Protein 7UXS (pdb70)

Nearest PDB structures (foldseek):
  7uxs-assembly1_B  TM=1.005E+00  e=8.696E-40  Bacillus subtilis
  8btp-assembly1_A  TM=9.897E-01  e=2.422E-33  Bacillus cereus MSX-D12
  8bto-assembly1_A  TM=9.921E-01  e=8.465E-33  Bacillus cereus MSX-D12
  6lhx-assembly1_B  TM=9.870E-01  e=2.849E-31  Bacillus cereus MSX-D12
  6lhx-assembly1_C  TM=9.880E-01  e=1.342E-30  Bacillus cereus MSX-D12

Organism: Bacillus cereus (strain MSX-D12) (NCBI:txid1053222)

Solvent-accessible surface area: 16944 Å² total; per-residue (Å²): 72,17,0,1,5,2,10,19,3,68,78,19,52,143,69,123,77,122,76,0,46,77,0,0,10,19,0,0,24,20,0,12,129,97,109,10,36,0,0,3,11,41,23,136,23,4,0,13,28,0,0,3,0,0,0,23,31,15,40,132,87,173,24,41,1,40,88,54,55,2,13,2,12,0,23,0,101,38,163,131,0,99,119,42,61,72,105,0,34,94,17,0,0,91,104,9,38,6,0,0,0,0,1,0,2,92,96,68,180,73,109,65,51,94,3,140,19,6,49,41,13,2,61,2,0,90,98,58,136,13,94,2,0,0,0,0,13,2,4,40,3,0,52,55,1,25,74,73,0,69,150,91,31,98,82,26,3,96,73,13,86,82,124,26,105,148,17,3,36,48,0,37,50,78,93,28,56,18,87,92,3,0,69,10,0,3,54,0,0,66,54,10,25,188,112,43,58,16,1,1,5,2,9,18,3,64,76,11,53,131,52,134,57,118,80,0,44,72,0,0,30,72,0,0,57,43,0,6,124,68,102,0,43,0,0,3,12,39,24,138,24,3,0,13,26,0,0,8,0,0,0,74,22,14,13,106,99,160,25,40,1,47,85,53,58,2,10,2,8,0,22,0,100,39,172,81,0,96,107,16,61,78,120,0,32,103,20,0,0,88,87,6,39,8,0,0,0,0,1,0,1,80,94,67,191,61,121,68,54,106,4,160,16,6,56,41,13,2,60,9,0,78,103,63,133,9,90,1,0,0,0,0,11,4,5,42,11,0,50,52,1,24,58,89,0,74,134,101,38,133,77,17,2,91,80,17,77,83,104,21,118,130,6,5,32,51,0,36,47,72,92,27,53,20,122,89,4,9,73,13,0,4,58,0,0,47,52,15,21,137

Structure (mmCIF, N/CA/C/O backbone):
data_7UXS
#
_entry.id   7UXS
#
_cell.length_a   46.194
_cell.length_b   70.801
_cell.length_c   121.740
_cell.angle_alpha   90.000
_cell.angle_beta   90.000
_cell.angle_gamma   90.000
#
_symmetry.space_group_name_H-M   'P 21 21 21'
#
loop_
_entity.id
_entity.type
_entity.pdbx_description
1 polymer BcThsA
2 non-polymer (2R,3R,3aS,5S,6R,7S,8R,11R,13S,15aR)-2-(6-amino-9H-purin-9-yl)-3,6,7,11,13-pentahydroxyoctahydro-2H,5H,11H,13H-5,8-epoxy-11lambda~5~,13lambda~5~-furo[2,3-g][1,3,5,9,2,4]tetraoxadiphosphacyclotetradecine-11,13-dione
3 non-polymer GLYCEROL
4 non-polymer 'SULFATE ION'
5 water water
#
loop_
_atom_site.group_PDB
_atom_site.id
_atom_site.type_symbol
_atom_site.label_atom_id
_atom_site.label_alt_id
_atom_site.label_comp_id
_atom_site.label_asym_id
_atom_site.label_entity_id
_atom_site.label_seq_id
_atom_site.pdbx_PDB_ins_code
_atom_site.Cartn_x
_atom_site.Cartn_y
_atom_site.Cartn_z
_atom_site.occupancy
_atom_site.B_iso_or_equiv
_atom_site.auth_seq_id
_atom_site.auth_comp_id
_atom_site.auth_asym_id
_atom_site.auth_atom_id
_atom_site.pdbx_PDB_model_num
ATOM 1 N N . ALA A 1 3 ? -5.60581 2.35752 -8.51301 1.000 24.00911 283 ALA B N 1
ATOM 2 C CA . ALA A 1 3 ? -5.67873 2.26986 -9.97283 1.000 18.71074 283 ALA B CA 1
ATOM 3 C C . ALA A 1 3 ? -6.25391 3.57879 -10.52655 1.000 18.96499 283 ALA B C 1
ATOM 4 O O . ALA A 1 3 ? -7.17501 4.14259 -9.95121 1.000 15.57744 283 ALA B O 1
ATOM 10 N N . THR A 1 4 ? -5.71190 4.05657 -11.64314 1.000 12.84913 284 THR B N 1
ATOM 11 C CA . THR A 1 4 ? -6.04323 5.37150 -12.17062 1.000 10.56675 284 THR B CA 1
ATOM 12 C C . THR A 1 4 ? -6.69482 5.20113 -13.53632 1.000 12.80620 284 THR B C 1
ATOM 13 O O . THR A 1 4 ? -6.15173 4.52558 -14.41687 1.000 13.60543 284 THR B O 1
ATOM 24 N N . VAL A 1 5 ? -7.86765 5.80041 -13.70246 1.000 11.65971 285 VAL B N 1
ATOM 25 C CA . VAL A 1 5 ? -8.63763 5.71614 -14.93339 1.000 10.98980 285 VAL B CA 1
ATOM 26 C C . VAL A 1 5 ? -8.61137 7.05909 -15.64387 1.000 10.27215 285 VAL B C 1
ATOM 27 O O . VAL A 1 5 ? -8.59087 8.11607 -15.00430 1.000 12.83404 285 VAL B O 1
ATOM 40 N N . PHE A 1 6 ? -8.57986 7.01165 -16.96364 1.000 8.97456 286 PHE B N 1
ATOM 41 C CA . PHE A 1 6 ? -8.82392 8.18848 -17.77988 1.000 8.87264 286 PHE B CA 1
ATOM 42 C C . PHE A 1 6 ? -10.29825 8.22015 -18.14664 1.000 9.90099 286 PHE B C 1
ATOM 43 O O . PHE A 1 6 ? -10.82772 7.23165 -18.66503 1.000 11.30341 286 PHE B O 1
ATOM 60 N N . LEU A 1 7 ? -10.96758 9.32370 -17.85602 1.000 8.98899 287 LEU B N 1
ATOM 61 C CA . LEU A 1 7 ? -12.37520 9.50699 -18.18429 1.000 10.02404 287 LEU B CA 1
ATOM 62 C C . LEU A 1 7 ? -12.45957 10.43831 -19.38110 1.000 9.16823 287 LEU B C 1
ATOM 63 O O . LEU A 1 7 ? -12.13783 11.63162 -19.27717 1.000 10.48182 287 LEU B O 1
ATOM 79 N N . SER A 1 8 ? -12.85217 9.86382 -20.51205 1.000 9.18546 288 SER B N 1
ATOM 80 C CA . SER A 1 8 ? -12.93828 10.52556 -21.80900 1.000 10.58235 288 SER B CA 1
ATOM 81 C C . SER A 1 8 ? -14.40011 10.80983 -22.11973 1.000 10.79506 288 SER B C 1
ATOM 82 O O . SER A 1 8 ? -15.25017 9.93429 -21.95136 1.000 11.13600 288 SER B O 1
ATOM 90 N N . GLY A 1 9 ? -14.68577 12.02199 -22.56239 1.000 9.58852 289 GLY B N 1
ATOM 91 C CA . GLY A 1 9 ? -16.03616 12.33758 -22.99671 1.000 10.62552 289 GLY B CA 1
ATOM 92 C C . GLY A 1 9 ? -16.28963 13.81345 -23.19269 1.000 10.06575 289 GLY B C 1
ATOM 93 O O . GLY A 1 9 ? -15.66610 14.66989 -22.56788 1.000 10.04759 289 GLY B O 1
ATOM 97 N N . SER A 1 10 ? -17.22343 14.11409 -24.07719 1.000 8.59057 290 SER B N 1
ATOM 98 C CA . SER A 1 10 ? -17.71932 15.45961 -24.30066 1.000 10.19107 290 SER B CA 1
ATOM 99 C C . SER A 1 10 ? -19.15279 15.34369 -24.79193 1.000 9.08526 290 SER B C 1
ATOM 100 O O . SER A 1 10 ? -19.54767 14.32143 -25.36369 1.000 9.58672 290 SER B O 1
ATOM 108 N N . ALA A 1 11 ? -19.92993 16.40336 -24.56530 1.000 9.44906 291 ALA B N 1
ATOM 109 C CA . ALA A 1 11 ? -21.32527 16.36706 -24.98575 1.000 9.22669 291 ALA B CA 1
ATOM 110 C C . ALA A 1 11 ? -21.93398 17.75933 -25.00641 1.000 11.39049 291 ALA B C 1
ATOM 111 O O . ALA A 1 11 ? -21.73094 18.54870 -24.08710 1.000 12.17368 291 ALA B O 1
ATOM 118 N N . VAL A 1 12 ? -22.72225 18.02799 -26.03931 1.000 13.40158 292 VAL B N 1
ATOM 119 C CA . VAL A 1 12 ? -23.71773 19.08671 -25.97707 1.000 14.97545 292 VAL B CA 1
ATOM 120 C C . VAL A 1 12 ? -25.13776 18.53916 -25.93183 1.000 17.45832 292 VAL B C 1
ATOM 121 O O . VAL A 1 12 ? -26.06134 19.30403 -25.60717 1.000 22.05744 292 VAL B O 1
ATOM 134 N N . GLU A 1 13 ? -25.34543 17.25299 -26.22306 1.000 15.69415 293 GLU B N 1
ATOM 135 C CA . GLU A 1 13 ? -26.61485 16.56199 -25.97526 1.000 21.72189 293 GLU B CA 1
ATOM 136 C C . GLU A 1 13 ? -26.32774 15.14119 -25.49395 1.000 17.01724 293 GLU B C 1
ATOM 137 O O . GLU A 1 13 ? -25.20926 14.64409 -25.63296 1.000 15.06568 293 GLU B O 1
ATOM 149 N N . TYR A 1 14 ? -27.34170 14.48030 -24.92215 1.000 15.59148 294 TYR B N 1
ATOM 150 C CA . TYR A 1 14 ? -27.11350 13.31436 -24.07774 1.000 17.68016 294 TYR B CA 1
ATOM 151 C C . TYR A 1 14 ? -28.00448 12.12875 -24.43415 1.000 23.10132 294 TYR B C 1
ATOM 152 O O . TYR A 1 14 ? -28.54620 11.44517 -23.55950 1.000 21.09822 294 TYR B O 1
ATOM 170 N N . ASN A 1 15 ? -28.11096 11.83495 -25.72405 1.000 23.61654 295 ASN B N 1
ATOM 171 C CA . ASN A 1 15 ? -28.77499 10.62034 -26.21387 1.000 27.66030 295 ASN B CA 1
ATOM 172 C C . ASN A 1 15 ? -30.24242 10.74319 -25.80773 1.000 27.39331 295 ASN B C 1
ATOM 173 O O . ASN A 1 15 ? -30.87673 11.76218 -26.11527 1.000 26.98874 295 ASN B O 1
ATOM 184 N N . HIS A 1 16 ? -30.81804 9.78161 -25.11059 1.000 35.70060 296 HIS B N 1
ATOM 185 C CA . HIS A 1 16 ? -32.23716 9.87316 -24.78605 1.000 39.76229 296 HIS B CA 1
ATOM 186 C C . HIS A 1 16 ? -32.51228 10.56885 -23.45972 1.000 37.92532 296 HIS B C 1
ATOM 187 O O . HIS A 1 16 ? -33.67749 10.85624 -23.15310 1.000 30.44515 296 HIS B O 1
ATOM 201 N N . TRP A 1 17 ? -31.48336 10.88328 -22.68292 1.000 27.52840 297 TRP B N 1
ATOM 202 C CA . TRP A 1 17 ? -31.68585 11.22691 -21.29128 1.000 19.83330 297 TRP B CA 1
ATOM 203 C C . TRP A 1 17 ? -31.91137 12.72067 -21.09112 1.000 15.66551 297 TRP B C 1
ATOM 204 O O . TRP A 1 17 ? -31.39512 13.56914 -21.82745 1.000 17.26792 297 TRP B O 1
ATOM 225 N N . GLU A 1 18 ? -32.71588 13.03039 -20.08062 1.000 14.55928 298 GLU B N 1
ATOM 226 C CA . GLU A 1 18 ? -32.88080 14.40028 -19.62876 1.000 14.35522 298 GLU B CA 1
ATOM 227 C C . GLU A 1 18 ? -31.52562 14.95102 -19.21753 1.000 16.17605 298 GLU B C 1
ATOM 228 O O . GLU A 1 18 ? -30.69950 14.23809 -18.64845 1.000 14.17388 298 GLU B O 1
ATOM 240 N N . THR A 1 19 ? -31.28600 16.21612 -19.54491 1.000 13.90755 299 THR B N 1
ATOM 241 C CA . THR A 1 19 ? -29.97253 16.81909 -19.30630 1.000 14.37423 299 THR B CA 1
ATOM 242 C C . THR A 1 19 ? -29.51032 16.63622 -17.87051 1.000 14.98164 299 THR B C 1
ATOM 243 O O . THR A 1 19 ? -28.38319 16.17745 -17.62362 1.000 14.68008 299 THR B O 1
ATOM 254 N N . GLU A 1 20 ? -30.36245 16.97552 -16.89764 1.000 13.84708 300 GLU B N 1
ATOM 255 C CA . GLU A 1 20 ? -29.91357 16.87463 -15.51064 1.000 16.28016 300 GLU B CA 1
ATOM 256 C C . GLU A 1 20 ? -29.64359 15.42954 -15.11675 1.000 14.25522 300 GLU B C 1
ATOM 257 O O . GLU A 1 20 ? -28.74215 15.16796 -14.30996 1.000 14.99158 300 GLU B O 1
ATOM 269 N N A HIS A 1 21 ? -30.41947 14.49383 -15.66610 0.439 15.37508 301 HIS B N 1
ATOM 270 N N B HIS A 1 21 ? -30.40839 14.47774 -15.65480 0.561 15.30904 301 HIS B N 1
ATOM 271 C CA A HIS A 1 21 ? -30.20461 13.07294 -15.41834 0.439 14.58092 301 HIS B CA 1
ATOM 272 C CA B HIS A 1 21 ? -30.15106 13.07565 -15.34481 0.561 14.44012 301 HIS B CA 1
ATOM 273 C C A HIS A 1 21 ? -28.84204 12.61818 -15.92521 0.439 14.62726 301 HIS B C 1
ATOM 274 C C B HIS A 1 21 ? -28.81135 12.61360 -15.91354 0.561 14.60786 301 HIS B C 1
ATOM 275 O O A HIS A 1 21 ? -28.14881 11.84465 -15.25414 0.439 14.49046 301 HIS B O 1
ATOM 276 O O B HIS A 1 21 ? -28.11103 11.81268 -15.28335 0.561 14.46268 301 HIS B O 1
ATOM 303 N N . ALA A 1 22 ? -28.44756 13.07089 -17.11994 1.000 13.51486 302 ALA B N 1
ATOM 304 C CA . ALA A 1 22 ? -27.15001 12.67706 -17.68124 1.000 12.95528 302 ALA B CA 1
ATOM 305 C C . ALA A 1 22 ? -26.01836 13.28987 -16.87878 1.000 12.71725 302 ALA B C 1
ATOM 306 O O . ALA A 1 22 ? -24.99634 12.63809 -16.61899 1.000 12.70762 302 ALA B O 1
ATOM 314 N N . GLU A 1 23 ? -26.18556 14.55069 -16.48679 1.000 12.69104 303 GLU B N 1
ATOM 315 C CA . GLU A 1 23 ? -25.20846 15.19949 -15.61509 1.000 12.38001 303 GLU B CA 1
ATOM 316 C C . GLU A 1 23 ? -25.07051 14.45830 -14.30174 1.000 12.09656 303 GLU B C 1
ATOM 317 O O . GLU A 1 23 ? -23.95277 14.28239 -13.80370 1.000 12.40458 303 GLU B O 1
ATOM 329 N N . GLN A 1 24 ? -26.20159 14.02942 -13.71488 1.000 13.48305 304 GLN B N 1
ATOM 330 C CA . GLN A 1 24 ? -26.16053 13.26314 -12.47636 1.000 14.42842 304 GLN B CA 1
ATOM 331 C C . GLN A 1 24 ? -25.45369 11.92192 -12.67744 1.000 12.83047 304 GLN B C 1
ATOM 332 O O . GLN A 1 24 ? -24.71034 11.46508 -11.80206 1.000 13.39514 304 GLN B O 1
ATOM 346 N N . PHE A 1 25 ? -25.67074 11.27611 -13.82590 1.000 11.91138 305 PHE B N 1
ATOM 347 C CA . PHE A 1 25 ? -24.95846 10.03396 -14.12188 1.000 10.91897 305 PHE B CA 1
ATOM 348 C C . PHE A 1 25 ? -23.44667 10.25076 -14.09404 1.000 11.31075 305 PHE B C 1
ATOM 349 O O . PHE A 1 25 ? -22.70563 9.47571 -13.48223 1.000 10.19174 305 PHE B O 1
ATOM 366 N N . ILE A 1 26 ? -22.97760 11.31037 -14.74635 1.000 10.65480 306 ILE B N 1
ATOM 367 C CA . ILE A 1 26 ? -21.53859 11.57197 -14.79663 1.000 9.82609 306 ILE B CA 1
ATOM 368 C C . ILE A 1 26 ? -21.00625 11.86235 -13.40277 1.000 9.96480 306 ILE B C 1
ATOM 369 O O . ILE A 1 26 ? -19.96213 11.34392 -12.98197 1.000 10.18060 306 ILE B O 1
ATOM 385 N N . HIS A 1 27 ? -21.73368 12.69928 -12.67282 1.000 11.48866 307 HIS B N 1
ATOM 386 C CA . HIS A 1 27 ? -21.43737 13.03710 -11.28407 1.000 10.81517 307 HIS B CA 1
ATOM 387 C C . HIS A 1 27 ? -21.34524 11.79570 -10.40820 1.000 11.60035 307 HIS B C 1
ATOM 388 O O . HIS A 1 27 ? -20.36854 11.60960 -9.65801 1.000 11.48883 307 HIS B O 1
ATOM 402 N N . GLN A 1 28 ? -22.37470 10.94345 -10.46389 1.000 10.58517 308 GLN B N 1
ATOM 403 C CA . GLN A 1 28 ? -22.42181 9.76200 -9.61113 1.000 11.45328 308 GLN B CA 1
ATOM 404 C C . GLN A 1 28 ? -21.37789 8.72529 -10.00419 1.000 10.36962 308 GLN B C 1
ATOM 405 O O . GLN A 1 28 ? -20.83672 8.02967 -9.12595 1.000 12.00382 308 GLN B O 1
ATOM 419 N N . LEU A 1 29 ? -21.10860 8.57531 -11.30194 1.000 10.16456 309 LEU B N 1
ATOM 420 C CA . LEU A 1 29 ? -20.03760 7.67946 -11.74339 1.000 8.68561 309 LEU B CA 1
ATOM 421 C C . LEU A 1 29 ? -18.71857 8.10473 -11.12118 1.000 9.65174 309 LEU B C 1
ATOM 422 O O . LEU A 1 29 ? -17.94138 7.27863 -10.63943 1.000 10.80551 309 LEU B O 1
ATOM 438 N N . SER A 1 30 ? -18.44442 9.39832 -11.16190 1.000 10.44160 310 SER B N 1
ATOM 439 C CA . SER A 1 30 ? -17.18021 9.91682 -10.66330 1.000 10.94457 310 SER B CA 1
ATOM 440 C C . SER A 1 30 ? -17.09622 9.73602 -9.15822 1.000 12.96745 310 SER B C 1
ATOM 441 O O . SER A 1 30 ? -16.06906 9.29367 -8.62485 1.000 10.76012 310 SER B O 1
ATOM 449 N N . LYS A 1 31 ? -18.19270 10.01316 -8.46239 1.000 11.52501 311 LYS B N 1
ATOM 450 C CA . LYS A 1 31 ? -18.23647 9.82495 -7.01519 1.000 12.75745 311 LYS B CA 1
ATOM 451 C C . LYS A 1 31 ? -18.00026 8.36874 -6.63053 1.000 12.26470 311 LYS B C 1
ATOM 452 O O . LYS A 1 31 ? -17.24112 8.07488 -5.69943 1.000 13.41024 311 LYS B O 1
ATOM 471 N N . GLU A 1 32 ? -18.66154 7.43341 -7.31188 1.000 11.27360 312 GLU B N 1
ATOM 472 C CA . GLU A 1 32 ? -18.52728 6.02882 -6.95734 1.000 10.53269 312 GLU B CA 1
ATOM 473 C C . GLU A 1 32 ? -17.15627 5.49222 -7.35176 1.000 10.56129 312 GLU B C 1
ATOM 474 O O . GLU A 1 32 ? -16.64044 4.59552 -6.68492 1.000 11.40350 312 GLU B O 1
ATOM 486 N N . LEU A 1 33 ? -16.53671 6.02093 -8.40886 1.000 10.86867 313 LEU B N 1
ATOM 487 C CA . LEU A 1 33 ? -15.15384 5.64131 -8.69024 1.000 10.50471 313 LEU B CA 1
ATOM 488 C C . LEU A 1 33 ? -14.25290 6.00021 -7.51732 1.000 10.28966 313 LEU B C 1
ATOM 489 O O . LEU A 1 33 ? -13.40507 5.19656 -7.10518 1.000 10.60548 313 LEU B O 1
ATOM 505 N N . ILE A 1 34 ? -14.42610 7.21172 -6.97328 1.000 10.85348 314 ILE B N 1
ATOM 506 C CA . ILE A 1 34 ? -13.67273 7.63716 -5.79504 1.000 11.14854 314 ILE B CA 1
ATOM 507 C C . ILE A 1 34 ? -13.97009 6.71827 -4.61587 1.000 11.30503 314 ILE B C 1
ATOM 508 O O . ILE A 1 34 ? -13.05946 6.28900 -3.89497 1.000 11.65132 314 ILE B O 1
ATOM 524 N N . ARG A 1 35 ? -15.25079 6.41402 -4.38975 1.000 10.38776 315 ARG B N 1
ATOM 525 C CA . ARG A 1 35 ? -15.61019 5.52858 -3.28191 1.000 12.34756 315 ARG B CA 1
ATOM 526 C C . ARG A 1 35 ? -14.94824 4.16863 -3.38084 1.000 14.62813 315 ARG B C 1
ATOM 527 O O . ARG A 1 35 ? -14.55856 3.58309 -2.35843 1.000 15.13979 315 ARG B O 1
ATOM 548 N N . LYS A 1 36 ? -14.86649 3.61680 -4.58635 1.000 13.26176 316 LYS B N 1
ATOM 549 C CA . LYS A 1 36 ? -14.28143 2.30581 -4.82658 1.000 12.14389 316 LYS B CA 1
ATOM 550 C C . LYS A 1 36 ? -12.77156 2.38044 -5.05691 1.000 12.05827 316 LYS B C 1
ATOM 551 O O . LYS A 1 36 ? -12.17211 1.42321 -5.57523 1.000 15.37778 316 LYS B O 1
ATOM 570 N N . ASP A 1 37 ? -12.15777 3.49816 -4.64834 1.000 12.83364 317 ASP B N 1
ATOM 571 C CA . ASP A 1 37 ? -10.72083 3.64879 -4.46356 1.000 13.24458 317 ASP B CA 1
ATOM 572 C C . ASP A 1 37 ? -9.97190 3.78887 -5.78378 1.000 15.02980 317 ASP B C 1
ATOM 573 O O . ASP A 1 37 ? -8.80947 3.39199 -5.88417 1.000 17.50353 317 ASP B O 1
ATOM 582 N N . PHE A 1 38 ? -10.61389 4.36557 -6.79326 1.000 12.19069 318 PHE B N 1
ATOM 583 C CA . PHE A 1 38 ? -9.94055 4.69634 -8.03281 1.000 11.60369 318 PHE B CA 1
ATOM 584 C C . PHE A 1 38 ? -9.53202 6.15817 -8.02587 1.000 12.30975 318 PHE B C 1
ATOM 585 O O . PHE A 1 38 ? -10.10956 6.98139 -7.31206 1.000 12.27532 318 PHE B O 1
ATOM 602 N N . ASN A 1 39 ? -8.54175 6.48166 -8.85499 1.000 11.18302 319 ASN B N 1
ATOM 603 C CA . ASN A 1 39 ? -8.22040 7.85937 -9.18258 1.000 10.08331 319 ASN B CA 1
ATOM 604 C C . ASN A 1 39 ? -8.65523 8.13739 -10.61579 1.000 10.21886 319 ASN B C 1
ATOM 605 O O . ASN A 1 39 ? -8.75482 7.21672 -11.44017 1.000 10.40122 319 ASN B O 1
ATOM 616 N N . ILE A 1 40 ? -8.95026 9.39798 -10.89027 1.000 9.47753 320 ILE B N 1
ATOM 617 C CA . ILE A 1 40 ? -9.49515 9.81667 -12.17855 1.000 9.27589 320 ILE B CA 1
ATOM 618 C C . ILE A 1 40 ? -8.58869 10.87975 -12.77923 1.000 9.48843 320 ILE B C 1
ATOM 619 O O . ILE A 1 40 ? -8.27855 11.87776 -12.11620 1.000 11.51751 320 ILE B O 1
ATOM 635 N N . VAL A 1 41 ? -8.23221 10.71509 -14.05344 1.000 9.70036 321 VAL B N 1
ATOM 636 C CA . VAL A 1 41 ? -7.69180 11.79582 -14.87532 1.000 8.67779 321 VAL B CA 1
ATOM 637 C C . VAL A 1 41 ? -8.78962 12.25770 -15.82859 1.000 8.53518 321 VAL B C 1
ATOM 638 O O . VAL A 1 41 ? -9.42819 11.43088 -16.48720 1.000 9.41150 321 VAL B O 1
ATOM 651 N N . SER A 1 42 ? -9.02250 13.57324 -15.88065 1.000 9.26729 322 SER B N 1
ATOM 652 C CA . SER A 1 42 ? -10.04048 14.16540 -16.74494 1.000 8.54916 322 SER B CA 1
ATOM 653 C C . SER A 1 42 ? -9.46871 15.34697 -17.51008 1.000 8.50803 322 SER B C 1
ATOM 654 O O . SER A 1 42 ? -8.79643 16.21194 -16.93527 1.000 10.71251 322 SER B O 1
ATOM 662 N N . GLY A 1 43 ? -9.78389 15.39911 -18.79979 1.000 9.07607 323 GLY B N 1
ATOM 663 C CA . GLY A 1 43 ? -9.48897 16.52207 -19.65410 1.000 8.79154 323 GLY B CA 1
ATOM 664 C C . GLY A 1 43 ? -10.54938 17.60335 -19.66949 1.000 9.27035 323 GLY B C 1
ATOM 665 O O . GLY A 1 43 ? -10.49392 18.47105 -20.54376 1.000 9.50622 323 GLY B O 1
ATOM 669 N N . PHE A 1 44 ? -11.50928 17.57656 -18.74459 1.000 10.30960 324 PHE B N 1
ATOM 670 C CA . PHE A 1 44 ? -12.44449 18.68571 -18.56483 1.000 9.31160 324 PHE B CA 1
ATOM 671 C C . PHE A 1 44 ? -13.23456 18.95002 -19.85142 1.000 10.02670 324 PHE B C 1
ATOM 672 O O . PHE A 1 44 ? -13.40132 20.08282 -20.27843 1.000 10.88466 324 PHE B O 1
ATOM 689 N N . GLY A 1 45 ? -13.75201 17.87637 -20.45349 1.000 10.05657 325 GLY B N 1
ATOM 690 C CA . GLY A 1 45 ? -14.48879 18.01331 -21.69605 1.000 9.43518 325 GLY B CA 1
ATOM 691 C C . GLY A 1 45 ? -15.80033 18.74690 -21.51091 1.000 9.70628 325 GLY B C 1
ATOM 692 O O . GLY A 1 45 ? -16.48067 18.63293 -20.48417 1.000 8.77353 325 GLY B O 1
ATOM 696 N N . LEU A 1 46 ? -16.19372 19.49853 -22.54480 1.000 8.32952 326 LEU B N 1
ATOM 697 C CA . LEU A 1 46 ? -17.47165 20.18468 -22.49779 1.000 8.86232 326 LEU B CA 1
ATOM 698 C C . LEU A 1 46 ? -18.57832 19.18732 -22.21856 1.000 11.29851 326 LEU B C 1
ATOM 699 O O . LEU A 1 46 ? -18.60514 18.09513 -22.78987 1.000 10.07622 326 LEU B O 1
ATOM 715 N N . GLY A 1 47 ? -19.49889 19.56537 -21.35066 1.000 9.88025 327 GLY B N 1
ATOM 716 C CA . GLY A 1 47 ? -20.63096 18.72741 -21.04154 1.000 10.20686 327 GLY B CA 1
ATOM 717 C C . GLY A 1 47 ? -20.35084 17.56280 -20.12843 1.000 10.75388 327 GLY B C 1
ATOM 718 O O . GLY A 1 47 ? -21.28707 16.81498 -19.80829 1.000 11.64709 327 GLY B O 1
ATOM 722 N N . VAL A 1 48 ? -19.10672 17.39213 -19.67967 1.000 10.41432 328 VAL B N 1
ATOM 723 C CA . VAL A 1 48 ? -18.71943 16.22028 -18.90847 1.000 10.85009 328 VAL B CA 1
ATOM 724 C C . VAL A 1 48 ? -17.84898 16.64437 -17.73159 1.000 10.51632 328 VAL B C 1
ATOM 725 O O . VAL A 1 48 ? -18.13477 16.28922 -16.58699 1.000 10.47497 328 VAL B O 1
ATOM 738 N N . GLY A 1 49 ? -16.78246 17.39319 -18.01028 1.000 10.40222 329 GLY B N 1
ATOM 739 C CA . GLY A 1 49 ? -15.77956 17.68433 -16.99008 1.000 11.07916 329 GLY B CA 1
ATOM 740 C C . GLY A 1 49 ? -16.33006 18.33653 -15.73553 1.000 11.02558 329 GLY B C 1
ATOM 741 O O . GLY A 1 49 ? -15.91770 17.99010 -14.62473 1.000 10.56655 329 GLY B O 1
ATOM 745 N N . SER A 1 50 ? -17.23928 19.30701 -15.88703 1.000 10.84099 330 SER B N 1
ATOM 746 C CA . SER A 1 50 ? -17.78708 19.97325 -14.71221 1.000 9.07366 330 SER B CA 1
ATOM 747 C C . SER A 1 50 ? -18.47095 18.98943 -13.77339 1.000 10.39670 330 SER B C 1
ATOM 748 O O . SER A 1 50 ? -18.43650 19.15615 -12.54611 1.000 10.56247 330 SER B O 1
ATOM 756 N N . PHE A 1 51 ? -19.13681 17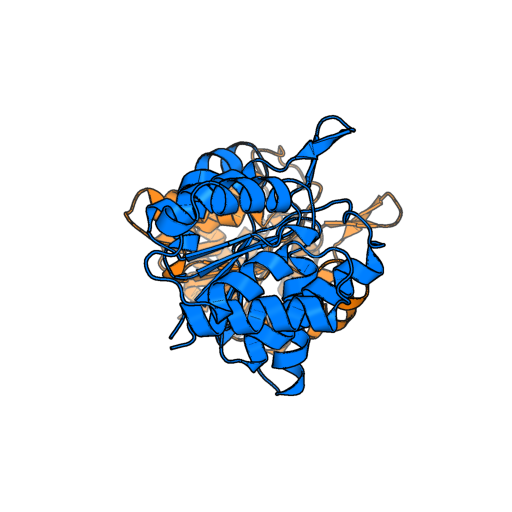.99035 -14.32714 1.000 9.57437 331 PHE B N 1
ATOM 757 C CA . PHE A 1 51 ? -19.88818 17.03688 -13.50678 1.000 8.46954 331 PHE B CA 1
ATOM 758 C C . PHE A 1 51 ? -18.98401 15.99747 -12.86891 1.000 10.31138 331 PHE B C 1
ATOM 759 O O . PHE A 1 51 ? -19.26760 15.56052 -11.75366 1.000 10.82378 331 PHE B O 1
ATOM 776 N N . VAL A 1 52 ? -17.89604 15.61502 -13.53733 1.000 8.55662 332 VAL B N 1
ATOM 777 C CA . VAL A 1 52 ? -16.84833 14.82691 -12.89530 1.000 9.28475 332 VAL B CA 1
ATOM 778 C C . VAL A 1 52 ? -16.34832 15.55068 -11.65354 1.000 10.20659 332 VAL B C 1
ATOM 779 O O . VAL A 1 52 ? -16.29628 14.97519 -10.56098 1.000 10.17111 332 VAL B O 1
ATOM 792 N N . ILE A 1 53 ? -16.00255 16.84011 -11.80127 1.000 10.12889 333 ILE B N 1
ATOM 793 C CA . ILE A 1 53 ? -15.51993 17.62392 -10.67149 1.000 9.78481 333 ILE B CA 1
ATOM 794 C C . ILE A 1 53 ? -16.57616 17.67776 -9.58157 1.000 11.57882 333 ILE B C 1
ATOM 795 O O . ILE A 1 53 ? -16.28455 17.46502 -8.39668 1.000 11.27592 333 ILE B O 1
ATOM 811 N N . ASN A 1 54 ? -17.82781 17.95497 -9.95926 1.000 9.98298 334 ASN B N 1
ATOM 812 C CA . ASN A 1 54 ? -18.87550 18.05127 -8.94849 1.000 10.10329 334 ASN B CA 1
ATOM 813 C C . ASN A 1 54 ? -18.97028 16.78171 -8.12139 1.000 12.12509 334 ASN B C 1
ATOM 814 O O . ASN A 1 54 ? -19.09752 16.83428 -6.89156 1.000 11.92381 334 ASN B O 1
ATOM 825 N N . GLY A 1 55 ? -18.93866 15.62458 -8.78080 1.000 9.94834 335 GLY B N 1
ATOM 826 C CA . GLY A 1 55 ? -19.07897 14.37565 -8.06444 1.000 11.19030 335 GLY B CA 1
ATOM 827 C C . GLY A 1 55 ? -17.90333 14.11293 -7.14490 1.000 12.25895 335 GLY B C 1
ATOM 828 O O . GLY A 1 55 ? -18.07876 13.64151 -6.01427 1.000 12.47057 335 GLY B O 1
ATOM 832 N N . VAL A 1 56 ? -16.69341 14.43173 -7.59953 1.000 11.65508 336 VAL B N 1
ATOM 833 C CA . VAL A 1 56 ? -15.52863 14.19083 -6.75507 1.000 11.41994 336 VAL B CA 1
ATOM 834 C C . VAL A 1 56 ? -15.51171 15.15421 -5.57567 1.000 12.59143 336 VAL B C 1
ATOM 835 O O . VAL A 1 56 ? -15.25207 14.74872 -4.43133 1.000 11.62852 336 VAL B O 1
ATOM 848 N N . LEU A 1 57 ? -15.76474 16.44451 -5.83307 1.000 10.85702 337 LEU B N 1
ATOM 849 C CA . LEU A 1 57 ? -15.74899 17.41925 -4.73950 1.000 10.92746 337 LEU B CA 1
ATOM 850 C C . LEU A 1 57 ? -16.80390 17.08245 -3.69800 1.000 11.83554 337 LEU B C 1
ATOM 851 O O . LEU A 1 57 ? -16.59986 17.30325 -2.48966 1.000 13.48121 337 LEU B O 1
ATOM 867 N N . GLU A 1 58 ? -17.95777 16.57892 -4.13349 1.000 12.61416 338 GLU B N 1
ATOM 868 C CA . GLU A 1 58 ? -18.99830 16.23825 -3.16991 1.000 14.65345 338 GLU B CA 1
ATOM 869 C C . GLU A 1 58 ? -18.48043 15.20918 -2.18301 1.000 14.98786 338 GLU B C 1
ATOM 870 O O . GLU A 1 58 ? -18.65687 15.35043 -0.96401 1.000 16.39704 338 GLU B O 1
ATOM 882 N N . GLU A 1 59 ? -17.82439 14.16742 -2.69151 1.000 11.22884 339 GLU B N 1
ATOM 883 C CA . GLU A 1 59 ? -17.27999 13.13140 -1.82407 1.000 13.64586 339 GLU B CA 1
ATOM 884 C C . GLU A 1 59 ? -16.11106 13.66381 -0.99683 1.000 16.98840 339 GLU B C 1
ATOM 885 O O . GLU A 1 59 ? -16.06076 13.45452 0.21891 1.000 15.61663 339 GLU B O 1
ATOM 897 N N . LEU A 1 60 ? -15.17930 14.39645 -1.62282 1.000 11.50104 340 LEU B N 1
ATOM 898 C CA . LEU A 1 60 ? -14.01645 14.88467 -0.88247 1.000 14.15391 340 LEU B CA 1
ATOM 899 C C . LEU A 1 60 ? -14.42880 15.80510 0.25228 1.000 13.51412 340 LEU B C 1
ATOM 900 O O . LEU A 1 60 ? -13.94830 15.67496 1.39190 1.000 14.52056 340 LEU B O 1
ATOM 916 N N . TYR A 1 61 ? -15.30629 16.75687 -0.03098 1.000 12.67721 341 TYR B N 1
ATOM 917 C CA . TYR A 1 61 ? -15.59317 17.81580 0.92735 1.000 14.02673 341 TYR B CA 1
ATOM 918 C C . TYR A 1 61 ? -16.62446 17.40456 1.96763 1.000 18.43910 341 TYR B C 1
ATOM 919 O O . TYR A 1 61 ? -16.90815 18.19258 2.88609 1.000 21.48250 341 TYR B O 1
ATOM 937 N N . MET A 1 62 ? -17.17357 16.20236 1.86797 1.000 12.96519 342 MET B N 1
ATOM 938 C CA . MET A 1 62 ? -17.92838 15.62443 2.97271 1.000 14.14542 342 MET B CA 1
ATOM 939 C C . MET A 1 62 ? -17.09574 14.63309 3.77342 1.000 15.87831 342 MET B C 1
ATOM 940 O O . MET A 1 62 ? -17.58753 14.07073 4.76210 1.000 17.61937 342 MET B O 1
ATOM 954 N N . ASN A 1 63 ? -15.84254 14.40890 3.38210 1.000 14.76362 343 ASN B N 1
ATOM 955 C CA . ASN A 1 63 ? -14.98342 13.42654 4.03295 1.000 15.11296 343 ASN B CA 1
ATOM 956 C C . ASN A 1 63 ? -13.60478 14.00752 4.31967 1.000 14.05119 343 ASN B C 1
ATOM 957 O O . ASN A 1 63 ? -12.59527 13.28215 4.34485 1.000 15.30407 343 ASN B O 1
ATOM 968 N N . GLN A 1 64 ? -13.56965 15.30641 4.56014 1.000 14.55598 344 GLN B N 1
ATOM 969 C CA . GLN A 1 64 ? -12.38723 15.99592 5.06022 1.000 16.05914 344 GLN B CA 1
ATOM 970 C C . GLN A 1 64 ? -11.21509 15.85427 4.10167 1.000 17.61186 344 GLN B C 1
ATOM 971 O O . GLN A 1 64 ? -10.05482 15.82571 4.51844 1.000 19.41920 344 GLN B O 1
ATOM 985 N N . GLY A 1 65 ? -11.52263 15.78734 2.79617 1.000 13.95656 345 GLY B N 1
ATOM 986 C CA . GLY A 1 65 ? -10.51503 15.59148 1.78322 1.000 13.22028 345 GLY B CA 1
ATOM 987 C C . GLY A 1 65 ? -10.07974 16.89250 1.12406 1.000 11.85127 345 GLY B C 1
ATOM 988 O O . GLY A 1 65 ? -10.63706 17.95802 1.34418 1.000 14.87710 345 GLY B O 1
ATOM 992 N N . THR A 1 66 ? -9.05915 16.76715 0.27452 1.000 12.24737 346 THR B N 1
ATOM 993 C CA . THR A 1 66 ? -8.50496 17.90324 -0.44873 1.000 12.49245 346 THR B CA 1
ATOM 994 C C . THR A 1 66 ? -8.23147 17.50384 -1.89429 1.000 11.74440 346 THR B C 1
ATOM 995 O O . THR A 1 66 ? -7.85773 16.35897 -2.18269 1.000 12.10353 346 THR B O 1
ATOM 1006 N N . ILE A 1 67 ? -8.39944 18.48469 -2.79520 1.000 11.61552 347 ILE B N 1
ATOM 1007 C CA . ILE A 1 67 ? -8.03382 18.30759 -4.19629 1.000 11.37083 347 ILE B CA 1
ATOM 1008 C C . ILE A 1 67 ? -6.56020 17.93382 -4.35710 1.000 11.73750 347 ILE B C 1
ATOM 1009 O O . ILE A 1 67 ? -6.19432 17.23695 -5.31565 1.000 12.44509 347 ILE B O 1
ATOM 1025 N N . ASP A 1 68 ? -5.71332 18.30961 -3.39189 1.000 12.39105 348 ASP B N 1
ATOM 1026 C CA . ASP A 1 68 ? -4.28678 18.01754 -3.50082 1.000 12.80552 348 ASP B CA 1
ATOM 1027 C C . ASP A 1 68 ? -3.95277 16.54501 -3.27203 1.000 13.74676 348 ASP B C 1
ATOM 1028 O O . ASP A 1 68 ? -2.80824 16.15427 -3.50733 1.000 16.17920 348 ASP B O 1
ATOM 1037 N N . ASP A 1 69 ? -4.90135 15.72223 -2.84872 1.000 13.43509 349 ASP B N 1
ATOM 1038 C CA . ASP A 1 69 ? -4.62509 14.29390 -2.72246 1.000 15.55440 349 ASP B CA 1
ATOM 1039 C C . ASP A 1 69 ? -4.60097 13.57717 -4.06597 1.000 16.23947 349 ASP B C 1
ATOM 1040 O O . ASP A 1 69 ? -4.28322 12.38163 -4.10659 1.000 17.52206 349 ASP B O 1
ATOM 1049 N N . ASP A 1 70 ? -4.91484 14.28353 -5.15597 1.000 13.73783 350 ASP B N 1
ATOM 1050 C CA . ASP A 1 70 ? -4.74915 13.78702 -6.52266 1.000 17.42943 350 ASP B CA 1
ATOM 1051 C C . ASP A 1 70 ? -5.59014 12.54784 -6.80265 1.000 14.95470 350 ASP B C 1
ATOM 1052 O O . ASP A 1 70 ? -5.26246 11.73033 -7.66514 1.000 18.20453 350 ASP B O 1
ATOM 1061 N N . ARG A 1 71 ? -6.72663 12.42964 -6.11435 1.000 13.11414 351 ARG B N 1
ATOM 1062 C CA . ARG A 1 71 ? -7.73145 11.46882 -6.53289 1.000 12.11342 351 ARG B CA 1
ATOM 1063 C C . ARG A 1 71 ? -8.36317 11.88051 -7.85217 1.000 11.41015 351 ARG B C 1
ATOM 1064 O O . ARG A 1 71 ? -8.88221 11.02718 -8.58276 1.000 13.22923 351 ARG B O 1
ATOM 1085 N N . LEU A 1 72 ? -8.38988 13.18732 -8.12745 1.000 12.31573 352 LEU B N 1
ATOM 1086 C CA . LEU A 1 72 ? -8.88401 13.73574 -9.38672 1.000 10.45680 352 LEU B CA 1
ATOM 1087 C C . LEU A 1 72 ? -7.78269 14.62467 -9.93686 1.000 9.91538 352 LEU B C 1
ATOM 1088 O O . LEU A 1 72 ? -7.35243 15.58086 -9.27622 1.000 12.74020 352 LEU B O 1
ATOM 1104 N N . ILE A 1 73 ? -7.30489 14.27360 -11.12214 1.000 9.14691 353 ILE B N 1
ATOM 1105 C CA . ILE A 1 73 ? -6.19833 14.92673 -11.79406 1.000 8.97895 353 ILE B CA 1
ATOM 1106 C C . ILE A 1 73 ? -6.76294 15.60764 -13.01914 1.000 10.49249 353 ILE B C 1
ATOM 1107 O O . ILE A 1 73 ? -7.29803 14.93797 -13.90627 1.000 12.31369 353 ILE B O 1
ATOM 1123 N N . LEU A 1 74 ? -6.66336 16.93290 -13.07149 1.000 9.71546 354 LEU B N 1
ATOM 1124 C CA . LEU A 1 74 ? -7.37256 17.72251 -14.07360 1.000 9.49093 354 LEU B CA 1
ATOM 1125 C C . LEU A 1 74 ? -6.40977 18.27764 -15.11713 1.000 8.29499 354 LEU B C 1
ATOM 1126 O O . LEU A 1 74 ? -5.37506 18.85250 -14.76273 1.000 9.36297 354 LEU B O 1
ATOM 1142 N N . ARG A 1 75 ? -6.75099 18.10227 -16.39156 1.000 9.47837 355 ARG B N 1
ATOM 1143 C CA . ARG A 1 75 ? -5.94763 18.61501 -17.50167 1.000 10.01693 355 ARG B CA 1
ATOM 1144 C C . ARG A 1 75 ? -6.87459 19.33257 -18.48160 1.000 8.74371 355 ARG B C 1
ATOM 1145 O O . ARG A 1 75 ? -7.11002 18.87494 -19.61217 1.000 9.59912 355 ARG B O 1
ATOM 1166 N N . PRO A 1 76 ? -7.40783 20.49221 -18.09046 1.000 9.61681 356 PRO B N 1
ATOM 1167 C CA . PRO A 1 76 ? -8.17321 21.28129 -19.05707 1.000 9.07664 356 PRO B CA 1
ATOM 1168 C C . PRO A 1 76 ? -7.33037 21.63786 -20.27157 1.000 10.12963 356 PRO B C 1
ATOM 1169 O O . PRO A 1 76 ? -6.11649 21.83340 -20.17937 1.000 10.25416 356 PRO B O 1
ATOM 1180 N N . PHE A 1 77 ? -7.99139 21.70123 -21.42555 1.000 9.45311 357 PHE B N 1
ATOM 1181 C CA . PHE A 1 77 ? -7.25920 21.90015 -22.67887 1.000 11.09347 357 PHE B CA 1
ATOM 1182 C C . PHE A 1 77 ? -7.10754 23.38522 -22.98899 1.000 11.60126 357 PHE B C 1
ATOM 1183 O O . PHE A 1 77 ? -8.09220 24.13511 -22.92340 1.000 11.21182 357 PHE B O 1
ATOM 1200 N N . PRO A 1 78 ? -5.90925 23.83048 -23.35044 1.000 10.40203 358 PRO B N 1
ATOM 1201 C CA . PRO A 1 78 ? -5.74263 25.22493 -23.76449 1.000 10.72266 358 PRO B CA 1
ATOM 1202 C C . PRO A 1 78 ? -6.47341 25.48099 -25.07696 1.000 10.22868 358 PRO B C 1
ATOM 1203 O O . PRO A 1 78 ? -6.30261 24.74505 -26.05084 1.000 11.67927 358 PRO B O 1
ATOM 1214 N N . GLN A 1 79 ? -7.30085 26.51282 -25.08850 1.000 11.90206 359 GLN B N 1
ATOM 1215 C CA . GLN A 1 79 ? -8.12291 26.84879 -26.24075 1.000 12.17376 359 GLN B CA 1
ATOM 1216 C C . GLN A 1 79 ? -7.42996 27.89630 -27.09537 1.000 13.74439 359 GLN B C 1
ATOM 1217 O O . GLN A 1 79 ? -6.75580 28.79572 -26.58263 1.000 14.26669 359 GLN B O 1
ATOM 1231 N N . GLY A 1 80 ? -7.63783 27.78544 -28.39927 1.000 13.22276 360 GLY B N 1
ATOM 1232 C CA . GLY A 1 80 ? -7.01228 28.65381 -29.38159 1.000 16.07185 360 GLY B CA 1
ATOM 1233 C C . GLY A 1 80 ? -5.99848 27.90117 -30.23004 1.000 15.91504 360 GLY B C 1
ATOM 1234 O O . GLY A 1 80 ? -5.67564 26.73419 -29.99203 1.000 16.21136 360 GLY B O 1
ATOM 1238 N N . LYS A 1 81 ? -5.46734 28.62251 -31.22023 1.000 18.39264 361 LYS B N 1
ATOM 1239 C CA . LYS A 1 81 ? -4.60070 27.99407 -32.21097 1.000 19.66722 361 LYS B CA 1
ATOM 1240 C C . LYS A 1 81 ? -3.32718 27.44108 -31.58716 1.000 16.25621 361 LYS B C 1
ATOM 1241 O O . LYS A 1 81 ? -2.92748 26.31274 -31.89592 1.000 18.88168 361 LYS B O 1
ATOM 1260 N N . LYS A 1 82 ? -2.68407 28.20165 -30.69524 1.000 17.09915 362 LYS B N 1
ATOM 1261 C CA . LYS A 1 82 ? -1.46681 27.70953 -30.06146 1.000 17.33882 362 LYS B CA 1
ATOM 1262 C C . LYS A 1 82 ? -1.76472 26.49392 -29.19502 1.000 13.85756 362 LYS B C 1
ATOM 1263 O O . LYS A 1 82 ? -1.00834 25.51266 -29.19042 1.000 16.70651 362 LYS B O 1
ATOM 1282 N N . GLY A 1 83 ? -2.87107 26.52571 -28.46800 1.000 14.72815 363 GLY B N 1
ATOM 1283 C CA . GLY A 1 83 ? -3.20163 25.37286 -27.64482 1.000 13.78884 363 GLY B CA 1
ATOM 1284 C C . GLY A 1 83 ? -3.45273 24.13424 -28.47408 1.000 13.43566 363 GLY B C 1
ATOM 1285 O O . GLY A 1 83 ? -2.97559 23.04462 -28.14065 1.000 14.40492 363 GLY B O 1
ATOM 1289 N N . GLU A 1 84 ? -4.20217 24.28145 -29.57139 1.000 13.03686 364 GLU B N 1
ATOM 1290 C CA . GLU A 1 84 ? -4.51436 23.13457 -30.41973 1.000 11.81620 364 GLU B CA 1
ATOM 1291 C C . GLU A 1 84 ? -3.25503 22.43981 -30.93532 1.000 14.64265 364 GLU B C 1
ATOM 1292 O O . GLU A 1 84 ? -3.26240 21.21713 -31.13345 1.000 14.10645 364 GLU B O 1
ATOM 1304 N N . GLU A 1 85 ? -2.17495 23.18983 -31.17029 1.000 13.12301 365 GLU B N 1
ATOM 1305 C CA . GLU A 1 85 ? -0.93038 22.59143 -31.62717 1.000 16.11678 365 GLU B CA 1
ATOM 1306 C C . GLU A 1 85 ? -0.35230 21.59739 -30.62966 1.000 17.16083 365 GLU B C 1
ATOM 1307 O O . GLU A 1 85 ? 0.40251 20.70736 -31.03546 1.000 18.31734 365 GLU B O 1
ATOM 1319 N N . GLN A 1 86 ? -0.68977 21.71362 -29.34721 1.000 14.72480 366 GLN B N 1
ATOM 1320 C CA . GLN A 1 86 ? -0.14838 20.82927 -28.32556 1.000 13.59526 366 GLN B CA 1
ATOM 1321 C C . GLN A 1 86 ? -1.13697 19.76275 -27.86894 1.000 12.85538 366 GLN B C 1
ATOM 1322 O O . GLN A 1 86 ? -0.78636 18.94991 -27.00955 1.000 12.93755 366 GLN B O 1
ATOM 1336 N N . TRP A 1 87 ? -2.34485 19.69657 -28.44497 1.000 13.21446 367 TRP B N 1
ATOM 1337 C CA . TRP A 1 87 ? -3.36631 18.82247 -27.86257 1.000 10.36488 367 TRP B CA 1
ATOM 1338 C C . TRP A 1 87 ? -2.98607 17.34392 -27.92337 1.000 11.90990 367 TRP B C 1
ATOM 1339 O O . TRP A 1 87 ? -3.26932 16.59410 -26.98473 1.000 12.32653 367 TRP B O 1
ATOM 1360 N N . ASP A 1 88 ? -2.39772 16.88609 -29.03042 1.000 12.17242 368 ASP B N 1
ATOM 1361 C CA . ASP A 1 88 ? -2.09861 15.46009 -29.09331 1.000 12.21874 368 ASP B CA 1
ATOM 1362 C C . ASP A 1 88 ? -1.00720 15.09198 -28.09809 1.000 13.09014 368 ASP B C 1
ATOM 1363 O O . ASP A 1 88 ? -1.09703 14.06686 -27.41280 1.000 12.90770 368 ASP B O 1
ATOM 1372 N N . LYS A 1 89 ? 0.02327 15.93382 -27.98040 1.000 12.94426 369 LYS B N 1
ATOM 1373 C CA . LYS A 1 89 ? 1.07666 15.65305 -27.01776 1.000 11.35604 369 LYS B CA 1
ATOM 1374 C C . LYS A 1 89 ? 0.53342 15.71964 -25.59274 1.000 10.78004 369 LYS B C 1
ATOM 1375 O O . LYS A 1 89 ? 0.88506 14.88711 -24.74835 1.000 12.84818 369 LYS B O 1
ATOM 1394 N N . TYR A 1 90 ? -0.35222 16.68528 -25.32339 1.000 11.79387 370 TYR B N 1
ATOM 1395 C CA . TYR A 1 90 ? -0.97459 16.80649 -24.01377 1.000 11.47934 370 TYR B CA 1
ATOM 1396 C C . TYR A 1 90 ? -1.80380 15.57548 -23.67251 1.000 10.45413 370 TYR B C 1
ATOM 1397 O O . TYR A 1 90 ? -1.75479 15.09058 -22.54154 1.000 10.44418 370 TYR B O 1
ATOM 1415 N N . ARG A 1 91 ? -2.57352 15.06642 -24.63534 1.000 10.39922 371 ARG B N 1
ATOM 1416 C CA . ARG A 1 91 ? -3.35508 13.85159 -24.42229 1.000 11.12861 371 ARG B CA 1
ATOM 1417 C C . ARG A 1 91 ? -2.46403 12.65415 -24.13611 1.000 10.83050 371 ARG B C 1
ATOM 1418 O O . ARG A 1 91 ? -2.71712 11.87373 -23.20765 1.000 11.67067 371 ARG B O 1
ATOM 1439 N N . ARG A 1 92 ? -1.43653 12.45526 -24.96064 1.000 11.10802 372 ARG B N 1
ATOM 1440 C CA . ARG A 1 92 ? -0.55869 11.31509 -24.74161 1.000 10.30409 372 ARG B CA 1
ATOM 1441 C C . ARG A 1 92 ? 0.12632 11.43112 -23.38873 1.000 11.08662 372 ARG B C 1
ATOM 1442 O O . ARG A 1 92 ? 0.26958 10.44055 -22.65828 1.000 13.35354 372 ARG B O 1
ATOM 1463 N N . ASP A 1 93 ? 0.48896 12.65641 -23.00862 1.000 10.02578 373 ASP B N 1
ATOM 1464 C CA . ASP A 1 93 ? 1.07434 12.89125 -21.69735 1.000 10.00584 373 ASP B CA 1
ATOM 1465 C C . ASP A 1 93 ? 0.10205 12.51689 -20.58049 1.000 12.76109 373 ASP B C 1
ATOM 1466 O O . ASP A 1 93 ? 0.43178 11.70313 -19.71218 1.000 12.36197 373 ASP B O 1
ATOM 1475 N N . MET A 1 94 ? -1.11664 13.07591 -20.60436 1.000 11.73295 374 MET B N 1
ATOM 1476 C CA . MET A 1 94 ? -2.01825 12.92505 -19.46463 1.000 10.57645 374 MET B CA 1
ATOM 1477 C C . MET A 1 94 ? -2.54863 11.50505 -19.31880 1.000 10.15419 374 MET B C 1
ATOM 1478 O O . MET A 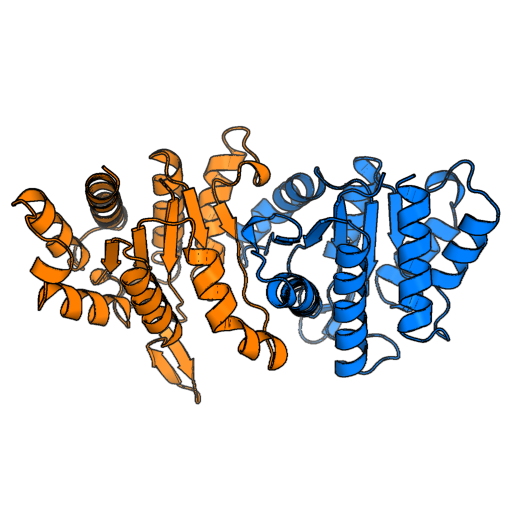1 94 ? -2.92836 11.11556 -18.21288 1.000 11.54981 374 MET B O 1
ATOM 1492 N N . ILE A 1 95 ? -2.58513 10.72661 -20.40154 1.000 10.55738 375 ILE B N 1
ATOM 1493 C CA . ILE A 1 95 ? -3.08102 9.34978 -20.33095 1.000 9.78086 375 ILE B CA 1
ATOM 1494 C C . ILE A 1 95 ? -2.01242 8.39395 -19.82971 1.000 9.84929 375 ILE B C 1
ATOM 1495 O O . ILE A 1 95 ? -2.34584 7.29896 -19.36622 1.000 10.48139 375 ILE B O 1
ATOM 1511 N N . THR A 1 96 ? -0.74576 8.80652 -19.84597 1.000 11.80897 376 THR B N 1
ATOM 1512 C CA . THR A 1 96 ? 0.34844 7.89688 -19.50209 1.000 13.06211 376 THR B CA 1
ATOM 1513 C C . THR A 1 96 ? 0.15380 7.22466 -18.13942 1.000 12.02123 376 THR B C 1
ATOM 1514 O O . THR A 1 96 ? 0.34818 6.00558 -18.01261 1.000 13.07574 376 THR B O 1
ATOM 1525 N N . ARG A 1 97 ? -0.19191 7.99553 -17.09552 1.000 10.70909 377 ARG B N 1
ATOM 1526 C CA . ARG A 1 97 ? -0.29315 7.44076 -15.75062 1.000 12.39196 377 ARG B CA 1
ATOM 1527 C C . ARG A 1 97 ? -1.51746 6.56044 -15.53592 1.000 13.26184 377 ARG B C 1
ATOM 1528 O O . ARG A 1 97 ? -1.62987 5.93580 -14.46870 1.000 14.47099 377 ARG B O 1
ATOM 1549 N N . THR A 1 98 ? -2.43567 6.50770 -16.48511 1.000 10.10731 378 THR B N 1
ATOM 1550 C CA . THR A 1 98 ? -3.64862 5.72259 -16.35900 1.000 11.07251 378 THR B CA 1
ATOM 1551 C C . THR A 1 98 ? -3.45845 4.32042 -16.92222 1.000 11.26446 378 THR B C 1
ATOM 1552 O O . THR A 1 98 ? -2.55774 4.05428 -17.71640 1.000 13.64541 378 THR B O 1
ATOM 1563 N N . GLY A 1 99 ? -4.33530 3.41423 -16.49675 1.000 10.99989 379 GLY B N 1
ATOM 1564 C CA . GLY A 1 99 ? -4.27084 2.03690 -16.94020 1.000 11.74248 379 GLY B CA 1
ATOM 1565 C C . GLY A 1 99 ? -5.53221 1.53950 -17.60900 1.000 10.32977 379 GLY B C 1
ATOM 1566 O O . GLY A 1 99 ? -5.52085 0.52711 -18.30290 1.000 13.17082 379 GLY B O 1
ATOM 1570 N N . VAL A 1 100 ? -6.62106 2.26401 -17.40233 1.000 11.10025 380 VAL B N 1
ATOM 1571 C CA . VAL A 1 100 ? -7.93120 1.94528 -17.95255 1.000 10.04187 380 VAL B CA 1
ATOM 1572 C C . VAL A 1 100 ? -8.54445 3.25621 -18.39979 1.000 10.92959 380 VAL B C 1
ATOM 1573 O O . VAL A 1 100 ? -8.41097 4.26566 -17.69982 1.000 11.29693 380 VAL B O 1
ATOM 1586 N N . SER A 1 101 ? -9.19214 3.25971 -19.56275 1.000 9.11914 381 SER B N 1
ATOM 1587 C CA . SER A 1 101 ? -9.88556 4.43576 -20.06751 1.000 9.32755 381 SER B CA 1
ATOM 1588 C C . SER A 1 101 ? -11.36379 4.13683 -20.25378 1.000 11.04121 381 SER B C 1
ATOM 1589 O O . SER A 1 101 ? -11.72434 3.09514 -20.81655 1.000 10.97015 381 SER B O 1
ATOM 1597 N N . ILE A 1 102 ? -12.21168 5.06119 -19.79229 1.000 9.36579 382 ILE B N 1
ATOM 1598 C CA . ILE A 1 102 ? -13.66227 4.96227 -19.90366 1.000 9.53433 382 ILE B CA 1
ATOM 1599 C C . ILE A 1 102 ? -14.11829 6.03658 -20.88822 1.000 9.33685 382 ILE B C 1
ATOM 1600 O O . ILE A 1 102 ? -13.65124 7.17598 -20.81293 1.000 10.32271 382 ILE B O 1
ATOM 1616 N N . PHE A 1 103 ? -15.05130 5.69110 -21.77695 1.000 9.27003 383 PHE B N 1
ATOM 1617 C CA . PHE A 1 103 ? -15.53421 6.60490 -22.81764 1.000 9.46372 383 PHE B CA 1
ATOM 1618 C C . PHE A 1 103 ? -17.03247 6.81464 -22.69660 1.000 9.25193 383 PHE B C 1
ATOM 1619 O O . PHE A 1 103 ? -17.80705 5.85314 -22.73112 1.000 9.87984 383 PHE B O 1
ATOM 1636 N N . LEU A 1 104 ? -17.42453 8.08931 -22.59338 1.000 9.15570 384 LEU B N 1
ATOM 1637 C CA . LEU A 1 104 ? -18.80674 8.52158 -22.44233 1.000 9.50273 384 LEU B CA 1
ATOM 1638 C C . LEU A 1 104 ? -19.19650 9.48759 -23.54543 1.000 10.55200 384 LEU B C 1
ATOM 1639 O O . LEU A 1 104 ? -18.46330 10.44697 -23.81355 1.000 10.72286 384 LEU B O 1
ATOM 1655 N N . TYR A 1 105 ? -20.40893 9.29691 -24.09542 1.000 10.61804 385 TYR B N 1
ATOM 1656 C CA . TYR A 1 105 ? -21.02353 10.25279 -25.02749 1.000 9.59208 385 TYR B CA 1
ATOM 1657 C C . TYR A 1 105 ? -20.05465 10.53158 -26.17499 1.000 11.25638 385 TYR B C 1
ATOM 1658 O O . TYR A 1 105 ? -19.62826 9.60343 -26.87115 1.000 11.43145 385 TYR B O 1
ATOM 1676 N N . GLY A 1 106 ? -19.71603 11.80083 -26.40183 1.000 10.12194 386 GLY B N 1
ATOM 1677 C CA . GLY A 1 106 ? -18.75859 12.17561 -27.41566 1.000 9.59647 386 GLY B CA 1
ATOM 1678 C C . GLY A 1 106 ? -19.41186 12.86324 -28.59333 1.000 10.94994 386 GLY B C 1
ATOM 1679 O O . GLY A 1 106 ? -19.54150 12.29520 -29.68349 1.000 10.72753 386 GLY B O 1
ATOM 1683 N N . ASN A 1 107 ? -19.85895 14.09162 -28.36712 1.000 10.37765 387 ASN B N 1
ATOM 1684 C CA . ASN A 1 107 ? -20.44323 14.90234 -29.42575 1.000 12.47071 387 ASN B CA 1
ATOM 1685 C C . ASN A 1 107 ? -20.14906 16.36507 -29.12462 1.000 11.62500 387 ASN B C 1
ATOM 1686 O O . ASN A 1 107 ? -19.91264 16.75050 -27.97288 1.000 11.09076 387 ASN B O 1
ATOM 1697 N N . LYS A 1 108 ? -20.14981 17.16114 -30.19328 1.000 11.77442 388 LYS B N 1
ATOM 1698 C CA . LYS A 1 108 ? -19.73550 18.55596 -30.13337 1.000 11.88844 388 LYS B CA 1
ATOM 1699 C C . LYS A 1 108 ? -20.37370 19.29023 -31.30259 1.000 14.02097 388 LYS B C 1
ATOM 1700 O O . LYS A 1 108 ? -20.90737 18.68006 -32.22982 1.000 12.97182 388 LYS B O 1
ATOM 1719 N N . ILE A 1 109 ? -20.31126 20.61526 -31.24217 1.000 13.89773 389 ILE B N 1
ATOM 1720 C CA . ILE A 1 109 ? -20.75291 21.42835 -32.37155 1.000 14.66681 389 ILE B CA 1
ATOM 1721 C C . ILE A 1 109 ? -19.62119 21.57282 -33.37311 1.000 18.38955 389 ILE B C 1
ATOM 1722 O O . ILE A 1 109 ? -18.48923 21.93522 -33.02572 1.000 19.88220 389 ILE B O 1
ATOM 1738 N N . ASP A 1 110 ? -19.92791 21.30717 -34.63248 1.000 16.19056 390 ASP B N 1
ATOM 1739 C CA . ASP A 1 110 ? -19.01691 21.60401 -35.72565 1.000 17.74432 390 ASP B CA 1
ATOM 1740 C C . ASP A 1 110 ? -19.86793 22.04419 -36.90451 1.000 17.99402 390 ASP B C 1
ATOM 1741 O O . ASP A 1 110 ? -20.84002 21.37054 -37.25253 1.000 17.18187 390 ASP B O 1
ATOM 1750 N N . LYS A 1 111 ? -19.50761 23.17932 -37.49765 1.000 19.08461 391 LYS B N 1
ATOM 1751 C CA . LYS A 1 111 ? -20.23763 23.70478 -38.65701 1.000 22.15509 391 LYS B CA 1
ATOM 1752 C C . LYS A 1 111 ? -21.73678 23.77818 -38.36856 1.000 17.56081 391 LYS B C 1
ATOM 1753 O O . LYS A 1 111 ? -22.57672 23.38992 -39.18249 1.000 17.19520 391 LYS B O 1
ATOM 1772 N N . GLY A 1 112 ? -22.06578 24.26398 -37.17666 1.000 15.21287 392 GLY B N 1
ATOM 1773 C CA . GLY A 1 112 ? -23.43584 24.51223 -36.78763 1.000 16.41909 392 GLY B CA 1
ATOM 1774 C C . GLY A 1 112 ? -24.23171 23.27912 -36.44255 1.000 14.60539 392 GLY B C 1
ATOM 1775 O O . GLY A 1 112 ? -25.42605 23.39044 -36.17593 1.000 14.99935 392 GLY B O 1
ATOM 1779 N N . GLN A 1 113 ? -23.60115 22.10506 -36.39943 1.000 13.41881 393 GLN B N 1
ATOM 1780 C CA . GLN A 1 113 ? -24.32154 20.85553 -36.24091 1.000 14.98643 393 GLN B CA 1
ATOM 1781 C C . GLN A 1 113 ? -23.73512 20.06436 -35.08793 1.000 12.87783 393 GLN B C 1
ATOM 1782 O O . GLN A 1 113 ? -22.54478 20.19097 -34.78383 1.000 15.60683 393 GLN B O 1
ATOM 1796 N N . VAL A 1 114 ? -24.56760 19.21401 -34.49324 1.000 13.57178 394 VAL B N 1
ATOM 1797 C CA . VAL A 1 114 ? -24.07944 18.26740 -33.48669 1.000 12.46195 394 VAL B CA 1
ATOM 1798 C C . VAL A 1 114 ? -23.47230 17.08533 -34.23019 1.000 14.00216 394 VAL B C 1
ATOM 1799 O O . VAL A 1 114 ? -24.13510 16.45635 -35.06952 1.000 16.97328 394 VAL B O 1
ATOM 1812 N N . VAL A 1 115 ? -22.18801 16.81891 -33.96892 1.000 12.71600 395 VAL B N 1
ATOM 1813 C CA . VAL A 1 115 ? -21.43820 15.78654 -34.66624 1.000 12.87837 395 VAL B CA 1
ATOM 1814 C C . VAL A 1 115 ? -20.72624 14.92203 -33.63191 1.000 10.15361 395 VAL B C 1
ATOM 1815 O O . VAL A 1 115 ? -20.53675 15.32141 -32.48357 1.000 11.98190 395 VAL B O 1
ATOM 1828 N N . LYS A 1 116 ? -20.30615 13.73388 -34.06072 1.000 12.61131 396 LYS B N 1
ATOM 1829 C CA . LYS A 1 116 ? -19.52566 12.88258 -33.16929 1.000 13.77719 396 LYS B CA 1
ATOM 1830 C C . LYS A 1 116 ? -18.16017 13.51148 -32.92214 1.000 13.50871 396 LYS B C 1
ATOM 1831 O O . LYS A 1 116 ? -17.56288 14.12831 -33.80711 1.000 16.28632 396 LYS B O 1
ATOM 1850 N N . ALA A 1 117 ? -17.65974 13.35342 -31.70418 1.000 10.89959 397 ALA B N 1
ATOM 1851 C CA . ALA A 1 117 ? -16.48087 14.07712 -31.23933 1.000 12.46178 397 ALA B CA 1
ATOM 1852 C C . ALA A 1 117 ? -15.19483 13.30470 -31.53440 1.000 12.96834 397 ALA B C 1
ATOM 1853 O O . ALA A 1 117 ? -14.86703 12.32271 -30.84338 1.000 12.95943 397 ALA B O 1
ATOM 1860 N N . LYS A 1 118 ? -14.43878 13.80068 -32.50718 1.000 11.48019 398 LYS B N 1
ATOM 1861 C CA . LYS A 1 118 ? -13.23597 13.09071 -32.94917 1.000 13.72518 398 LYS B CA 1
ATOM 1862 C C . LYS A 1 118 ? -12.16886 13.03626 -31.86964 1.000 13.80637 398 LYS B C 1
ATOM 1863 O O . LYS A 1 118 ? -11.33284 12.12342 -31.87553 1.000 12.50863 398 LYS B O 1
ATOM 1882 N N . GLY A 1 119 ? -12.17276 13.99118 -30.93761 1.000 12.21921 399 GLY B N 1
ATOM 1883 C CA . GLY A 1 119 ? -11.21097 13.97585 -29.84021 1.000 10.20179 399 GLY B CA 1
ATOM 1884 C C . GLY A 1 119 ? -11.35532 12.77299 -28.93761 1.000 11.43738 399 GLY B C 1
ATOM 1885 O O . GLY A 1 119 ? -10.36494 12.27693 -28.40052 1.000 11.60094 399 GLY B O 1
ATOM 1889 N N . VAL A 1 120 ? -12.58612 12.29411 -28.74168 1.000 10.64572 400 VAL B N 1
ATOM 1890 C CA . VAL A 1 120 ? -12.80307 11.07405 -27.96210 1.000 10.33101 400 VAL B CA 1
ATOM 1891 C C . VAL A 1 120 ? -12.24331 9.86544 -28.70346 1.000 10.26476 400 VAL B C 1
ATOM 1892 O O . VAL A 1 120 ? -11.62289 8.98787 -28.08753 1.000 11.33775 400 VAL B O 1
ATOM 1905 N N . GLN A 1 121 ? -12.45071 9.80104 -30.02380 1.000 11.93363 401 GLN B N 1
ATOM 1906 C CA . GLN A 1 121 ? -11.81753 8.76618 -30.84410 1.000 12.70197 401 GLN B CA 1
ATOM 1907 C C . GLN A 1 121 ? -10.29483 8.81496 -30.72224 1.000 11.39245 401 GLN B C 1
ATOM 1908 O O . GLN A 1 121 ? -9.64490 7.77644 -30.58776 1.000 11.26921 401 GLN B O 1
ATOM 1922 N N . SER A 1 122 ? -9.71095 10.01456 -30.77791 1.000 10.75493 402 SER B N 1
ATOM 1923 C CA . SER A 1 122 ? -8.26485 10.13751 -30.62575 1.000 9.89774 402 SER B CA 1
ATOM 1924 C C . SER A 1 122 ? -7.81530 9.61970 -29.26336 1.000 10.87121 402 SER B C 1
ATOM 1925 O O . SER A 1 122 ? -6.78346 8.94357 -29.14799 1.000 12.56837 402 SER B O 1
ATOM 1933 N N . GLU A 1 123 ? -8.57552 9.92992 -28.20853 1.000 9.95159 403 GLU B N 1
ATOM 1934 C CA . GLU A 1 123 ? -8.21463 9.45063 -26.87865 1.000 10.55653 403 GLU B CA 1
ATOM 1935 C C . GLU A 1 123 ? -8.36828 7.93657 -26.75434 1.000 9.13756 403 GLU B C 1
ATOM 1936 O O . GLU A 1 123 ? -7.58448 7.30453 -26.03412 1.000 10.26828 403 GLU B O 1
ATOM 1948 N N . PHE A 1 124 ? -9.33906 7.34011 -27.45470 1.000 10.77293 404 PHE B N 1
ATOM 1949 C CA . PHE A 1 124 ? -9.41072 5.88254 -27.54144 1.000 10.22396 404 PHE B CA 1
ATOM 1950 C C . PHE A 1 124 ? -8.15763 5.29798 -28.19199 1.000 10.92378 404 PHE B C 1
ATOM 1951 O O . PHE A 1 124 ? -7.56263 4.33807 -27.68445 1.000 11.58990 404 PHE B O 1
ATOM 1968 N N . ASN A 1 125 ? -7.74338 5.86213 -29.31501 1.000 11.74974 405 ASN B N 1
ATOM 1969 C CA . ASN A 1 125 ? -6.57583 5.32237 -30.00215 1.000 11.10379 405 ASN B CA 1
ATOM 1970 C C . ASN A 1 125 ? -5.31902 5.46937 -29.16450 1.000 11.22649 405 ASN B C 1
ATOM 1971 O O . ASN A 1 125 ? -4.50364 4.53780 -29.08675 1.000 11.71011 405 ASN B O 1
ATOM 1982 N N . ILE A 1 126 ? -5.15217 6.61279 -28.50292 1.000 11.12678 406 ILE B N 1
ATOM 1983 C CA . ILE A 1 126 ? -3.99112 6.79003 -27.63348 1.000 11.33471 406 ILE B CA 1
ATOM 1984 C C . ILE A 1 126 ? -4.03169 5.77117 -26.50906 1.000 12.69149 406 ILE B C 1
ATOM 1985 O O . ILE A 1 126 ? -3.01243 5.16594 -26.15890 1.000 12.07770 406 ILE B O 1
ATOM 2001 N N . SER A 1 127 ? -5.21917 5.56252 -25.92654 1.000 10.38829 407 SER B N 1
ATOM 2002 C CA . SER A 1 127 ? -5.35032 4.60015 -24.83930 1.000 10.93189 407 SER B CA 1
ATOM 2003 C C . SER A 1 127 ? -4.92184 3.21108 -25.29214 1.000 9.98546 407 SER B C 1
ATOM 2004 O O . SER A 1 127 ? -4.16389 2.52796 -24.59577 1.000 11.31081 407 SER B O 1
ATOM 2012 N N . PHE A 1 128 ? -5.39697 2.79280 -26.46735 1.000 12.42856 408 PHE B N 1
ATOM 2013 C CA . PHE A 1 128 ? -5.03319 1.48164 -26.98812 1.000 12.33727 408 PHE B CA 1
ATOM 2014 C C . PHE A 1 128 ? -3.53662 1.39586 -27.25884 1.000 11.71952 408 PHE B C 1
ATOM 2015 O O . PHE A 1 128 ? -2.88595 0.38923 -26.92427 1.000 12.23089 408 PHE B O 1
ATOM 2032 N N . GLU A 1 129 ? -2.96773 2.45771 -27.812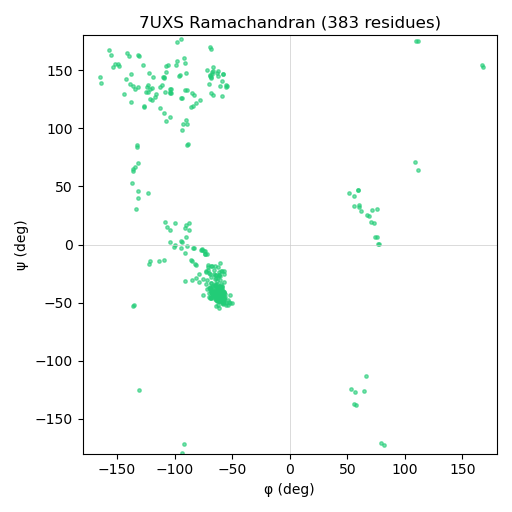59 1.000 11.56525 409 GLU B N 1
ATOM 2033 C CA . GLU A 1 129 ? -1.55187 2.47739 -28.15155 1.000 11.07635 409 GLU B CA 1
ATOM 2034 C C . GLU A 1 129 ? -0.68015 2.38427 -26.91376 1.000 14.52802 409 GLU B C 1
ATOM 2035 O O . GLU A 1 129 ? 0.42769 1.84602 -26.98473 1.000 15.59402 409 GLU B O 1
ATOM 2047 N N . GLN A 1 130 ? -1.16457 2.88013 -25.78237 1.000 11.19748 410 GLN B N 1
ATOM 2048 C CA . GLN A 1 130 ? -0.44214 2.80626 -24.51742 1.000 12.15316 410 GLN B CA 1
ATOM 2049 C C . GLN A 1 130 ? -0.77467 1.54861 -23.72588 1.000 12.17257 410 GLN B C 1
ATOM 2050 O O . GLN A 1 130 ? -0.35777 1.42239 -22.56222 1.000 13.40572 410 GLN B O 1
ATOM 2064 N N . ASN A 1 131 ? -1.54501 0.64278 -24.32500 1.000 12.55275 411 ASN B N 1
ATOM 2065 C CA . ASN A 1 131 ? -1.92393 -0.64449 -23.75489 1.000 11.54803 411 ASN B CA 1
ATOM 2066 C C . ASN A 1 131 ? -2.87337 -0.50524 -22.56801 1.000 13.12614 411 ASN B C 1
ATOM 2067 O O . ASN A 1 131 ? -2.96848 -1.41990 -21.72793 1.000 13.58228 411 ASN B O 1
ATOM 2078 N N . ASN A 1 132 ? -3.62081 0.59265 -22.49685 1.000 12.63702 412 ASN B N 1
ATOM 2079 C CA . ASN A 1 132 ? -4.73474 0.65334 -21.55551 1.000 12.19456 412 ASN B CA 1
ATOM 2080 C C . ASN A 1 132 ? -5.82657 -0.32691 -21.97070 1.000 11.58138 412 ASN B C 1
ATOM 2081 O O . ASN A 1 132 ? -6.06943 -0.55534 -23.16395 1.000 14.38917 412 ASN B O 1
ATOM 2092 N N . TYR A 1 133 ? -6.53264 -0.85509 -20.97995 1.000 12.13626 413 TYR B N 1
ATOM 2093 C CA . TYR A 1 133 ? -7.84649 -1.41024 -21.23784 1.000 11.89018 413 TYR B CA 1
ATOM 2094 C C . TYR A 1 133 ? -8.83701 -0.28812 -21.51968 1.000 13.73146 413 TYR B C 1
ATOM 2095 O O . TYR A 1 133 ? -8.70829 0.82109 -20.98516 1.000 12.90470 413 TYR B O 1
ATOM 2113 N N . VAL A 1 134 ? -9.84757 -0.59162 -22.33896 1.000 12.85671 414 VAL B N 1
ATOM 2114 C CA . VAL A 1 134 ? -10.84369 0.39516 -22.74747 1.000 11.56287 414 VAL B CA 1
ATOM 2115 C C . VAL A 1 134 ? -12.22260 -0.03785 -22.27545 1.000 16.44552 414 VAL B C 1
ATOM 2116 O O . VAL A 1 134 ? -12.54390 -1.23531 -22.23128 1.000 15.97758 414 VAL B O 1
ATOM 2129 N N . VAL A 1 135 ? -13.03067 0.94702 -21.89945 1.000 11.39368 415 VAL B N 1
ATOM 2130 C CA . VAL A 1 135 ? -14.38704 0.70425 -21.40258 1.000 11.89854 415 VAL B CA 1
ATOM 2131 C C . VAL A 1 135 ? -15.32325 1.66603 -22.12193 1.000 11.12720 415 VAL B C 1
ATOM 2132 O O . VAL A 1 135 ? -15.60072 2.76746 -21.63304 1.000 11.13577 415 VAL B O 1
ATOM 2145 N N . PRO A 1 136 ? -15.78992 1.32237 -23.32181 1.000 9.55884 416 PRO B N 1
ATOM 2146 C CA . PRO A 1 136 ? -16.68327 2.21127 -24.06698 1.000 9.49861 416 PRO B CA 1
ATOM 2147 C C . PRO A 1 136 ? -18.11930 2.01452 -23.59913 1.000 11.03304 416 PRO B C 1
ATOM 2148 O O . PRO A 1 136 ? -18.67906 0.92558 -23.72505 1.000 10.98007 416 PRO B O 1
ATOM 2159 N N . VAL A 1 137 ? -18.72820 3.07039 -23.06852 1.000 11.32023 417 VAL B N 1
ATOM 2160 C CA . VAL A 1 137 ? -20.06246 2.94753 -22.47124 1.000 10.38793 417 VAL B CA 1
ATOM 2161 C C . VAL A 1 137 ? -21.06826 3.17583 -23.59723 1.000 10.11408 417 VAL B C 1
ATOM 2162 O O . VAL A 1 137 ? -21.57195 4.27481 -23.81102 1.000 11.39727 417 VAL B O 1
ATOM 2175 N N . GLY A 1 138 ? -21.38890 2.09325 -24.30486 1.000 10.67739 418 GLY B N 1
ATOM 2176 C CA . GLY A 1 138 ? -22.22006 2.20160 -25.49040 1.000 12.96930 418 GLY B CA 1
ATOM 2177 C C . GLY A 1 138 ? -23.59797 2.77372 -25.23571 1.000 11.24451 418 GLY B C 1
ATOM 2178 O O . GLY A 1 138 ? -24.17927 3.40888 -26.12087 1.000 12.34387 418 GLY B O 1
ATOM 2182 N N . ALA A 1 139 ? -24.15110 2.54400 -24.04487 1.000 10.60445 419 ALA B N 1
ATOM 2183 C CA . ALA A 1 139 ? -25.46230 3.06825 -23.69755 1.000 11.25862 419 ALA B CA 1
ATOM 2184 C C . ALA A 1 139 ? -25.51806 4.58799 -23.74594 1.000 15.48013 419 ALA B C 1
ATOM 2185 O O . ALA A 1 139 ? -26.61619 5.14861 -23.79058 1.000 18.63721 419 ALA B O 1
ATOM 2192 N N . THR A 1 140 ? -24.37139 5.27478 -23.75950 1.000 11.28267 420 THR B N 1
ATOM 2193 C CA . THR A 1 140 ? -24.39224 6.72851 -23.82331 1.000 10.76177 420 THR B CA 1
ATOM 2194 C C . THR A 1 140 ? -24.40829 7.26773 -25.24696 1.000 12.43768 420 THR B C 1
ATOM 2195 O O . THR A 1 140 ? -24.49274 8.48984 -25.41996 1.000 12.63814 420 THR B O 1
ATOM 2206 N N . GLY A 1 141 ? -24.38198 6.40977 -26.26366 1.000 11.53544 421 GLY B N 1
ATOM 2207 C CA . GLY A 1 141 ? -24.53492 6.88840 -27.62221 1.000 11.55315 421 GLY B CA 1
ATOM 2208 C C . GLY A 1 141 ? -23.26940 7.48641 -28.22544 1.000 10.36411 421 GLY B C 1
ATOM 2209 O O . GLY A 1 141 ? -22.17451 7.39043 -27.68595 1.000 11.60178 421 GLY B O 1
ATOM 2213 N N . TYR A 1 142 ? -23.44724 8.09360 -29.39438 1.000 12.05870 422 TYR B N 1
ATOM 2214 C CA . TYR A 1 142 ? -22.42901 8.92304 -30.06495 1.000 12.43450 422 TYR B CA 1
ATOM 2215 C C . TYR A 1 142 ? -21.14481 8.09928 -30.24698 1.000 11.55223 422 TYR B C 1
ATOM 2216 O O . TYR A 1 142 ? -21.21452 6.93741 -30.68388 1.000 12.96434 422 TYR B O 1
ATOM 2234 N N . ILE A 1 143 ? -19.97895 8.70120 -29.99216 1.000 12.76635 423 ILE B N 1
ATOM 2235 C CA . ILE A 1 143 ? -18.69807 8.01967 -30.19737 1.000 12.40061 423 ILE B CA 1
ATOM 2236 C C . ILE A 1 143 ? -18.61393 6.78622 -29.32451 1.000 12.20274 423 ILE B C 1
ATOM 2237 O O . ILE A 1 143 ? -18.08073 5.74699 -29.73419 1.000 12.69321 423 ILE B O 1
ATOM 2253 N N . ALA A 1 144 ? -19.08939 6.89352 -28.07948 1.000 12.42639 424 ALA B N 1
ATOM 2254 C CA . ALA A 1 144 ? -18.95892 5.77279 -27.15818 1.000 11.42278 424 ALA B CA 1
ATOM 2255 C C . ALA A 1 144 ? -19.67748 4.53772 -27.69321 1.000 10.35019 424 ALA B C 1
ATOM 2256 O O . ALA A 1 144 ? -19.20716 3.41181 -27.50731 1.000 10.91060 424 ALA B O 1
ATOM 2263 N N . LYS A 1 145 ? -20.80657 4.73162 -28.36906 1.000 11.22742 425 LYS B N 1
ATOM 2264 C CA . LYS A 1 145 ? -21.49851 3.60336 -28.98037 1.000 12.11740 425 LYS B CA 1
ATOM 2265 C C . LYS A 1 145 ? -20.72123 3.06000 -30.17016 1.000 12.93330 425 LYS B C 1
ATOM 2266 O O . LYS A 1 145 ? -20.61170 1.83911 -30.33202 1.000 11.96069 425 LYS B O 1
ATOM 2285 N N . ASP A 1 146 ? -20.16082 3.93635 -31.00417 1.000 13.96972 426 ASP B N 1
ATOM 2286 C CA . ASP A 1 146 ? -19.32346 3.46299 -32.10399 1.000 14.36200 426 ASP B CA 1
ATOM 2287 C C . ASP A 1 146 ? -18.13791 2.66902 -31.57066 1.000 13.31990 426 ASP B C 1
ATOM 2288 O O . ASP A 1 146 ? -17.76572 1.62779 -32.12386 1.000 14.31722 426 ASP B O 1
ATOM 2297 N N . LEU A 1 147 ? -17.51989 3.15540 -30.49781 1.000 12.26516 427 LEU B N 1
ATOM 2298 C CA . LEU A 1 147 ? -16.39608 2.43503 -29.91457 1.000 12.48431 427 LEU B CA 1
ATOM 2299 C C . LEU A 1 147 ? -16.84988 1.11811 -29.28505 1.000 11.76591 427 LEU B C 1
ATOM 2300 O O . LEU A 1 147 ? -16.12143 0.12396 -29.34571 1.000 12.10386 427 LEU B O 1
ATOM 2316 N N . TRP A 1 148 ? -18.02542 1.10043 -28.64224 1.000 11.11648 428 TRP B N 1
ATOM 2317 C CA . TRP A 1 148 ? -18.54214 -0.15795 -28.11905 1.000 10.13314 428 TRP B CA 1
ATOM 2318 C C . TRP A 1 148 ? -18.72752 -1.16718 -29.23707 1.000 12.71473 428 TRP B C 1
ATOM 2319 O O . TRP A 1 148 ? -18.33288 -2.32816 -29.09879 1.000 12.87781 428 TRP B O 1
ATOM 2340 N N . ASN A 1 149 ? -19.26836 -0.72847 -30.37924 1.000 11.77584 429 ASN B N 1
ATOM 2341 C CA . ASN A 1 149 ? -19.47856 -1.65847 -31.48364 1.000 13.02591 429 ASN B CA 1
ATOM 2342 C C . ASN A 1 149 ? -18.16425 -2.17341 -32.02568 1.000 14.35667 429 ASN B C 1
ATOM 2343 O O . ASN A 1 149 ? -18.03584 -3.36954 -32.31557 1.000 17.62359 429 ASN B O 1
ATOM 2354 N N . LYS A 1 150 ? -17.17936 -1.28818 -32.14937 1.000 12.55512 430 LYS B N 1
ATOM 2355 C CA . LYS A 1 150 ? -15.86066 -1.68079 -32.62779 1.000 17.87442 430 LYS B CA 1
ATOM 2356 C C . LYS A 1 150 ? -15.25044 -2.74671 -31.72632 1.000 17.92791 430 LYS B C 1
ATOM 2357 O O . LYS A 1 150 ? -14.77353 -3.78296 -32.19801 1.000 19.11868 430 LYS B O 1
ATOM 2376 N N . VAL A 1 151 ? -15.25175 -2.50321 -30.41833 1.000 12.92691 431 VAL B N 1
ATOM 2377 C CA . VAL A 1 151 ? -14.65227 -3.44291 -29.48116 1.000 12.83445 431 VAL B CA 1
ATOM 2378 C C . VAL A 1 151 ? -15.41717 -4.76176 -29.50014 1.000 16.41228 431 VAL B C 1
ATOM 2379 O O . VAL A 1 151 ? -14.82094 -5.85157 -29.48813 1.000 16.98935 431 VAL B O 1
ATOM 2392 N N . ASN A 1 152 ? -16.74593 -4.68086 -29.53328 1.000 14.30746 432 ASN B N 1
ATOM 2393 C CA . ASN A 1 152 ? -17.58912 -5.87240 -29.58137 1.000 13.34783 432 ASN B CA 1
ATOM 2394 C C . ASN A 1 152 ? -17.24371 -6.74207 -30.77919 1.000 17.81547 432 ASN B C 1
ATOM 2395 O O . ASN A 1 152 ? -17.20760 -7.97255 -30.67113 1.000 20.11999 432 ASN B O 1
ATOM 2406 N N . GLU A 1 153 ? -16.99077 -6.11747 -31.92415 1.000 16.44076 433 GLU B N 1
ATOM 2407 C CA . GLU A 1 153 ? -16.68301 -6.87652 -33.13240 1.000 19.33197 433 GLU B CA 1
ATOM 2408 C C . GLU A 1 153 ? -15.29677 -7.50229 -33.08360 1.000 25.06265 433 GLU B C 1
ATOM 2409 O O . GLU A 1 153 ? -15.04457 -8.47791 -33.80187 1.000 27.62064 433 GLU B O 1
ATOM 2421 N N . GLU A 1 154 ? -14.39144 -6.96084 -32.27968 1.000 19.34114 434 GLU B N 1
ATOM 2422 C CA . GLU A 1 154 ? -13.03090 -7.46930 -32.14643 1.000 21.27054 434 GLU B CA 1
ATOM 2423 C C . GLU A 1 154 ? -12.73777 -7.80878 -30.69345 1.000 13.82631 434 GLU B C 1
ATOM 2424 O O . GLU A 1 154 ? -11.66817 -7.50323 -30.16053 1.000 17.69544 434 GLU B O 1
ATOM 2436 N N . PHE A 1 155 ? -13.69767 -8.46702 -30.04929 1.000 16.76636 435 PHE B N 1
ATOM 2437 C CA . PHE A 1 155 ? -13.69225 -8.55637 -28.59303 1.000 17.38667 435 PHE B CA 1
ATOM 2438 C C . PHE A 1 155 ? -12.40719 -9.18212 -28.06627 1.000 17.91801 435 PHE B C 1
ATOM 2439 O O . PHE A 1 155 ? -11.85578 -8.72249 -27.05461 1.000 19.15183 435 PHE B O 1
ATOM 2456 N N . GLU A 1 156 ? -11.91317 -10.23426 -28.72548 1.000 20.10291 436 GLU B N 1
ATOM 2457 C CA . GLU A 1 156 ? -10.76238 -10.95134 -28.19292 1.000 23.69086 436 GLU B CA 1
ATOM 2458 C C . GLU A 1 156 ? -9.47651 -10.15282 -28.29904 1.000 22.93479 436 GLU B C 1
ATOM 2459 O O . GLU A 1 156 ? -8.53658 -10.41706 -27.53580 1.000 25.92903 436 GLU B O 1
ATOM 2471 N N . THR A 1 157 ? -9.41991 -9.17851 -29.20611 1.000 19.11488 437 THR B N 1
ATOM 2472 C CA . THR A 1 157 ? -8.29472 -8.25681 -29.25363 1.000 21.36719 437 THR B CA 1
ATOM 2473 C C . THR A 1 157 ? -8.24998 -7.39811 -27.99535 1.000 25.98811 437 THR B C 1
ATOM 2474 O O . THR A 1 157 ? -7.19015 -7.22336 -27.38729 1.000 26.68873 437 THR B O 1
ATOM 2485 N N . TYR A 1 158 ? -9.39793 -6.90137 -27.55920 1.000 19.04767 438 TYR B N 1
ATOM 2486 C CA . TYR A 1 158 ? -9.41536 -5.98407 -26.42709 1.000 19.86366 438 TYR B CA 1
ATOM 2487 C C . TYR A 1 158 ? -9.44342 -6.67185 -25.07534 1.000 19.15389 438 TYR B C 1
ATOM 2488 O O . TYR A 1 158 ? -8.90228 -6.12143 -24.10499 1.000 18.41825 438 TYR B O 1
ATOM 2506 N N . TYR A 1 159 ? -10.05012 -7.85683 -24.97004 1.000 18.41371 439 TYR B N 1
ATOM 2507 C CA . TYR A 1 159 ? -10.16731 -8.55844 -23.69208 1.000 20.63922 439 TYR B CA 1
ATOM 2508 C C . TYR A 1 159 ? -9.85063 -10.03919 -23.88804 1.000 22.40748 439 TYR B C 1
ATOM 2509 O O . TYR A 1 159 ? -10.69606 -10.91067 -23.65638 1.000 21.32684 439 TYR B O 1
ATOM 2527 N N . PRO A 1 160 ? -8.62290 -10.34993 -24.28840 1.000 24.94175 440 PRO B N 1
ATOM 2528 C CA . PRO A 1 160 ? -8.23422 -11.75251 -24.47836 1.000 28.35946 440 PRO B CA 1
ATOM 2529 C C . PRO A 1 160 ? -8.46549 -12.58376 -23.22424 1.000 28.02161 440 PRO B C 1
ATOM 2530 O O . PRO A 1 160 ? -8.17013 -12.16197 -22.10644 1.000 29.24981 440 PRO B O 1
ATOM 2541 N N . GLY A 1 161 ? -9.03392 -13.77088 -23.42309 1.000 27.22446 441 GLY B N 1
ATOM 2542 C CA . GLY A 1 161 ? -9.24267 -14.67063 -22.30679 1.000 32.89622 441 GLY B CA 1
ATOM 2543 C C . GLY A 1 161 ? -10.30664 -14.26027 -21.31651 1.000 29.43878 441 GLY B C 1
ATOM 2544 O O . GLY A 1 161 ? -10.31860 -14.76527 -20.19455 1.000 35.22540 441 GLY B O 1
ATOM 2548 N N . ALA A 1 162 ? -11.21812 -13.36903 -21.70630 1.000 27.32744 442 ALA B N 1
ATOM 2549 C CA . ALA A 1 162 ? -12.29459 -12.95256 -20.82170 1.000 24.51009 442 ALA B CA 1
ATOM 2550 C C . ALA A 1 162 ? -13.20506 -14.11830 -20.45449 1.000 24.18700 442 ALA B C 1
ATOM 2551 O O . ALA A 1 162 ? -13.46766 -15.00310 -21.27191 1.000 28.64111 442 ALA B O 1
ATOM 2558 N N . ASP A 1 163 ? -13.71266 -14.10253 -19.21804 1.000 26.19322 443 ASP B N 1
ATOM 2559 C CA . ASP A 1 163 ? -14.65887 -15.12316 -18.78690 1.000 25.74814 443 ASP B CA 1
ATOM 2560 C C . ASP A 1 163 ? -16.09498 -14.64771 -18.99211 1.000 23.98042 443 ASP B C 1
ATOM 2561 O O . ASP A 1 163 ? -16.35691 -13.54405 -19.49312 1.000 19.87895 443 ASP B O 1
ATOM 2570 N N . ALA A 1 164 ? -17.04977 -15.50220 -18.61560 1.000 21.49004 444 ALA B N 1
ATOM 2571 C CA . ALA A 1 164 ? -18.45664 -15.20133 -18.84994 1.000 21.12077 444 ALA B CA 1
ATOM 2572 C C . ALA A 1 164 ? -18.87554 -13.93051 -18.13212 1.000 19.06231 444 ALA B C 1
ATOM 2573 O O . ALA A 1 164 ? -19.71496 -13.16999 -18.62825 1.000 19.06681 444 ALA B O 1
ATOM 2580 N N . ARG A 1 165 ? -18.33938 -13.70721 -16.93047 1.000 19.84826 445 ARG B N 1
ATOM 2581 C CA . ARG A 1 165 ? -18.73875 -12.52575 -16.18382 1.000 21.01144 445 ARG B CA 1
ATOM 2582 C C . ARG A 1 165 ? -18.27200 -11.25370 -16.88113 1.000 17.94892 445 ARG B C 1
ATOM 2583 O O . ARG A 1 165 ? -19.02951 -10.27291 -16.96445 1.000 17.06559 445 ARG B O 1
ATOM 2604 N N . MET A 1 166 ? -17.02986 -11.25258 -17.36682 1.000 18.89803 446 MET B N 1
ATOM 2605 C CA . MET A 1 166 ? -16.51902 -10.10151 -18.10503 1.000 16.34479 446 MET B CA 1
ATOM 2606 C C . MET A 1 166 ? -17.35676 -9.84298 -19.34278 1.000 16.92296 446 MET B C 1
ATOM 2607 O O . MET A 1 166 ? -17.66259 -8.68931 -19.67173 1.000 15.77923 446 MET B O 1
ATOM 2621 N N . LYS A 1 167 ? -17.69837 -10.91039 -20.07374 1.000 17.40214 447 LYS B N 1
ATOM 2622 C CA . LYS A 1 167 ? -18.49546 -10.75225 -21.28710 1.000 15.28090 447 LYS B CA 1
ATOM 2623 C C . LYS A 1 167 ? -19.88507 -10.22115 -20.96580 1.000 14.07577 447 LYS B C 1
ATOM 2624 O O . LYS A 1 167 ? -20.42730 -9.38515 -21.70387 1.000 12.99915 447 LYS B O 1
ATOM 2643 N N . LYS A 1 168 ? -20.48983 -10.70414 -19.87860 1.000 14.45247 448 LYS B N 1
ATOM 2644 C CA . LYS A 1 168 ? -21.79295 -10.19950 -19.47989 1.000 12.67264 448 LYS B CA 1
ATOM 2645 C C . LYS A 1 168 ? -21.72315 -8.71304 -19.17194 1.000 12.54312 448 LYS B C 1
ATOM 2646 O O . LYS A 1 168 ? -22.54814 -7.92523 -19.65302 1.000 13.90766 448 LYS B O 1
ATOM 2665 N N . LEU A 1 169 ? -20.73915 -8.30924 -18.36535 1.000 13.85657 449 LEU B N 1
ATOM 2666 C CA . LEU A 1 169 ? -20.61974 -6.89631 -18.03136 1.000 13.22672 449 LEU B CA 1
ATOM 2667 C C . LEU A 1 169 ? -20.37978 -6.04238 -19.26809 1.000 12.98406 449 LEU B C 1
ATOM 2668 O O . LEU A 1 169 ? -20.98095 -4.96860 -19.41032 1.000 12.47211 449 LEU B O 1
ATOM 2684 N N . PHE A 1 170 ? -19.50773 -6.49516 -20.17420 1.000 11.47485 450 PHE B N 1
ATOM 2685 C CA . PHE A 1 170 ? -19.24506 -5.71445 -21.37895 1.000 11.33547 450 PHE B CA 1
ATOM 2686 C C . PHE A 1 170 ? -20.52889 -5.51827 -22.17754 1.000 12.81805 450 PHE B C 1
ATOM 2687 O O . PHE A 1 170 ? -20.79903 -4.42685 -22.69514 1.000 11.98877 450 PHE B O 1
ATOM 2704 N N . GLY A 1 171 ? -21.34615 -6.56783 -22.28164 1.000 12.79539 451 GLY B N 1
ATOM 2705 C CA . GLY A 1 171 ? -22.62429 -6.42772 -22.95241 1.000 12.53394 451 GLY B CA 1
ATOM 2706 C C . GLY A 1 171 ? -23.53123 -5.40485 -22.29394 1.000 13.54995 451 GLY B C 1
ATOM 2707 O O . GLY A 1 171 ? -24.23819 -4.66017 -22.97651 1.000 12.60361 451 GLY B O 1
ATOM 2711 N N . GLU A 1 172 ? -23.52688 -5.36066 -20.95726 1.000 13.88203 452 GLU B N 1
ATOM 2712 C CA . GLU A 1 172 ? -24.39327 -4.44871 -20.23454 1.000 11.60551 452 GLU B CA 1
ATOM 2713 C C . GLU A 1 172 ? -23.97645 -2.98934 -20.37269 1.000 10.67444 452 GLU B C 1
ATOM 2714 O O . GLU A 1 172 ? -24.80512 -2.10654 -20.14542 1.000 12.75098 452 GLU B O 1
ATOM 2726 N N . LEU A 1 173 ? -22.72621 -2.71465 -20.75638 1.000 11.64917 453 LEU B N 1
ATOM 2727 C CA . LEU A 1 173 ? -22.30766 -1.34839 -21.04668 1.000 10.59603 453 LEU B CA 1
ATOM 2728 C C . LEU A 1 173 ? -23.13213 -0.70881 -22.15366 1.000 11.62659 453 LEU B C 1
ATOM 2729 O O . LEU A 1 173 ? -23.19002 0.52352 -22.24187 1.000 12.52555 453 LEU B O 1
ATOM 2745 N N . ASN A 1 174 ? -23.75486 -1.52595 -22.99576 1.000 12.85931 454 ASN B N 1
ATOM 2746 C CA . ASN A 1 174 ? -24.56664 -1.05178 -24.10055 1.000 11.32851 454 ASN B CA 1
ATOM 2747 C C . ASN A 1 174 ? -26.06090 -1.23686 -23.84894 1.000 15.09981 454 ASN B C 1
ATOM 2748 O O . ASN A 1 174 ? -26.86142 -1.12069 -24.78122 1.000 17.60211 454 ASN B O 1
ATOM 2759 N N . ASN A 1 175 ? -26.46602 -1.49196 -22.60477 1.000 14.68847 455 ASN B N 1
ATOM 2760 C CA . ASN A 1 175 ? -27.87238 -1.74576 -22.29098 1.000 12.92517 455 ASN B CA 1
ATOM 2761 C C . ASN A 1 175 ? -28.51714 -0.42315 -21.89112 1.000 16.82872 455 ASN B C 1
ATOM 2762 O O . ASN A 1 175 ? -28.31602 0.07033 -20.77782 1.000 16.39898 455 ASN B O 1
ATOM 2773 N N . GLU A 1 176 ? -29.30472 0.15463 -22.79945 1.000 18.97461 456 GLU B N 1
ATOM 2774 C CA . GLU A 1 176 ? -29.94042 1.44491 -22.56086 1.000 15.56956 456 GLU B CA 1
ATOM 2775 C C . GLU A 1 176 ? -31.14226 1.37773 -21.63321 1.000 16.14026 456 GLU B C 1
ATOM 2776 O O . GLU A 1 176 ? -31.67267 2.43481 -21.28454 1.000 21.17851 456 GLU B O 1
ATOM 2788 N N . ALA A 1 177 ? -31.54420 0.19167 -21.19661 1.000 17.26556 457 ALA B N 1
ATOM 2789 C CA . ALA A 1 177 ? -32.61079 0.02113 -20.22134 1.000 18.96214 457 ALA B CA 1
ATOM 2790 C C . ALA A 1 177 ? -32.13161 0.11186 -18.78403 1.000 21.42493 457 ALA B C 1
ATOM 2791 O O . ALA A 1 177 ? -32.96289 0.19835 -17.87495 1.000 21.01744 457 ALA B O 1
ATOM 2798 N N . LEU A 1 178 ? -30.82319 0.05323 -18.55661 1.000 17.05849 458 LEU B N 1
ATOM 2799 C CA . LEU A 1 178 ? -30.32825 0.11030 -17.18729 1.000 15.72926 458 LEU B CA 1
ATOM 2800 C C . LEU A 1 178 ? -30.54730 1.49093 -16.59661 1.000 15.38606 458 LEU B C 1
ATOM 2801 O O . LEU A 1 178 ? -30.44188 2.51350 -17.27468 1.000 17.66940 458 LEU B O 1
ATOM 2817 N N . SER A 1 179 ? -30.82674 1.51010 -15.29323 1.000 16.43504 459 SER B N 1
ATOM 2818 C CA . SER A 1 179 ? -30.88189 2.75765 -14.55905 1.000 12.44036 459 SER B CA 1
ATOM 2819 C C . SER A 1 179 ? -29.48834 3.35830 -14.43520 1.000 12.57982 459 SER B C 1
ATOM 2820 O O . SER A 1 179 ? -28.48192 2.69868 -14.72760 1.000 14.36505 459 SER B O 1
ATOM 2828 N N . ILE A 1 180 ? -29.44214 4.60720 -13.96209 1.000 15.18811 460 ILE B N 1
ATOM 2829 C CA . ILE A 1 180 ? -28.16277 5.26091 -13.70994 1.000 12.31966 460 ILE B CA 1
ATOM 2830 C C . ILE A 1 180 ? -27.29161 4.39598 -12.80588 1.000 11.53187 460 ILE B C 1
ATOM 2831 O O . ILE A 1 180 ? -26.12029 4.13693 -13.10722 1.000 12.75433 460 ILE B O 1
ATOM 2847 N N . GLU A 1 181 ? -27.83216 3.97047 -11.66346 1.000 13.16712 461 GLU B N 1
ATOM 2848 C CA . GLU A 1 181 ? -26.99148 3.23031 -10.73055 1.000 13.98957 461 GLU B CA 1
ATOM 2849 C C . GLU A 1 181 ? -26.59666 1.85698 -11.25912 1.000 11.25657 461 GLU B C 1
ATOM 2850 O O . GLU A 1 181 ? -25.49200 1.38992 -10.96022 1.000 11.40918 461 GLU B O 1
ATOM 2862 N N . GLU A 1 182 ? -27.46511 1.19205 -12.03515 1.000 11.66732 462 GLU B N 1
ATOM 2863 C CA . GLU A 1 182 ? -27.08857 -0.08486 -12.63095 1.000 10.96574 462 GLU B CA 1
ATOM 2864 C C . GLU A 1 182 ? -25.99244 0.08008 -13.68788 1.000 11.12495 462 GLU B C 1
ATOM 2865 O O . GLU A 1 182 ? -25.06252 -0.73809 -13.76823 1.000 11.08155 462 GLU B O 1
ATOM 2877 N N . LEU A 1 183 ? -26.08999 1.12077 -14.51856 1.000 10.59544 463 LEU B N 1
ATOM 2878 C CA . LEU A 1 183 ? -25.04033 1.37358 -15.49877 1.000 11.13644 463 LEU B CA 1
ATOM 2879 C C . LEU A 1 183 ? -23.72165 1.70545 -14.80679 1.000 9.70182 463 LEU B C 1
ATOM 2880 O O . LEU A 1 183 ? -22.66534 1.18819 -15.19306 1.000 10.29588 463 LEU B O 1
ATOM 2896 N N . ILE A 1 184 ? -23.77039 2.53055 -13.75334 1.000 10.16854 464 ILE B N 1
ATOM 2897 C CA . ILE A 1 184 ? -22.55336 2.83823 -13.00754 1.000 10.70569 464 ILE B CA 1
ATOM 2898 C C . ILE A 1 184 ? -21.95144 1.56972 -12.42087 1.000 9.85113 464 ILE B C 1
ATOM 2899 O O . ILE A 1 184 ? -20.73687 1.34766 -12.50109 1.000 11.85162 464 ILE B O 1
ATOM 2915 N N . ASN A 1 185 ? -22.78399 0.72576 -11.80829 1.000 10.47677 465 ASN B N 1
ATOM 2916 C CA . ASN A 1 185 ? -22.25655 -0.49319 -11.20166 1.000 11.37837 465 ASN B CA 1
ATOM 2917 C C . ASN A 1 185 ? -21.61501 -1.38815 -12.25162 1.000 11.89611 465 ASN B C 1
ATOM 2918 O O . ASN A 1 185 ? -20.58393 -2.01958 -11.99483 1.000 12.52867 465 ASN B O 1
ATOM 2929 N N . THR A 1 186 ? -22.21852 -1.45464 -13.44660 1.000 10.04017 466 THR B N 1
ATOM 2930 C CA . THR A 1 186 ? -21.63767 -2.22704 -14.53806 1.000 11.31637 466 THR B CA 1
ATOM 2931 C C . THR A 1 186 ? -20.26214 -1.69636 -14.91176 1.000 10.44582 466 THR B C 1
ATOM 2932 O O . THR A 1 186 ? -19.29816 -2.46211 -15.03125 1.000 11.23782 466 THR B O 1
ATOM 2943 N N . ILE A 1 187 ? -20.15822 -0.37928 -15.09177 1.000 10.26167 467 ILE B N 1
ATOM 2944 C CA . ILE A 1 187 ? -18.88297 0.23579 -15.43979 1.000 10.18744 467 ILE B CA 1
ATOM 2945 C C . ILE A 1 187 ? -17.82594 -0.06670 -14.38432 1.000 10.34398 467 ILE B C 1
ATOM 2946 O O . ILE A 1 187 ? -16.71432 -0.50681 -14.69722 1.000 12.24020 467 ILE B O 1
ATOM 2962 N N . ILE A 1 188 ? -18.15177 0.17411 -13.11649 1.000 10.50607 468 ILE B N 1
ATOM 2963 C CA . ILE A 1 188 ? -17.13007 0.05006 -12.08786 1.000 11.40456 468 ILE B CA 1
ATOM 2964 C C . ILE A 1 188 ? -16.77174 -1.41938 -11.84928 1.000 11.89022 468 ILE B C 1
ATOM 2965 O O . ILE A 1 188 ? -15.59964 -1.74629 -11.66092 1.000 11.58529 468 ILE B O 1
ATOM 2981 N N . GLU A 1 189 ? -17.74740 -2.33462 -11.88315 1.000 10.55115 469 GLU B N 1
ATOM 2982 C CA . GLU A 1 189 ? -17.38746 -3.74453 -11.72584 1.000 10.47980 469 GLU B CA 1
ATOM 2983 C C . GLU A 1 189 ? -16.50202 -4.21818 -12.87405 1.000 12.69887 469 GLU B C 1
ATOM 2984 O O . GLU A 1 189 ? -15.57296 -4.99990 -12.65962 1.000 13.11201 469 GLU B O 1
ATOM 2996 N N . PHE A 1 190 ? -16.73225 -3.71031 -14.07856 1.000 11.64175 470 PHE B N 1
ATOM 2997 C CA . PHE A 1 190 ? -15.87965 -4.05946 -15.21300 1.000 11.90989 470 PHE B CA 1
ATOM 2998 C C . PHE A 1 190 ? -14.47936 -3.47681 -15.04220 1.000 11.62076 470 PHE B C 1
ATOM 2999 O O . PHE A 1 190 ? -13.47592 -4.17552 -15.22023 1.000 13.60038 470 PHE B O 1
ATOM 3016 N N . VAL A 1 191 ? -14.38811 -2.20744 -14.65150 1.000 11.96397 471 VAL B N 1
ATOM 3017 C CA . VAL A 1 191 ? -13.08458 -1.60925 -14.37713 1.000 12.43854 471 VAL B CA 1
ATOM 3018 C C . VAL A 1 191 ? -12.34909 -2.37309 -13.28353 1.000 15.13742 471 VAL B C 1
ATOM 3019 O O . VAL A 1 191 ? -11.11928 -2.53183 -13.33749 1.000 16.16196 471 VAL B O 1
ATOM 3032 N N . GLU A 1 192 ? -13.07321 -2.83021 -12.26235 1.000 12.56407 472 GLU B N 1
ATOM 3033 C CA . GLU A 1 192 ? -12.43731 -3.57319 -11.17531 1.000 1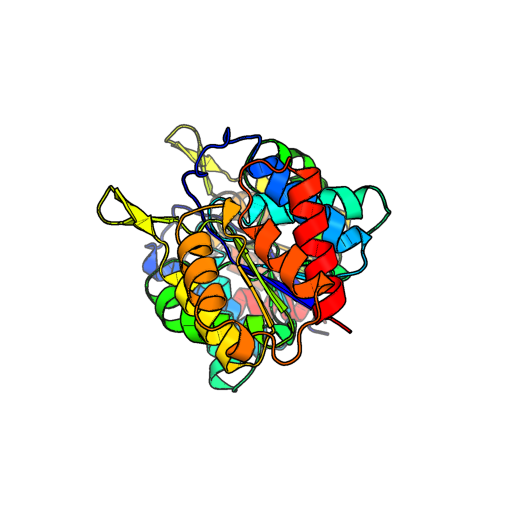3.30533 472 GLU B CA 1
ATOM 3034 C C . GLU A 1 192 ? -11.79120 -4.85271 -11.67455 1.000 17.62892 472 GLU B C 1
ATOM 3035 O O . GLU A 1 192 ? -10.69949 -5.21638 -11.22651 1.000 20.90303 472 GLU B O 1
ATOM 3047 N N . ILE A 1 193 ? -12.44492 -5.55457 -12.59336 1.000 15.29080 473 ILE B N 1
ATOM 3048 C CA . ILE A 1 193 ? -11.80105 -6.71121 -13.21525 1.000 19.91249 473 ILE B CA 1
ATOM 3049 C C . ILE A 1 193 ? -10.54927 -6.28265 -13.97051 1.000 21.99933 473 ILE B C 1
ATOM 3050 O O . ILE A 1 193 ? -9.49342 -6.92253 -13.87662 1.000 24.76920 473 ILE B O 1
ATOM 3066 N N . LEU A 1 194 ? -10.66090 -5.22405 -14.77744 1.000 20.41972 474 LEU B N 1
ATOM 3067 C CA . LEU A 1 194 ? -9.55085 -4.82072 -15.63412 1.000 21.07563 474 LEU B CA 1
ATOM 3068 C C . LEU A 1 194 ? -8.36541 -4.28825 -14.84650 1.000 30.14584 474 LEU B C 1
ATOM 3069 O O . LEU A 1 194 ? -7.25261 -4.21639 -15.38968 1.000 29.30430 474 LEU B O 1
ATOM 3085 N N . SER A 1 195 ? -8.58812 -3.90009 -13.59794 1.000 26.14838 475 SER B N 1
ATOM 3086 C CA . SER A 1 195 ? -7.58755 -3.28076 -12.74479 1.000 35.06196 475 SER B CA 1
ATOM 3087 C C . SER A 1 195 ? -6.85962 -4.27968 -11.86265 1.000 33.04280 475 SER B C 1
ATOM 3088 O O . SER A 1 195 ? -6.04313 -3.86198 -11.03482 1.000 46.77845 475 SER B O 1
ATOM 3096 N N . ASN A 1 196 ? -7.14784 -5.56903 -12.00635 1.000 40.66150 476 ASN B N 1
ATOM 3097 C CA . ASN A 1 196 ? -6.50705 -6.64541 -11.23887 1.000 49.09083 476 ASN B CA 1
ATOM 3098 C C . ASN A 1 196 ? -7.24391 -6.88014 -9.92227 1.000 47.72656 476 ASN B C 1
ATOM 3099 O O . ASN A 1 196 ? -6.91479 -7.80285 -9.17546 1.000 51.93075 476 ASN B O 1
ATOM 3111 N N . SER B 1 1 ? 12.67985 30.00465 -0.18520 1.000 21.89578 281 SER A N 1
ATOM 3112 C CA . SER B 1 1 ? 13.10978 29.69986 -1.54740 1.000 22.62665 281 SER A CA 1
ATOM 3113 C C . SER B 1 1 ? 11.89657 29.67906 -2.46821 1.000 22.98508 281 SER A C 1
ATOM 3114 O O . SER B 1 1 ? 10.75132 29.61347 -1.99266 1.000 21.77506 281 SER A O 1
ATOM 3121 N N . ASN B 1 2 ? 12.15024 29.75472 -3.77620 1.000 20.37965 282 ASN A N 1
ATOM 3122 C CA . ASN B 1 2 ? 11.06881 29.80534 -4.74828 1.000 19.83925 282 ASN A CA 1
ATOM 3123 C C . ASN B 1 2 ? 10.19930 28.56530 -4.61679 1.000 20.82910 282 ASN A C 1
ATOM 3124 O O . ASN B 1 2 ? 10.69991 27.43679 -4.66542 1.000 24.14889 282 ASN A O 1
ATOM 3135 N N . ALA B 1 3 ? 8.89000 28.77735 -4.47609 1.000 15.64062 283 ALA A N 1
ATOM 3136 C CA . ALA B 1 3 ? 7.97129 27.67722 -4.24970 1.000 14.67215 283 ALA A CA 1
ATOM 3137 C C . ALA B 1 3 ? 6.79751 27.78865 -5.20677 1.000 13.02219 283 ALA A C 1
ATOM 3138 O O . ALA B 1 3 ? 7.00683 27.85445 -6.42144 1.000 13.62738 283 ALA A O 1
ATOM 3145 N N . THR B 1 4 ? 5.56733 27.80728 -4.69128 1.000 12.46609 284 THR A N 1
ATOM 3146 C CA . THR B 1 4 ? 4.37926 27.69883 -5.53685 1.000 11.35932 284 THR A CA 1
ATOM 3147 C C . THR B 1 4 ? 3.55560 28.97253 -5.44690 1.000 11.46211 284 THR A C 1
ATOM 3148 O O . THR B 1 4 ? 3.21672 29.42848 -4.35154 1.000 13.66528 284 THR A O 1
ATOM 3159 N N . VAL B 1 5 ? 3.20703 29.52594 -6.60325 1.000 9.89149 285 VAL A N 1
ATOM 3160 C CA . VAL B 1 5 ? 2.41011 30.74281 -6.68951 1.000 10.12335 285 VAL A CA 1
ATOM 3161 C C . VAL B 1 5 ? 1.00892 30.39856 -7.16114 1.000 12.05009 285 VAL A C 1
ATOM 3162 O O . VAL B 1 5 ? 0.80980 29.45826 -7.92837 1.000 13.01485 285 VAL A O 1
ATOM 3175 N N . PHE B 1 6 ? 0.03524 31.17221 -6.70137 1.000 10.42982 286 PHE A N 1
ATOM 3176 C CA . PHE B 1 6 ? -1.30553 31.15004 -7.27122 1.000 9.48974 286 PHE A CA 1
ATOM 3177 C C . PHE B 1 6 ? -1.41606 32.25352 -8.31231 1.000 11.18471 286 PHE A C 1
ATOM 3178 O O . PHE B 1 6 ? -1.13997 33.42159 -8.02120 1.000 10.74648 286 PHE A O 1
ATOM 3195 N N . LEU B 1 7 ? -1.82480 31.89259 -9.51333 1.000 9.97913 287 LEU A N 1
ATOM 3196 C CA . LEU B 1 7 ? -1.93700 32.85436 -10.60094 1.000 10.10786 287 LEU A CA 1
ATOM 3197 C C . LEU B 1 7 ? -3.42286 33.10372 -10.84818 1.000 10.96937 287 LEU A C 1
ATOM 3198 O O . LEU B 1 7 ? -4.13975 32.21793 -11.34432 1.000 11.14146 287 LEU A O 1
ATOM 3214 N N . SER B 1 8 ? -3.87855 34.28605 -10.42688 1.000 10.67502 288 SER A N 1
ATOM 3215 C CA . SER B 1 8 ? -5.27349 34.68785 -10.44394 1.000 11.04296 288 SER A CA 1
ATOM 3216 C C . SER B 1 8 ? -5.51013 35.64447 -11.60339 1.000 10.42855 288 SER A C 1
ATOM 3217 O O . SER B 1 8 ? -4.71508 36.57025 -11.81723 1.000 11.50932 288 SER A O 1
ATOM 3225 N N . GLY B 1 9 ? -6.57260 35.41046 -12.35081 1.000 9.72223 289 GLY A N 1
ATOM 3226 C CA . GLY B 1 9 ? -6.95097 36.35135 -13.37537 1.000 9.47514 289 GLY A CA 1
ATOM 3227 C C . GLY B 1 9 ? -7.98051 35.82112 -14.34643 1.000 8.72395 289 GLY A C 1
ATOM 3228 O O . GLY B 1 9 ? -8.10911 34.61715 -14.56344 1.000 10.53164 289 GLY A O 1
ATOM 3232 N N . SER B 1 10 ? -8.73449 36.74593 -14.93538 1.000 10.10270 290 SER A N 1
ATOM 3233 C CA . SER B 1 10 ? -9.68766 36.43825 -15.99463 1.000 10.08149 290 SER A CA 1
ATOM 3234 C C . SER B 1 10 ? -9.82520 37.69785 -16.83117 1.000 9.26057 290 SER A C 1
ATOM 3235 O O . SER B 1 10 ? -9.61223 38.80441 -16.32413 1.000 11.32060 290 SER A O 1
ATOM 3243 N N . ALA B 1 11 ? -10.16811 37.52794 -18.11076 1.000 10.27885 291 ALA A N 1
ATOM 3244 C CA . ALA B 1 11 ? -10.25791 38.69412 -18.98235 1.000 10.32052 291 ALA A CA 1
ATOM 3245 C C . ALA B 1 11 ? -10.99474 38.38450 -20.27009 1.000 11.71891 291 ALA A C 1
ATOM 3246 O O . ALA B 1 11 ? -10.84152 37.29899 -20.84387 1.000 13.02906 291 ALA A O 1
ATOM 3253 N N . VAL B 1 12 ? -11.76232 39.37045 -20.73951 1.000 12.13868 292 VAL A N 1
ATOM 3254 C CA . VAL B 1 12 ? -12.16134 39.45191 -22.14153 1.000 11.76982 292 VAL A CA 1
ATOM 3255 C C . VAL B 1 12 ? -11.53706 40.65254 -22.83091 1.000 16.36452 292 VAL A C 1
ATOM 3256 O O . VAL B 1 12 ? -11.55350 40.71544 -24.07537 1.000 17.53553 292 VAL A O 1
ATOM 3269 N N . GLU B 1 13 ? -10.98882 41.59881 -22.07607 1.000 13.91123 293 GLU A N 1
ATOM 3270 C CA . GLU B 1 13 ? -10.18855 42.68848 -22.62254 1.000 14.27471 293 GLU A CA 1
ATOM 3271 C C . GLU B 1 13 ? -9.01160 42.92465 -21.68991 1.000 14.63848 293 GLU A C 1
ATOM 3272 O O . GLU B 1 13 ? -9.01277 42.47990 -20.53092 1.000 13.73835 293 GLU A O 1
ATOM 3284 N N . TYR B 1 14 ? -7.99121 43.61209 -22.20928 1.000 13.16869 294 TYR A N 1
ATOM 3285 C CA . TYR B 1 14 ? -6.67720 43.60400 -21.58089 1.000 12.08636 294 TYR A CA 1
ATOM 3286 C C . TYR B 1 14 ? -6.09996 45.01378 -21.43588 1.000 13.72386 294 TYR A C 1
ATOM 3287 O O . TYR B 1 14 ? -4.89367 45.23974 -21.59470 1.000 14.48782 294 TYR A O 1
ATOM 3305 N N . ASN B 1 15 ? -6.94900 45.97367 -21.07254 1.000 15.06326 295 ASN A N 1
ATOM 3306 C CA . ASN B 1 15 ? -6.54811 47.34345 -20.73165 1.000 13.99393 295 ASN A CA 1
ATOM 3307 C C . ASN B 1 15 ? -5.99840 48.00636 -21.98760 1.000 17.75845 295 ASN A C 1
ATOM 3308 O O . ASN B 1 15 ? -6.76671 48.22384 -22.92454 1.000 20.48602 295 ASN A O 1
ATOM 3319 N N . HIS B 1 16 ? -4.70643 48.31678 -22.04617 1.000 17.47046 296 HIS A N 1
ATOM 3320 C CA . HIS B 1 16 ? -4.15620 49.01078 -23.20851 1.000 18.69320 296 HIS A CA 1
ATOM 3321 C C . HIS B 1 16 ? -3.58139 48.07837 -24.26012 1.000 21.60402 296 HIS A C 1
ATOM 3322 O O . HIS B 1 16 ? -3.07385 48.55252 -25.28217 1.000 22.66037 296 HIS A O 1
ATOM 3336 N N . TRP B 1 17 ? -3.67115 46.77178 -24.06516 1.000 16.91187 297 TRP A N 1
ATOM 3337 C CA . TRP B 1 17 ? -3.03668 45.81921 -24.95807 1.000 14.19362 297 TRP A CA 1
ATOM 3338 C C . TRP B 1 17 ? -4.07259 45.06800 -25.77322 1.000 15.66353 297 TRP A C 1
ATOM 3339 O O . TRP B 1 17 ? -5.15393 44.74746 -25.27403 1.000 18.97721 297 TRP A O 1
ATOM 3360 N N . GLU B 1 18 ? -3.72536 44.77965 -27.02904 1.000 17.93992 298 GLU A N 1
ATOM 3361 C CA . GLU B 1 18 ? -4.51467 43.87992 -27.84705 1.000 20.55987 298 GLU A CA 1
ATOM 3362 C C . GLU B 1 18 ? -4.46122 42.46335 -27.29028 1.000 14.95869 298 GLU A C 1
ATOM 3363 O O . GLU B 1 18 ? -3.49052 42.05716 -26.64691 1.000 15.35576 298 GLU A O 1
ATOM 3375 N N . THR B 1 19 ? -5.51480 41.69922 -27.56783 1.000 16.72821 299 THR A N 1
ATOM 3376 C CA . THR B 1 19 ? -5.61991 40.33180 -27.06226 1.000 13.74620 299 THR A CA 1
ATOM 3377 C C . THR B 1 19 ? -4.36392 39.51637 -27.34011 1.000 15.97136 299 THR A C 1
ATOM 3378 O O . THR B 1 19 ? -3.82189 38.87290 -26.43401 1.000 14.98911 299 THR A O 1
ATOM 3389 N N . GLU B 1 20 ? -3.87977 39.50890 -28.59889 1.000 15.64789 300 GLU A N 1
ATOM 3390 C CA . GLU B 1 20 ? -2.73496 38.65997 -28.90855 1.000 15.11128 300 GLU A CA 1
ATOM 3391 C C . GLU B 1 20 ? -1.49168 39.08895 -28.14488 1.000 13.27274 300 GLU A C 1
ATOM 3392 O O . GLU B 1 20 ? -0.62612 38.25666 -27.85316 1.000 13.49693 300 GLU A O 1
ATOM 3404 N N . HIS B 1 21 ? -1.38237 40.37622 -27.81375 1.000 12.62350 301 HIS A N 1
ATOM 3405 C CA . HIS B 1 21 ? -0.23376 40.86110 -27.06707 1.000 12.37732 301 HIS A CA 1
ATOM 3406 C C . HIS B 1 21 ? -0.32757 40.45888 -25.61043 1.000 12.41365 301 HIS A C 1
ATOM 3407 O O . HIS B 1 21 ? 0.66332 40.02016 -25.01660 1.000 11.94030 301 HIS A O 1
ATOM 3421 N N . ALA B 1 22 ? -1.51257 40.59675 -25.02243 1.000 11.79069 302 ALA A N 1
ATOM 3422 C CA . ALA B 1 22 ? -1.70158 40.15687 -23.64341 1.000 12.05623 302 ALA A CA 1
ATOM 3423 C C . ALA B 1 22 ? -1.50018 38.64774 -23.52975 1.000 12.15097 302 ALA A C 1
ATOM 3424 O O . ALA B 1 22 ? -0.95759 38.16186 -22.52640 1.000 12.22028 302 ALA A O 1
ATOM 3431 N N . GLU B 1 23 ? -1.93407 37.88533 -24.54205 1.000 12.14886 303 GLU A N 1
ATOM 3432 C CA . GLU B 1 23 ? -1.69740 36.44559 -24.52088 1.000 14.73398 303 GLU A CA 1
ATOM 3433 C C . GLU B 1 23 ? -0.20473 36.14398 -24.47496 1.000 14.60117 303 GLU A C 1
ATOM 3434 O O . GLU B 1 23 ? 0.23496 35.25556 -23.73519 1.000 14.41457 303 GLU A O 1
ATOM 3446 N N . GLN B 1 24 ? 0.59906 36.86552 -25.26369 1.000 12.68513 304 GLN A N 1
ATOM 3447 C CA . GLN B 1 24 ? 2.04211 36.66428 -25.21048 1.000 13.39585 304 GLN A CA 1
ATOM 3448 C C . GLN B 1 24 ? 2.60262 36.99225 -23.83036 1.000 12.07715 304 GLN A C 1
ATOM 3449 O O . GLN B 1 24 ? 3.48357 36.28678 -23.32648 1.000 12.42116 304 GLN A O 1
ATOM 3463 N N . PHE B 1 25 ? 2.10489 38.06634 -23.20115 1.000 11.59989 305 PHE A N 1
ATOM 3464 C CA . PHE B 1 25 ? 2.53274 38.41711 -21.84932 1.000 11.77966 305 PHE A CA 1
ATOM 3465 C C . PHE B 1 25 ? 2.26064 37.28020 -20.86716 1.000 10.90792 305 PHE A C 1
ATOM 3466 O O . PHE B 1 25 ? 3.14443 36.87262 -20.10770 1.000 12.09305 305 PHE A O 1
ATOM 3483 N N . ILE B 1 26 ? 1.04351 36.74316 -20.88678 1.000 10.41396 306 ILE A N 1
ATOM 3484 C CA . ILE B 1 26 ? 0.68756 35.69572 -19.92813 1.000 10.22407 306 ILE A CA 1
ATOM 3485 C C . ILE B 1 26 ? 1.48690 34.43001 -20.20449 1.000 10.12566 306 ILE A C 1
ATOM 3486 O O . ILE B 1 26 ? 2.01107 33.79038 -19.28075 1.000 11.71472 306 ILE A O 1
ATOM 3502 N N . HIS B 1 27 ? 1.61720 34.07298 -21.48368 1.000 11.00231 307 HIS A N 1
ATOM 3503 C CA . HIS B 1 27 ? 2.43551 32.93418 -21.88331 1.000 10.60788 307 HIS A CA 1
ATOM 3504 C C . HIS B 1 27 ? 3.86906 33.08009 -21.40664 1.000 12.41372 307 HIS A C 1
ATOM 3505 O O . HIS B 1 27 ? 4.43556 32.15215 -20.81338 1.000 12.29610 307 HIS A O 1
ATOM 3519 N N . GLN B 1 28 ? 4.47864 34.24447 -21.66593 1.000 11.48848 308 GLN A N 1
ATOM 3520 C CA . GLN B 1 28 ? 5.88602 34.42516 -21.31236 1.000 11.99662 308 GLN A CA 1
ATOM 3521 C C . GLN B 1 28 ? 6.06925 34.56587 -19.79975 1.000 11.29265 308 GLN A C 1
ATOM 3522 O O . GLN B 1 28 ? 7.08266 34.11512 -19.26362 1.000 11.95438 308 GLN A O 1
ATOM 3536 N N . LEU B 1 29 ? 5.11464 35.17874 -19.10305 1.000 11.33521 309 LEU A N 1
ATOM 3537 C CA . LEU B 1 29 ? 5.19284 35.23241 -17.64418 1.000 11.44895 309 LEU A CA 1
ATOM 3538 C C . LEU B 1 29 ? 5.18413 33.82135 -17.05969 1.000 11.70249 309 LEU A C 1
ATOM 3539 O O . LEU B 1 29 ? 5.97223 33.49939 -16.16245 1.000 11.26040 309 LEU A O 1
ATOM 3555 N N . SER B 1 30 ? 4.27289 32.97202 -17.54851 1.000 12.02607 310 SER A N 1
ATOM 3556 C CA . SER B 1 30 ? 4.15958 31.61355 -17.01967 1.000 11.48870 310 SER A CA 1
ATOM 3557 C C . SER B 1 30 ? 5.41742 30.81582 -17.31246 1.000 11.99617 310 SER A C 1
ATOM 3558 O O . SER B 1 30 ? 5.95759 30.15267 -16.41850 1.000 11.22449 310 SER A O 1
ATOM 3566 N N . LYS B 1 31 ? 5.92459 30.92042 -18.54110 1.000 11.79840 311 LYS A N 1
ATOM 3567 C CA . LYS B 1 31 ? 7.17185 30.26020 -18.90228 1.000 12.86705 311 LYS A CA 1
ATOM 3568 C C . LYS B 1 31 ? 8.31290 30.70224 -17.98845 1.000 11.63511 311 LYS A C 1
ATOM 3569 O O . LYS B 1 31 ? 9.09355 29.86683 -17.51210 1.000 13.84546 311 LYS A O 1
ATOM 3588 N N . GLU B 1 32 ? 8.43719 32.01191 -17.74941 1.000 12.85799 312 GLU A N 1
ATOM 3589 C CA . GLU B 1 32 ? 9.53423 32.52547 -16.94554 1.000 13.30189 312 GLU A CA 1
ATOM 3590 C C . GLU B 1 32 ? 9.40918 32.08810 -15.49033 1.000 14.59769 312 GLU A C 1
ATOM 3591 O O . GLU B 1 32 ? 10.41790 31.79954 -14.83174 1.000 16.17089 312 GLU A O 1
ATOM 3603 N N . LEU B 1 33 ? 8.18302 32.01914 -14.96105 1.000 13.81138 313 LEU A N 1
ATOM 3604 C CA . LEU B 1 33 ? 7.99625 31.46009 -13.62396 1.000 13.51432 313 LEU A CA 1
ATOM 3605 C C . LEU B 1 33 ? 8.54510 30.03721 -13.55367 1.000 11.89345 313 LEU A C 1
ATOM 3606 O O . LEU B 1 33 ? 9.25326 29.67282 -12.60522 1.000 12.79548 313 LEU A O 1
ATOM 3622 N N . ILE B 1 34 ? 8.23362 29.21208 -14.55257 1.000 12.64194 314 ILE A N 1
ATOM 3623 C CA . ILE B 1 34 ? 8.73980 27.84669 -14.55419 1.000 12.03003 314 ILE A CA 1
ATOM 3624 C C . ILE B 1 34 ? 10.25680 27.85503 -14.63145 1.000 12.22755 314 ILE A C 1
ATOM 3625 O O . ILE B 1 34 ? 10.92581 27.09919 -13.92062 1.000 12.80341 314 ILE A O 1
ATOM 3641 N N . ARG B 1 35 ? 10.81667 28.69520 -15.50197 1.000 14.54749 315 ARG A N 1
ATOM 3642 C CA . ARG B 1 35 ? 12.26567 28.67675 -15.69651 1.000 15.41671 315 ARG A CA 1
ATOM 3643 C C . ARG B 1 35 ? 13.01301 29.10139 -14.44537 1.000 17.39306 315 ARG A C 1
ATOM 3644 O O . ARG B 1 35 ? 14.16832 28.69067 -14.25268 1.000 19.02043 315 ARG A O 1
ATOM 3665 N N . LYS B 1 36 ? 12.37534 29.89993 -13.59092 1.000 17.10778 316 LYS A N 1
ATOM 3666 C CA . LYS B 1 36 ? 12.92709 30.33873 -12.31839 1.000 14.62888 316 LYS A CA 1
ATOM 3667 C C . LYS B 1 36 ? 12.56537 29.41772 -11.15915 1.000 16.72428 316 LYS A C 1
ATOM 3668 O O . LYS B 1 36 ? 12.75853 29.79331 -9.99669 1.000 20.11229 316 LYS A O 1
ATOM 3687 N N . ASP B 1 37 ? 12.06940 28.21486 -11.44756 1.000 13.31273 317 ASP A N 1
ATOM 3688 C CA . ASP B 1 37 ? 11.84297 27.14803 -10.47672 1.000 14.45872 317 ASP A CA 1
ATOM 3689 C C . ASP B 1 37 ? 10.67621 27.42792 -9.55004 1.000 19.42987 317 ASP A C 1
ATOM 3690 O O . ASP B 1 37 ? 10.64588 26.94751 -8.41787 1.000 23.16025 317 ASP A O 1
ATOM 3699 N N . PHE B 1 38 ? 9.69145 28.16768 -10.03997 1.000 13.11738 318 PHE A N 1
ATOM 3700 C CA . PHE B 1 38 ? 8.41085 28.25631 -9.36606 1.000 14.18915 318 PHE A CA 1
ATOM 3701 C C . PHE B 1 38 ? 7.47861 27.17974 -9.90489 1.000 12.89116 318 PHE A C 1
ATOM 3702 O O . PHE B 1 38 ? 7.62548 26.69846 -11.03607 1.000 14.13693 318 PHE A O 1
ATOM 3719 N N . ASN B 1 39 ? 6.50656 26.81619 -9.08059 1.000 11.19978 319 ASN A N 1
ATOM 3720 C CA . ASN B 1 39 ? 5.34682 26.05409 -9.50098 1.000 9.98920 319 ASN A CA 1
ATOM 3721 C C . ASN B 1 39 ? 4.15920 26.99785 -9.54077 1.000 9.57338 319 ASN A C 1
ATOM 3722 O O . ASN B 1 39 ? 4.16725 28.03712 -8.86597 1.000 10.72405 319 ASN A O 1
ATOM 3733 N N . ILE B 1 40 ? 3.16545 26.66859 -10.36437 1.000 10.09707 320 ILE A N 1
ATOM 3734 C CA . ILE B 1 40 ? 1.99012 27.51198 -10.57588 1.000 8.78692 320 ILE A CA 1
ATOM 3735 C C . ILE B 1 40 ? 0.72339 26.72812 -10.28995 1.000 9.52174 320 ILE A C 1
ATOM 3736 O O . ILE B 1 40 ? 0.55376 25.62426 -10.81246 1.000 10.38961 320 ILE A O 1
ATOM 3752 N N . VAL B 1 41 ? -0.18855 27.31772 -9.48983 1.000 9.66286 321 VAL A N 1
ATOM 3753 C CA . VAL B 1 41 ? -1.57660 26.85414 -9.40070 1.000 8.97950 321 VAL A CA 1
ATOM 3754 C C . VAL B 1 41 ? -2.43200 27.82653 -10.20869 1.000 8.14815 321 VAL A C 1
ATOM 3755 O O . VAL B 1 41 ? -2.31782 29.05168 -10.04631 1.000 9.95843 321 VAL A O 1
ATOM 3768 N N . SER B 1 42 ? -3.27544 27.29101 -11.08123 1.000 8.42016 322 SER A N 1
ATOM 3769 C CA . SER B 1 42 ? -4.13668 28.09490 -11.93033 1.000 9.18401 322 SER A CA 1
ATOM 3770 C C . SER B 1 42 ? -5.54241 27.52843 -11.91391 1.000 8.50280 322 SER A C 1
ATOM 3771 O O . SER B 1 42 ? -5.72897 26.31006 -12.07938 1.000 10.29284 322 SER A O 1
ATOM 3779 N N . GLY B 1 43 ? -6.52212 28.41222 -11.75679 1.000 8.46161 323 GLY A N 1
ATOM 3780 C CA . GLY B 1 43 ? -7.91547 28.03630 -11.87756 1.000 8.93869 323 GLY A CA 1
ATOM 3781 C C . GLY B 1 43 ? -8.48522 28.16892 -13.27873 1.000 10.17704 323 GLY A C 1
ATOM 3782 O O . GLY B 1 43 ? -9.70760 28.15160 -13.43972 1.000 9.47252 323 GLY A O 1
ATOM 3786 N N . PHE B 1 44 ? -7.62936 28.26687 -14.30399 1.000 9.79849 324 PHE A N 1
ATOM 3787 C CA . PHE B 1 44 ? -8.07916 28.16266 -15.69839 1.000 9.53476 324 PHE A CA 1
ATOM 3788 C C . PHE B 1 44 ? -9.11570 29.25442 -16.00987 1.000 9.07625 324 PHE A C 1
ATOM 3789 O O . PHE B 1 44 ? -10.17414 29.00855 -16.59724 1.000 10.85726 324 PHE A O 1
ATOM 3806 N N . GLY B 1 45 ? -8.80013 30.48823 -15.61129 1.000 9.18418 325 GLY A N 1
ATOM 3807 C CA . GLY B 1 45 ? -9.72237 31.58164 -15.82500 1.000 10.10478 325 GLY A CA 1
ATOM 3808 C C . GLY B 1 45 ? -9.85865 31.93375 -17.28719 1.000 10.47446 325 GLY A C 1
ATOM 3809 O O . GLY B 1 45 ? -8.90779 31.85150 -18.07194 1.000 10.77212 325 GLY A O 1
ATOM 3813 N N . LEU B 1 46 ? -11.06784 32.32498 -17.68145 1.000 9.75040 326 LEU A N 1
ATOM 3814 C CA . LEU B 1 46 ? -11.27885 32.74452 -19.07181 1.000 11.00601 326 LEU A CA 1
ATOM 3815 C C . LEU B 1 46 ? -10.29449 33.84055 -19.44941 1.000 9.96270 326 LEU A C 1
ATOM 3816 O O . LEU B 1 46 ? -10.06217 34.78888 -18.67759 1.000 11.26345 326 LEU A O 1
ATOM 3832 N N . GLY B 1 47 ? -9.71553 33.71414 -20.64465 1.000 10.25180 327 GLY A N 1
ATOM 3833 C CA . GLY B 1 47 ? -8.81328 34.71982 -21.15907 1.000 12.36311 327 GLY A CA 1
ATOM 3834 C C . GLY B 1 47 ? -7.42934 34.70092 -20.57356 1.000 12.01291 327 GLY A C 1
ATOM 3835 O O . GLY B 1 47 ? -6.60455 35.53742 -20.95794 1.000 11.85342 327 GLY A O 1
ATOM 3839 N N . VAL B 1 48 ? -7.14685 33.76913 -19.65766 1.000 10.53562 328 VAL A N 1
ATOM 3840 C CA . VAL B 1 48 ? -5.87195 33.72070 -18.94985 1.000 10.49327 328 VAL A CA 1
ATOM 3841 C C . VAL B 1 48 ? -5.33589 32.29661 -18.90653 1.000 10.70494 328 VAL A C 1
ATOM 3842 O O . VAL B 1 48 ? -4.18858 32.04430 -19.29717 1.000 10.09974 328 VAL A O 1
ATOM 3855 N N . GLY B 1 49 ? -6.17066 31.35381 -18.45916 1.000 10.74300 329 GLY A N 1
ATOM 3856 C CA . GLY B 1 49 ? -5.66866 30.02378 -18.13807 1.000 11.13712 329 GLY A CA 1
ATOM 3857 C C . GLY B 1 49 ? -5.06328 29.28517 -19.32043 1.000 8.98665 329 GLY A C 1
ATOM 3858 O O . GLY B 1 49 ? -4.06785 28.57004 -19.17142 1.000 10.48136 329 GLY A O 1
ATOM 3862 N N . SER B 1 50 ? -5.68044 29.40366 -20.49656 1.000 9.82396 330 SER A N 1
ATOM 3863 C CA . SER B 1 50 ? -5.16381 28.71947 -21.66968 1.000 10.20215 330 SER A CA 1
ATOM 3864 C C . SER B 1 50 ? -3.73791 29.16320 -21.96592 1.000 9.90331 330 SER A C 1
ATOM 3865 O O . SER B 1 50 ? -2.90301 28.36544 -22.40667 1.000 10.63008 330 SER A O 1
ATOM 3873 N N . PHE B 1 51 ? -3.43636 30.43958 -21.72453 1.000 10.75171 331 PHE A N 1
ATOM 3874 C CA . PHE B 1 51 ? -2.11762 30.97870 -22.07805 1.000 11.15528 331 PHE A CA 1
ATOM 3875 C C . PHE B 1 51 ? -1.08537 30.64038 -21.01798 1.000 11.09268 331 PHE A C 1
ATOM 3876 O O . PHE B 1 51 ? 0.10040 30.48115 -21.34678 1.000 11.39301 331 PHE A O 1
ATOM 3893 N N . VAL B 1 52 ? -1.51485 30.49592 -19.76557 1.000 9.81707 332 VAL A N 1
ATOM 3894 C CA . VAL B 1 52 ? -0.65357 29.90218 -18.73755 1.000 9.56036 332 VAL A CA 1
ATOM 3895 C C . VAL B 1 52 ? -0.22601 28.49689 -19.15691 1.000 11.20963 332 VAL A C 1
ATOM 3896 O O . VAL B 1 52 ? 0.95978 28.13915 -19.10831 1.000 10.26955 332 VAL A O 1
ATOM 3909 N N . ILE B 1 53 ? -1.20785 27.66314 -19.53647 1.000 10.13673 333 ILE A N 1
ATOM 3910 C CA . ILE B 1 53 ? -0.91829 26.30054 -19.97921 1.000 8.56219 333 ILE A CA 1
ATOM 3911 C C . ILE B 1 53 ? 0.03597 26.32439 -21.16397 1.000 10.58275 333 ILE A C 1
ATOM 3912 O O . ILE B 1 53 ? 1.03764 25.59270 -21.19366 1.000 11.58566 333 ILE A O 1
ATOM 3928 N N . ASN B 1 54 ? -0.23414 27.18818 -22.14537 1.000 10.48591 334 ASN A N 1
ATOM 3929 C CA . ASN B 1 54 ? 0.61038 27.23159 -23.33528 1.000 10.89312 334 ASN A CA 1
ATOM 3930 C C . ASN B 1 54 ? 2.06540 27.51334 -22.96947 1.000 11.22202 334 ASN A C 1
ATOM 3931 O O . ASN B 1 54 ? 2.98477 26.87025 -23.48131 1.000 12.47217 334 ASN A O 1
ATOM 3942 N N . GLY B 1 55 ? 2.29256 28.48679 -22.08769 1.000 9.80612 335 GLY A N 1
ATOM 3943 C CA . GLY B 1 55 ? 3.65049 28.81559 -21.69918 1.000 10.45362 335 GLY A CA 1
ATOM 3944 C C . GLY B 1 55 ? 4.32922 27.69770 -20.94680 1.000 12.70630 335 GLY A C 1
ATOM 3945 O O . GLY B 1 55 ? 5.50895 27.40973 -21.16625 1.000 13.91823 335 GLY A O 1
ATOM 3949 N N . VAL B 1 56 ? 3.59626 27.03703 -20.05260 1.000 10.74796 336 VAL A N 1
ATOM 3950 C CA . VAL B 1 56 ? 4.20045 25.95117 -19.30553 1.000 10.70837 336 VAL A CA 1
ATOM 3951 C C . VAL B 1 56 ? 4.49408 24.77403 -20.22283 1.000 11.57204 336 VAL A C 1
ATOM 3952 O O . VAL B 1 56 ? 5.57551 24.19259 -20.16774 1.000 12.34238 336 VAL A O 1
ATOM 3965 N N . LEU B 1 57 ? 3.53790 24.39641 -21.07942 1.000 10.44413 337 LEU A N 1
ATOM 3966 C CA . LEU B 1 57 ? 3.75400 23.24600 -21.96424 1.000 10.90839 337 LEU A CA 1
ATOM 3967 C C . LEU B 1 57 ? 4.93149 23.49462 -22.90071 1.000 12.75787 337 LEU A C 1
ATOM 3968 O O . LEU B 1 57 ? 5.68384 22.56773 -23.20947 1.000 13.20030 337 LEU A O 1
ATOM 3984 N N . GLU B 1 58 ? 5.11930 24.73433 -23.35624 1.000 12.78271 338 GLU A N 1
ATOM 3985 C CA . GLU B 1 58 ? 6.28512 25.00221 -24.19252 1.000 15.38764 338 GLU A CA 1
ATOM 3986 C C . GLU B 1 58 ? 7.56312 24.61367 -23.45943 1.000 15.25939 338 GLU A C 1
ATOM 3987 O O . GLU B 1 58 ? 8.42438 23.92065 -24.01147 1.000 19.05331 338 GLU A O 1
ATOM 3999 N N . GLU B 1 59 ? 7.68960 25.04449 -22.20838 1.000 15.92415 339 GLU A N 1
ATOM 4000 C CA . GLU B 1 59 ? 8.89457 24.77663 -21.43025 1.000 18.21041 339 GLU A CA 1
ATOM 4001 C C . GLU B 1 59 ? 9.01627 23.29600 -21.09759 1.000 18.65838 339 GLU A C 1
ATOM 4002 O O . GLU B 1 59 ? 10.09361 22.70462 -21.25960 1.000 19.45934 339 GLU A O 1
ATOM 4014 N N . LEU B 1 60 ? 7.92148 22.66019 -20.67754 1.000 13.33576 340 LEU A N 1
ATOM 4015 C CA . LEU B 1 60 ? 7.99407 21.24556 -20.34333 1.000 14.07871 340 LEU A CA 1
ATOM 4016 C C . LEU B 1 60 ? 8.36095 20.40549 -21.55470 1.000 14.58018 340 LEU A C 1
ATOM 4017 O O . LEU B 1 60 ? 9.24476 19.54435 -21.48800 1.000 16.35558 340 LEU A O 1
ATOM 4033 N N . TYR B 1 61 ? 7.68116 20.62379 -22.66788 1.000 13.79536 341 TYR A N 1
ATOM 4034 C CA . TYR B 1 61 ? 7.80035 19.69556 -23.77860 1.000 12.68684 341 TYR A CA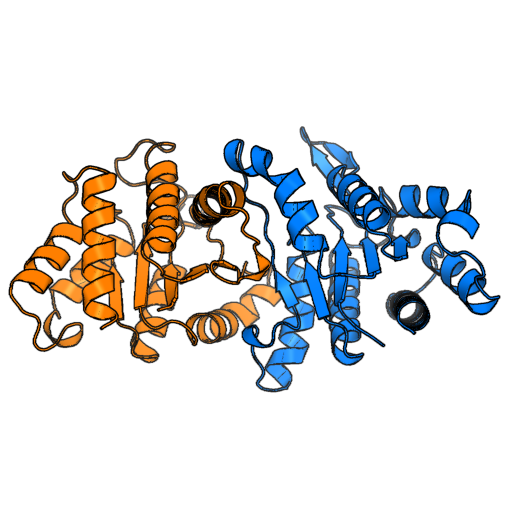 1
ATOM 4035 C C . TYR B 1 61 ? 9.08492 19.91595 -24.56442 1.000 16.06093 341 TYR A C 1
ATOM 4036 O O . TYR B 1 61 ? 9.61315 18.95313 -25.13771 1.000 17.27673 341 TYR A O 1
ATOM 4054 N N . MET B 1 62 ? 9.64930 21.12688 -24.54411 1.000 15.08755 342 MET A N 1
ATOM 4055 C CA . MET B 1 62 ? 10.97886 21.28306 -25.14080 1.000 19.28306 342 MET A CA 1
ATOM 4056 C C . MET B 1 62 ? 12.01592 20.47615 -24.37015 1.000 19.21874 342 MET A C 1
ATOM 4057 O O . MET B 1 62 ? 13.08606 20.17305 -24.91692 1.000 19.66769 342 MET A O 1
ATOM 4071 N N . ASN B 1 63 ? 11.70705 20.09344 -23.13064 1.000 15.44755 343 ASN A N 1
ATOM 4072 C CA . ASN B 1 63 ? 12.60084 19.29591 -22.29578 1.000 14.49683 343 ASN A CA 1
ATOM 4073 C C . ASN B 1 63 ? 12.11964 17.85869 -22.10530 1.000 16.28397 343 ASN A C 1
ATOM 4074 O O . ASN B 1 63 ? 12.55996 17.18370 -21.16458 1.000 14.70906 343 ASN A O 1
ATOM 4085 N N . GLN B 1 64 ? 11.22462 17.37357 -22.97608 1.000 17.14529 344 GLN A N 1
ATOM 4086 C CA . GLN B 1 64 ? 10.67741 16.01615 -22.90673 1.000 15.70083 344 GLN A CA 1
ATOM 4087 C C . GLN B 1 64 ? 10.03819 15.73309 -21.55265 1.000 14.20292 344 GLN A C 1
ATOM 4088 O O . GLN B 1 64 ? 10.04161 14.59634 -21.06613 1.000 16.19386 344 GLN A O 1
ATOM 4102 N N . GLY B 1 65 ? 9.45243 16.76357 -20.95235 1.000 13.77634 345 GLY A N 1
ATOM 4103 C CA . GLY B 1 65 ? 8.85869 16.67038 -19.63673 1.000 15.08833 345 GLY A CA 1
ATOM 4104 C C . GLY B 1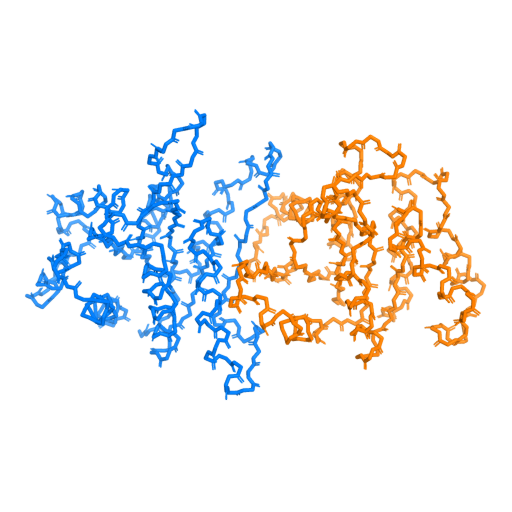 65 ? 7.38579 16.30899 -19.67439 1.000 14.77735 345 GLY A C 1
ATOM 4105 O O . GLY B 1 65 ? 6.81734 15.95795 -20.71145 1.000 15.09010 345 GLY A O 1
ATOM 4109 N N . THR B 1 66 ? 6.76729 16.38680 -18.49144 1.000 14.86146 346 THR A N 1
ATOM 4110 C CA . THR B 1 66 ? 5.40942 15.89908 -18.31021 1.000 13.87955 346 THR A CA 1
ATOM 4111 C C . THR B 1 66 ? 4.61978 16.80383 -17.38448 1.000 11.15639 346 THR A C 1
ATOM 4112 O O . THR B 1 66 ? 5.12775 17.30167 -16.37726 1.000 12.42083 346 THR A O 1
ATOM 4123 N N . ILE B 1 67 ? 3.33896 16.96587 -17.71735 1.000 11.36380 347 ILE A N 1
ATOM 4124 C CA . ILE B 1 67 ? 2.41092 17.64493 -16.83222 1.000 12.18981 347 ILE A CA 1
ATOM 4125 C C . ILE B 1 67 ? 2.34280 16.97861 -15.46547 1.000 12.72825 347 ILE A C 1
ATOM 4126 O O . ILE B 1 67 ? 1.94820 17.63029 -14.49233 1.000 14.44243 347 ILE A O 1
ATOM 4142 N N . ASP B 1 68 ? 2.70823 15.69361 -15.35690 1.000 14.02548 348 ASP A N 1
ATOM 4143 C CA . ASP B 1 68 ? 2.67865 15.00333 -14.07058 1.000 14.08741 348 ASP A CA 1
ATOM 4144 C C . ASP B 1 68 ? 3.77421 15.46135 -13.10957 1.000 15.24785 348 ASP A C 1
ATOM 4145 O O . ASP B 1 68 ? 3.72979 15.06770 -11.93353 1.000 19.78617 348 ASP A O 1
ATOM 4154 N N . ASP B 1 69 ? 4.72419 16.28809 -13.56095 1.000 15.52360 349 ASP A N 1
ATOM 4155 C CA . ASP B 1 69 ? 5.78026 16.78913 -12.67981 1.000 17.49969 349 ASP A CA 1
ATOM 4156 C C . ASP B 1 69 ? 5.27332 17.85094 -11.70520 1.000 18.11390 349 ASP A C 1
ATOM 4157 O O . ASP B 1 69 ? 6.04438 18.28417 -10.83869 1.000 21.09223 349 ASP A O 1
ATOM 4166 N N . ASP B 1 70 ? 4.01379 18.27604 -11.83250 1.000 16.59260 350 ASP A N 1
ATOM 4167 C CA . ASP B 1 70 ? 3.35304 19.18978 -10.90082 1.000 19.34743 350 ASP A CA 1
ATOM 4168 C C . ASP B 1 70 ? 4.06939 20.53280 -10.79814 1.000 16.47822 350 ASP A C 1
ATOM 4169 O O . ASP B 1 70 ? 4.06345 21.19439 -9.75586 1.000 20.13782 350 ASP A O 1
ATOM 4178 N N . ARG B 1 71 ? 4.63725 20.97014 -11.90704 1.000 13.14742 351 ARG A N 1
ATOM 4179 C CA . ARG B 1 71 ? 5.05010 22.35405 -12.03836 1.000 12.73494 351 ARG A CA 1
ATOM 4180 C C . ARG B 1 71 ? 3.85049 23.26405 -12.26478 1.000 11.30730 351 ARG A C 1
ATOM 4181 O O . ARG B 1 71 ? 3.90181 24.44943 -11.92816 1.000 13.68902 351 ARG A O 1
ATOM 4202 N N . LEU B 1 72 ? 2.79803 22.73254 -12.88753 1.000 11.32616 352 LEU A N 1
ATOM 4203 C CA . LEU B 1 72 ? 1.56288 23.44978 -13.15076 1.000 11.14554 352 LEU A CA 1
ATOM 4204 C C . LEU B 1 72 ? 0.42097 22.60531 -12.59402 1.000 9.85163 352 LEU A C 1
ATOM 4205 O O . LEU B 1 72 ? 0.20115 21.45937 -13.02184 1.000 11.53916 352 LEU A O 1
ATOM 4221 N N . ILE B 1 73 ? -0.29801 23.16736 -11.63512 1.000 9.15849 353 ILE A N 1
ATOM 4222 C CA . ILE B 1 73 ? -1.37981 22.51689 -10.91401 1.000 8.07130 353 ILE A CA 1
ATOM 4223 C C . ILE B 1 73 ? -2.67086 23.15939 -11.37698 1.000 9.86672 353 ILE A C 1
ATOM 4224 O O . ILE B 1 73 ? -2.89255 24.34775 -11.12151 1.000 11.87462 353 ILE A O 1
ATOM 4240 N N . LEU B 1 74 ? -3.51411 22.39499 -12.06876 1.000 9.68122 354 LEU A N 1
ATOM 4241 C CA . LEU B 1 74 ? -4.68684 22.94590 -12.73601 1.000 9.77635 354 LEU A CA 1
ATOM 4242 C C . LEU B 1 74 ? -5.95535 22.62719 -11.96654 1.000 8.85699 354 LEU A C 1
ATOM 4243 O O . LEU B 1 74 ? -6.17917 21.47666 -11.56053 1.000 10.40689 354 LEU A O 1
ATOM 4259 N N . ARG B 1 75 ? -6.76565 23.65489 -11.74519 1.000 9.36170 355 ARG A N 1
ATOM 4260 C CA . ARG B 1 75 ? -8.01283 23.53737 -10.99202 1.000 10.73697 355 ARG A CA 1
ATOM 4261 C C . ARG B 1 75 ? -9.11504 24.27812 -11.74838 1.000 9.35441 355 ARG A C 1
ATOM 4262 O O . ARG B 1 75 ? -9.64102 25.29849 -11.28606 1.000 9.96066 355 ARG A O 1
ATOM 4283 N N . PRO B 1 76 ? -9.48949 23.78733 -12.93150 1.000 8.19950 356 PRO A N 1
ATOM 4284 C CA . PRO B 1 76 ? -10.64139 24.36539 -13.63137 1.000 10.03811 356 PRO A CA 1
ATOM 4285 C C . PRO B 1 76 ? -11.89468 24.29604 -12.77499 1.000 9.49813 356 PRO A C 1
ATOM 4286 O O . PRO B 1 76 ? -12.08879 23.36202 -11.97816 1.000 9.61763 356 PRO A O 1
ATOM 4297 N N . PHE B 1 77 ? -12.75212 25.31078 -12.93550 1.000 9.07345 357 PHE A N 1
ATOM 4298 C CA . PHE B 1 77 ? -13.93182 25.44843 -12.08790 1.000 9.85536 357 PHE A CA 1
ATOM 4299 C C . PHE B 1 77 ? -15.12656 24.73496 -12.71738 1.000 10.56087 357 PHE A C 1
ATOM 4300 O O . PHE B 1 77 ? -15.38693 24.90743 -13.91977 1.000 11.14989 357 PHE A O 1
ATOM 4317 N N . PRO B 1 78 ? -15.86250 23.94721 -11.94045 1.000 10.47082 358 PRO A N 1
ATOM 4318 C CA . PRO B 1 78 ? -17.08318 23.32005 -12.46078 1.000 11.00594 358 PRO A CA 1
ATOM 4319 C C . PRO B 1 78 ? -18.14942 24.37658 -12.70813 1.000 10.38623 358 PRO A C 1
ATOM 4320 O O . PRO B 1 78 ? -18.41074 25.23088 -11.85925 1.000 12.23205 358 PRO A O 1
ATOM 4331 N N . GLN B 1 79 ? -18.72550 24.33334 -13.90121 1.000 11.27235 359 GLN A N 1
ATOM 4332 C CA . GLN B 1 79 ? -19.68076 25.33821 -14.33998 1.000 13.47522 359 GLN A CA 1
ATOM 4333 C C . GLN B 1 79 ? -21.10639 24.85906 -14.10627 1.000 14.24485 359 GLN A C 1
ATOM 4334 O O . GLN B 1 79 ? -21.41154 23.67365 -14.24202 1.000 16.46801 359 GLN A O 1
ATOM 4348 N N . GLY B 1 80 ? -21.98568 25.80362 -13.76857 1.000 15.81394 360 GLY A N 1
ATOM 4349 C CA . GLY B 1 80 ? -23.37434 25.50545 -13.45401 1.000 16.48078 360 GLY A CA 1
ATOM 4350 C C . GLY B 1 80 ? -23.65517 25.68820 -11.97144 1.000 19.70380 360 GLY A C 1
ATOM 4351 O O . GLY B 1 80 ? -22.75999 25.92309 -11.16300 1.000 16.97382 360 GLY A O 1
ATOM 4355 N N . LYS B 1 81 ? -24.93385 25.53532 -11.61114 1.000 20.52626 361 LYS A N 1
ATOM 4356 C CA . LYS B 1 81 ? -25.35114 25.88765 -10.25386 1.000 22.28377 361 LYS A CA 1
ATOM 4357 C C . LYS B 1 81 ? -24.68580 24.99967 -9.20650 1.000 18.74077 361 LYS A C 1
ATOM 4358 O O . LYS B 1 81 ? -24.19860 25.49586 -8.18345 1.000 20.00090 361 LYS A O 1
ATOM 4377 N N . LYS B 1 82 ? -24.67715 23.67926 -9.43375 1.000 17.74322 362 LYS A N 1
ATOM 4378 C CA . LYS B 1 82 ? -24.04528 22.76786 -8.48522 1.000 20.13529 362 LYS A CA 1
ATOM 4379 C C . LYS B 1 82 ? -22.56841 23.09787 -8.33304 1.000 18.11684 362 LYS A C 1
ATOM 4380 O O . LYS B 1 82 ? -22.03270 23.11685 -7.21834 1.000 16.39044 362 LYS A O 1
ATOM 4399 N N . GLY B 1 83 ? -21.89888 23.35692 -9.45221 1.000 15.55500 363 GLY A N 1
ATOM 4400 C CA . GLY B 1 83 ? -20.49688 23.73141 -9.38116 1.000 14.73595 363 GLY A CA 1
ATOM 4401 C C . GLY B 1 83 ? -20.27568 24.97361 -8.54307 1.000 14.07554 363 GLY A C 1
ATOM 4402 O O . GLY B 1 83 ? -19.37613 25.02299 -7.69602 1.000 13.70560 363 GLY A O 1
ATOM 4406 N N . GLU B 1 84 ? -21.09960 25.99846 -8.76474 1.000 14.57977 364 GLU A N 1
ATOM 4407 C CA . GLU B 1 84 ? -20.91071 27.27269 -8.08658 1.000 14.50261 364 GLU A CA 1
ATOM 4408 C C . GLU B 1 84 ? -21.03940 27.12541 -6.57998 1.000 13.00387 364 GLU A C 1
ATOM 4409 O O . GLU B 1 84 ? -20.41723 27.89251 -5.83498 1.000 14.31725 364 GLU A O 1
ATOM 4421 N N . GLU B 1 85 ? -21.81922 26.13631 -6.12055 1.000 15.16768 365 GLU A N 1
ATOM 4422 C CA . GLU B 1 85 ? -21.98037 25.90073 -4.68871 1.000 18.07582 365 GLU A CA 1
ATOM 4423 C C . GLU B 1 85 ? -20.66356 25.54472 -4.00802 1.000 15.07178 365 GLU A C 1
ATOM 4424 O O . GLU B 1 85 ? -20.50743 25.77101 -2.80603 1.000 17.47172 365 GLU A O 1
ATOM 4436 N N . GLN B 1 86 ? -19.71072 24.98362 -4.75439 1.000 15.88646 366 GLN A N 1
ATOM 4437 C CA . GLN B 1 86 ? -18.42948 24.56666 -4.20588 1.000 15.08860 366 GLN A CA 1
ATOM 4438 C C . GLN B 1 86 ? -17.29451 25.55086 -4.47573 1.000 12.76967 366 GLN A C 1
ATOM 4439 O O . GLN B 1 86 ? -16.17337 25.29200 -4.05298 1.000 12.44257 366 GLN A O 1
ATOM 4453 N N . TRP B 1 87 ? -17.53684 26.64845 -5.19236 1.000 11.72456 367 TRP A N 1
ATOM 4454 C CA . TRP B 1 87 ? -16.41788 27.47850 -5.63860 1.000 12.65810 367 TRP A CA 1
ATOM 4455 C C . TRP B 1 87 ? -15.62048 28.06861 -4.46847 1.000 13.31780 367 TRP A C 1
ATOM 4456 O O . TRP B 1 87 ? -14.38813 28.16028 -4.53801 1.000 12.13639 367 TRP A O 1
ATOM 4477 N N . ASP B 1 88 ? -16.29151 28.51541 -3.40603 1.000 12.67459 368 ASP A N 1
ATOM 4478 C CA . ASP B 1 88 ? -15.55294 29.08778 -2.27925 1.000 13.99732 368 ASP A CA 1
ATOM 4479 C C . ASP B 1 88 ? -14.66083 28.03935 -1.60722 1.000 12.89833 368 ASP A C 1
ATOM 4480 O O . ASP B 1 88 ? -13.48184 28.29921 -1.32622 1.000 12.54251 368 ASP A O 1
ATOM 4489 N N . LYS B 1 89 ? -15.21173 26.85504 -1.32279 1.000 10.99911 369 LYS A N 1
ATOM 4490 C CA . LYS B 1 89 ? -14.41965 25.79230 -0.72173 1.000 12.06597 369 LYS A CA 1
ATOM 4491 C C . LYS B 1 89 ? -13.28799 25.37666 -1.64446 1.000 12.10264 369 LYS A C 1
ATOM 4492 O O . LYS B 1 89 ? -12.17109 25.10419 -1.19038 1.000 12.28045 369 LYS A O 1
ATOM 4511 N N . TYR B 1 90 ? -13.58025 25.28620 -2.94502 1.000 11.02348 370 TYR A N 1
ATOM 4512 C CA . TYR B 1 90 ? -12.57035 24.89012 -3.92961 1.000 10.93300 370 TYR A CA 1
ATOM 4513 C C . TYR B 1 90 ? -11.42217 25.88604 -3.98130 1.000 10.82802 370 TYR A C 1
ATOM 4514 O O . TYR B 1 90 ? -10.24923 25.49162 -4.04238 1.000 10.73883 370 TYR A O 1
ATOM 4532 N N . ARG B 1 91 ? -11.74359 27.17964 -3.97579 1.000 10.51883 371 ARG A N 1
ATOM 4533 C CA . ARG B 1 91 ? -10.69903 28.20162 -3.94421 1.000 10.02545 371 ARG A CA 1
ATOM 4534 C C . ARG B 1 91 ? -9.85303 28.09701 -2.68456 1.000 11.19710 371 ARG A C 1
ATOM 4535 O O . ARG B 1 91 ? -8.62470 28.14312 -2.74453 1.000 11.82881 371 ARG A O 1
ATOM 4556 N N . ARG B 1 92 ? -10.49235 27.99593 -1.51782 1.000 11.36249 372 ARG A N 1
ATOM 4557 C CA . ARG B 1 92 ? -9.72470 27.90263 -0.27891 1.000 11.01263 372 ARG A CA 1
ATOM 4558 C C . ARG B 1 92 ? -8.82756 26.67437 -0.29559 1.000 13.02469 372 ARG A C 1
ATOM 4559 O O . ARG B 1 92 ? -7.66821 26.73100 0.13284 1.000 13.92642 372 ARG A O 1
ATOM 4580 N N . ASP B 1 93 ? -9.32995 25.57115 -0.84612 1.000 9.55213 373 ASP A N 1
ATOM 4581 C CA . ASP B 1 93 ? -8.54390 24.34853 -0.97038 1.000 11.13886 373 ASP A CA 1
ATOM 4582 C C . ASP B 1 93 ? -7.34754 24.54848 -1.89735 1.000 10.59784 373 ASP A C 1
ATOM 4583 O O . ASP B 1 93 ? -6.20273 24.27998 -1.51982 1.000 12.12324 373 ASP A O 1
ATOM 4592 N N . MET B 1 94 ? -7.59520 25.03987 -3.11116 1.000 10.07287 374 MET A N 1
ATOM 4593 C CA . MET B 1 94 ? -6.53699 25.09624 -4.11502 1.000 9.97999 374 MET A CA 1
ATOM 4594 C C . MET B 1 94 ? -5.45501 26.11287 -3.78078 1.000 10.78853 374 MET A C 1
ATOM 4595 O O . MET B 1 94 ? -4.32697 25.96436 -4.26834 1.000 10.02702 374 MET A O 1
ATOM 4609 N N . ILE B 1 95 ? -5.77393 27.14828 -2.99720 1.000 10.02383 375 ILE A N 1
ATOM 4610 C CA . ILE B 1 95 ? -4.78671 28.17784 -2.63995 1.000 9.92509 375 ILE A CA 1
ATOM 4611 C C . ILE B 1 95 ? -3.91002 27.71284 -1.48572 1.000 9.82231 375 ILE A C 1
ATOM 4612 O O . ILE B 1 95 ? -2.79042 28.22360 -1.31860 1.000 10.26115 375 ILE A O 1
ATOM 4628 N N . THR B 1 96 ? -4.33071 26.69049 -0.74272 1.000 10.05476 376 THR A N 1
ATOM 4629 C CA . THR B 1 96 ? -3.57499 26.25946 0.43431 1.000 9.30993 376 THR A CA 1
ATOM 4630 C C . THR B 1 96 ? -2.09822 26.00938 0.14364 1.000 11.54971 376 THR A C 1
ATOM 4631 O O . THR B 1 96 ? -1.22540 26.44175 0.92594 1.000 12.13432 376 THR A O 1
ATOM 4642 N N . ARG B 1 97 ? -1.78354 25.34879 -0.97690 1.000 9.93928 377 ARG A N 1
ATOM 4643 C CA . ARG B 1 97 ? -0.39690 24.98953 -1.26934 1.000 10.62706 377 ARG A CA 1
ATOM 4644 C C . ARG B 1 97 ? 0.45958 26.14705 -1.76922 1.000 12.34278 377 ARG A C 1
ATOM 4645 O O . ARG B 1 97 ? 1.66866 25.95054 -1.97729 1.000 13.23029 377 ARG A O 1
ATOM 4666 N N . THR B 1 98 ? -0.11517 27.32227 -1.98858 1.000 9.99110 378 THR A N 1
ATOM 4667 C CA . THR B 1 98 ? 0.61306 28.47255 -2.49948 1.000 10.02751 378 THR A CA 1
ATOM 4668 C C . THR B 1 98 ? 1.01166 29.40714 -1.37042 1.000 10.10771 378 THR A C 1
ATOM 4669 O O . THR B 1 98 ? 0.38791 29.43745 -0.31271 1.000 11.09478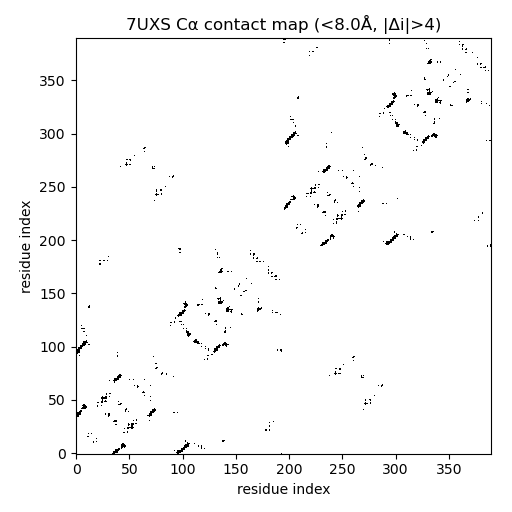 378 THR A O 1
ATOM 4680 N N . GLY B 1 99 ? 2.07668 30.16840 -1.60303 1.000 12.14393 379 GLY A N 1
ATOM 4681 C CA . GLY B 1 99 ? 2.53602 31.13523 -0.61297 1.000 11.57676 379 GLY A CA 1
ATOM 4682 C C . GLY B 1 99 ? 2.58295 32.56470 -1.11388 1.000 11.12404 379 GLY A C 1
ATOM 4683 O O . GLY B 1 99 ? 2.67959 33.51120 -0.32014 1.000 11.52542 379 GLY A O 1
ATOM 4687 N N . VAL B 1 100 ? 2.49969 32.73357 -2.43165 1.000 10.90189 380 VAL A N 1
ATOM 4688 C CA . VAL B 1 100 ? 2.49162 34.03225 -3.08751 1.000 11.37530 380 VAL A CA 1
ATOM 4689 C C . VAL B 1 100 ? 1.39964 33.96789 -4.14343 1.000 10.35288 380 VAL A C 1
ATOM 4690 O O . VAL B 1 100 ? 1.25836 32.94814 -4.82877 1.000 11.61512 380 VAL A O 1
ATOM 4703 N N . SER B 1 101 ? 0.59773 35.02029 -4.24222 1.000 9.47234 381 SER A N 1
ATOM 4704 C CA . SER B 1 101 ? -0.47848 35.09691 -5.22314 1.000 8.72943 381 SER A CA 1
ATOM 4705 C C . SER B 1 101 ? -0.28179 36.30361 -6.11890 1.000 10.81930 381 SER A C 1
ATOM 4706 O O . SER B 1 101 ? -0.03410 37.41081 -5.63315 1.000 11.53189 381 SER A O 1
ATOM 4714 N N . ILE B 1 102 ? -0.42920 36.08435 -7.42451 1.000 9.31034 382 ILE A N 1
ATOM 4715 C CA . ILE B 1 102 ? -0.27135 37.11413 -8.45078 1.000 10.10246 382 ILE A CA 1
ATOM 4716 C C . ILE B 1 102 ? -1.64436 37.35527 -9.06534 1.000 10.11324 382 ILE A C 1
ATOM 4717 O O . ILE B 1 102 ? -2.34450 36.39279 -9.39864 1.000 10.86268 382 ILE A O 1
ATOM 4733 N N . PHE B 1 103 ? -2.01437 38.62782 -9.25724 1.000 10.76464 383 PHE A N 1
ATOM 4734 C CA . PHE B 1 103 ? -3.33032 39.00947 -9.78269 1.000 9.62568 383 PHE A CA 1
ATOM 4735 C C . PHE B 1 103 ? -3.19079 39.79408 -11.07747 1.000 9.90474 383 PHE A C 1
ATOM 4736 O O . PHE B 1 103 ? -2.49631 40.81934 -11.11661 1.000 11.69077 383 PHE A O 1
ATOM 4753 N N . LEU B 1 104 ? -3.85584 39.30360 -12.12532 1.000 10.36124 384 LEU A N 1
ATOM 4754 C CA . LEU B 1 104 ? -3.84858 39.89386 -13.45060 1.000 9.83292 384 LEU A CA 1
ATOM 4755 C C . LEU B 1 104 ? -5.26249 40.19793 -13.92333 1.000 10.32015 384 LEU A C 1
ATOM 4756 O O . LEU B 1 104 ? -6.14343 39.34264 -13.84471 1.000 10.85210 384 LEU A O 1
ATOM 4772 N N . TYR B 1 105 ? -5.45641 41.38159 -14.50799 1.000 10.76685 385 TYR A N 1
ATOM 4773 C CA . TYR B 1 105 ? -6.71378 41.73339 -15.21155 1.000 11.79466 385 TYR A CA 1
ATOM 4774 C C . TYR B 1 105 ? -7.88094 41.56407 -14.24038 1.000 12.43829 385 TYR A C 1
ATOM 4775 O O . TYR B 1 105 ? -7.85877 42.17378 -13.15959 1.000 12.48644 385 TYR A O 1
ATOM 4793 N N . GLY B 1 106 ? -8.91238 40.81290 -14.59389 1.000 11.10183 386 GLY A N 1
ATOM 4794 C CA . GLY B 1 106 ? -10.06181 40.62555 -13.73652 1.000 11.82444 386 GLY A CA 1
ATOM 4795 C C . GLY B 1 106 ? -11.29793 41.28734 -14.29376 1.000 12.14532 386 GLY A C 1
ATOM 4796 O O . GLY B 1 106 ? -11.81252 42.25096 -13.71625 1.000 12.67660 386 GLY A O 1
ATOM 4800 N N . ASN B 1 107 ? -11.75099 40.80389 -15.44507 1.000 10.68723 387 ASN A N 1
ATOM 4801 C CA . ASN B 1 107 ? -12.96903 41.31398 -16.06511 1.000 12.26087 387 ASN A CA 1
ATOM 4802 C C . ASN B 1 107 ? -13.63790 40.16995 -16.81494 1.000 12.30473 387 ASN A C 1
ATOM 4803 O O . ASN B 1 107 ? -12.97853 39.19291 -17.20898 1.000 12.37459 387 ASN A O 1
ATOM 4814 N N . LYS B 1 108 ? -14.95457 40.27033 -16.96976 1.000 11.72747 388 LYS A N 1
ATOM 4815 C CA . LYS B 1 108 ? -15.73249 39.20638 -17.57084 1.000 12.10503 388 LYS A CA 1
ATOM 4816 C C . LYS B 1 108 ? -17.00304 39.78319 -18.16921 1.000 15.57654 388 LYS A C 1
ATOM 4817 O O . LYS B 1 108 ? -17.39969 40.91241 -17.86153 1.000 14.48170 388 LYS A O 1
ATOM 4836 N N . ILE B 1 109 ? -17.63473 38.99910 -19.03965 1.000 15.30918 389 ILE A N 1
ATOM 4837 C CA . ILE B 1 109 ? -18.96043 39.34306 -19.54624 1.000 18.56034 389 ILE A CA 1
ATOM 4838 C C . ILE B 1 109 ? -20.00667 38.89286 -18.53712 1.000 18.94514 389 ILE A C 1
ATOM 4839 O O . ILE B 1 109 ? -20.01271 37.73412 -18.09097 1.000 21.24308 389 ILE A O 1
ATOM 4855 N N . ASP B 1 110 ? -20.89278 39.80742 -18.16816 1.000 19.02064 390 ASP A N 1
ATOM 4856 C CA . ASP B 1 110 ? -22.06033 39.47551 -17.36740 1.000 23.96455 390 ASP A CA 1
ATOM 4857 C C . ASP B 1 110 ? -23.22958 40.24039 -17.96046 1.000 24.94127 390 ASP A C 1
ATOM 4858 O O . ASP B 1 110 ? -23.16802 41.46778 -18.08054 1.000 23.51847 390 ASP A O 1
ATOM 4867 N N . LYS B 1 111 ? -24.27363 39.51903 -18.36103 1.000 29.85442 391 LYS A N 1
ATOM 4868 C CA . LYS B 1 111 ? -25.45765 40.15600 -18.93093 1.000 35.32082 391 LYS A CA 1
ATOM 4869 C C . LYS B 1 111 ? -25.07366 41.03123 -20.12162 1.000 26.71657 391 LYS A C 1
ATOM 4870 O O . LYS B 1 111 ? -25.56675 42.14934 -20.28084 1.000 30.16083 391 LYS A O 1
ATOM 4889 N N . GLY B 1 112 ? -24.16452 40.52488 -20.95204 1.000 27.77493 392 GLY A N 1
ATOM 4890 C CA . GLY B 1 112 ? -23.78485 41.21861 -22.16368 1.000 29.03642 392 GLY A CA 1
ATOM 4891 C C . GLY B 1 112 ? -22.90513 42.43445 -21.97794 1.000 29.90413 392 GLY A C 1
ATOM 4892 O O . GLY B 1 112 ? -22.64186 43.13750 -22.95770 1.000 29.60696 392 GLY A O 1
ATOM 4896 N N . GLN B 1 113 ? -22.43701 42.70171 -20.75840 1.000 21.62656 393 GLN A N 1
ATOM 4897 C CA . GLN B 1 113 ? -21.59459 43.84017 -20.45580 1.000 21.70937 393 GLN A CA 1
ATOM 4898 C C . GLN B 1 113 ? -20.28293 43.37143 -19.84222 1.000 17.70266 393 GLN A C 1
ATOM 4899 O O . GLN B 1 113 ? -20.23850 42.34694 -19.15630 1.000 20.30957 393 GLN A O 1
ATOM 4913 N N . VAL B 1 114 ? -19.20894 44.11503 -20.10647 1.000 17.67013 394 VAL A N 1
ATOM 4914 C CA . VAL B 1 114 ? -17.93169 43.85623 -19.44494 1.000 16.92354 394 VAL A CA 1
ATOM 4915 C C . VAL B 1 114 ? -17.99243 44.42303 -18.03431 1.000 19.46063 394 VAL A C 1
ATOM 4916 O O . VAL B 1 114 ? -18.24354 45.61946 -17.84657 1.000 20.87111 394 VAL A O 1
ATOM 4929 N N . VAL B 1 115 ? -17.73616 43.57137 -17.03579 1.000 16.56231 395 VAL A N 1
ATOM 4930 C CA . VAL B 1 115 ? -17.76231 43.96247 -15.63537 1.000 17.42369 395 VAL A CA 1
ATOM 4931 C C . VAL B 1 115 ? -16.49758 43.43990 -14.96350 1.000 16.22619 395 VAL A C 1
ATOM 4932 O O . VAL B 1 115 ? -15.80253 42.57129 -15.49020 1.000 15.89014 395 VAL A O 1
ATOM 4945 N N . LYS B 1 116 ? -16.19402 44.00343 -13.79341 1.000 17.98169 396 LYS A N 1
ATOM 4946 C CA . LYS B 1 116 ? -15.08205 43.51383 -12.99031 1.000 16.45171 396 LYS A CA 1
ATOM 4947 C C . LYS B 1 116 ? -15.36813 42.10682 -12.47172 1.000 16.86196 396 LYS A C 1
ATOM 4948 O O . LYS B 1 116 ? -16.51575 41.71476 -12.23547 1.000 19.35100 396 LYS A O 1
ATOM 4967 N N . ALA B 1 117 ? -14.29657 41.33614 -12.31083 1.000 13.25087 397 ALA A N 1
ATOM 4968 C CA . ALA B 1 117 ? -14.37541 39.92214 -11.95027 1.000 13.36924 397 ALA A CA 1
ATOM 4969 C C . ALA B 1 117 ? -14.27451 39.72662 -10.44127 1.000 14.75320 397 ALA A C 1
ATOM 4970 O O . ALA B 1 117 ? -13.17922 39.66651 -9.88606 1.000 13.94172 397 ALA A O 1
ATOM 4977 N N . LYS B 1 118 ? -15.42279 39.55464 -9.78633 1.000 14.84197 398 LYS A N 1
ATOM 4978 C CA . LYS B 1 118 ? -15.42796 39.39238 -8.33708 1.000 13.98658 398 LYS A CA 1
ATOM 4979 C C . LYS B 1 118 ? -14.64877 38.16527 -7.89502 1.000 11.42124 398 LYS A C 1
ATOM 4980 O O . LYS B 1 118 ? -14.16428 38.12687 -6.75910 1.000 13.01787 398 LYS A O 1
ATOM 4999 N N . GLY B 1 119 ? -14.52902 37.14427 -8.74702 1.000 10.72995 399 GLY A N 1
ATOM 5000 C CA . GLY B 1 119 ? -13.77859 35.95705 -8.34349 1.000 11.96863 399 GLY A CA 1
ATOM 5001 C C . GLY B 1 119 ? -12.31390 36.23848 -8.08182 1.000 12.40518 399 GLY A C 1
ATOM 5002 O O . GLY B 1 119 ? -11.69359 35.57692 -7.23913 1.000 12.75720 399 GLY A O 1
ATOM 5006 N N . VAL B 1 120 ? -11.73383 37.20802 -8.80168 1.000 10.87933 400 VAL A N 1
ATOM 5007 C CA . VAL B 1 120 ? -10.34620 37.58874 -8.55960 1.000 10.71698 400 VAL A CA 1
ATOM 5008 C C . VAL B 1 120 ? -10.22946 38.26503 -7.20304 1.000 10.75297 400 VAL A C 1
ATOM 5009 O O . VAL B 1 120 ? -9.27151 38.04271 -6.46581 1.000 12.21271 400 VAL A O 1
ATOM 5022 N N . GLN B 1 121 ? -11.21567 39.08436 -6.85178 1.000 12.31543 401 GLN A N 1
ATOM 5023 C CA . GLN B 1 121 ? -11.23880 39.68644 -5.52327 1.000 13.75191 401 GLN A CA 1
ATOM 5024 C C . GLN B 1 121 ? -11.34860 38.61904 -4.44554 1.000 11.47570 401 GLN A C 1
ATOM 5025 O O . GLN B 1 121 ? -10.64958 38.67974 -3.42169 1.000 11.86372 401 GLN A O 1
ATOM 5039 N N . SER B 1 122 ? -12.21186 37.62027 -4.66176 1.000 12.81180 402 SER A N 1
ATOM 5040 C CA . SER B 1 122 ? -12.34567 36.54485 -3.68165 1.000 13.09831 402 SER A CA 1
ATOM 5041 C C . SER B 1 122 ? -11.02464 35.80739 -3.50289 1.000 12.48184 402 SER A C 1
ATOM 5042 O O . SER B 1 122 ? -10.63322 35.46150 -2.37230 1.000 11.77274 402 SER A O 1
ATOM 5050 N N . GLU B 1 123 ? -10.32731 35.54680 -4.61240 1.000 10.92189 403 GLU A N 1
ATOM 5051 C CA . GLU B 1 123 ? -9.02590 34.87763 -4.52344 1.000 10.59960 403 GLU A CA 1
ATOM 5052 C C . GLU B 1 123 ? -7.99769 35.73947 -3.79574 1.000 10.37909 403 GLU A C 1
ATOM 5053 O O . GLU B 1 123 ? -7.13563 35.19579 -3.09027 1.000 11.16810 403 GLU A O 1
ATOM 5065 N N . PHE B 1 124 ? -8.05762 37.06807 -3.95479 1.000 10.32750 404 PHE A N 1
ATOM 5066 C CA . PHE B 1 124 ? -7.19096 37.95118 -3.18310 1.000 10.22752 404 PHE A CA 1
ATOM 5067 C C . PHE B 1 124 ? -7.48423 37.83469 -1.69337 1.000 11.91219 404 PHE A C 1
ATOM 5068 O O . PHE B 1 124 ? -6.56853 37.68542 -0.88110 1.000 11.07183 404 PHE A O 1
ATOM 5085 N N . ASN B 1 125 ? -8.76178 37.89560 -1.32298 1.000 12.24303 405 ASN A N 1
ATOM 5086 C CA . ASN B 1 125 ? -9.13935 37.81407 0.08943 1.000 11.15727 405 ASN A CA 1
ATOM 5087 C C . ASN B 1 125 ? -8.67732 36.49934 0.69559 1.000 13.15537 405 ASN A C 1
ATOM 5088 O O . ASN B 1 125 ? -8.09213 36.47654 1.77736 1.000 12.08418 405 ASN A O 1
ATOM 5099 N N . ILE B 1 126 ? -8.91570 35.39004 -0.00863 1.000 11.13630 406 ILE A N 1
ATOM 5100 C CA . ILE B 1 126 ? -8.53318 34.07386 0.49458 1.000 10.69576 406 ILE A CA 1
ATOM 5101 C C . ILE B 1 126 ? -7.02431 33.97372 0.62027 1.000 10.98991 406 ILE A C 1
ATOM 5102 O O . ILE B 1 126 ? -6.50267 33.41370 1.59191 1.000 11.99724 406 ILE A O 1
ATOM 5118 N N . SER B 1 127 ? -6.30113 34.48955 -0.37020 1.000 10.21069 407 SER A N 1
ATOM 5119 C CA . SER B 1 127 ? -4.84743 34.49148 -0.30619 1.000 11.17748 407 SER A CA 1
ATOM 5120 C C . SER B 1 127 ? -4.34815 35.24541 0.92297 1.000 11.01928 407 SER A C 1
ATOM 5121 O O . SER B 1 127 ? -3.47315 34.76150 1.66677 1.000 11.38274 407 SER A O 1
ATOM 5129 N N . PHE B 1 128 ? -4.87783 36.45295 1.13032 1.000 11.48693 408 PHE A N 1
ATOM 5130 C CA . PHE B 1 128 ? -4.44594 37.25425 2.27263 1.000 12.48722 408 PHE A CA 1
ATOM 5131 C C . PHE B 1 128 ? -4.82590 36.59556 3.59221 1.000 12.05717 408 PHE A C 1
ATOM 5132 O O . PHE B 1 128 ? -4.06259 36.66899 4.56187 1.000 11.15050 408 PHE A O 1
ATOM 5149 N N . GLU B 1 129 ? -5.98195 35.93073 3.64090 1.000 12.94598 409 GLU A N 1
ATOM 5150 C CA . GLU B 1 129 ? -6.42268 35.27545 4.87037 1.000 12.56750 409 GLU A CA 1
ATOM 5151 C C . GLU B 1 129 ? -5.49260 34.14900 5.29740 1.000 12.57081 409 GLU A C 1
ATOM 5152 O O . GLU B 1 129 ? -5.40539 33.84962 6.48861 1.000 14.79659 409 GLU A O 1
ATOM 5164 N N . GLN B 1 130 ? -4.76883 33.52064 4.37028 1.000 11.95682 410 GLN A N 1
ATOM 5165 C CA . GLN B 1 130 ? -3.78012 32.52462 4.75876 1.000 11.40895 410 GLN A CA 1
ATOM 5166 C C . GLN B 1 130 ? -2.36175 33.09533 4.76411 1.000 11.40209 410 GLN A C 1
ATOM 5167 O O . GLN B 1 130 ? -1.37923 32.33914 4.76416 1.000 12.66321 410 GLN A O 1
ATOM 5181 N N . ASN B 1 131 ? -2.23966 34.41847 4.80379 1.000 10.40455 411 ASN A N 1
ATOM 5182 C CA . ASN B 1 131 ? -0.98189 35.12808 4.93835 1.000 9.87933 411 ASN A CA 1
ATOM 5183 C C . ASN B 1 131 ? -0.07318 34.97209 3.72747 1.000 11.33200 411 ASN A C 1
ATOM 5184 O O . ASN B 1 131 ? 1.14259 35.15497 3.83491 1.000 11.49396 411 ASN A O 1
ATOM 5195 N N . ASN B 1 132 ? -0.63121 34.70484 2.55136 1.000 10.89944 412 ASN A N 1
ATOM 5196 C CA . ASN B 1 132 ? 0.16802 34.83063 1.34642 1.000 11.47496 412 ASN A CA 1
ATOM 5197 C C . ASN B 1 132 ? 0.61526 36.27470 1.13266 1.000 9.70008 412 ASN A C 1
ATOM 5198 O O . ASN B 1 132 ? -0.10979 37.22359 1.42981 1.000 12.18017 412 ASN A O 1
ATOM 5209 N N . TYR B 1 133 ? 1.79521 36.43334 0.55585 1.000 10.42858 413 TYR A N 1
ATOM 5210 C CA . TYR B 1 133 ? 2.11412 37.69847 -0.08465 1.000 11.58991 413 TYR A CA 1
ATOM 5211 C C . TYR B 1 133 ? 1.26177 37.82351 -1.35069 1.000 14.18185 413 TYR A C 1
ATOM 5212 O O . TYR B 1 133 ? 1.04929 36.84460 -2.08458 1.000 12.57105 413 TYR A O 1
ATOM 5230 N N . VAL B 1 134 ? 0.73441 39.01774 -1.57809 1.000 12.28708 414 VAL A N 1
ATOM 5231 C CA . VAL B 1 134 ? -0.09783 39.30620 -2.73817 1.000 10.66284 414 VAL A CA 1
ATOM 5232 C C . VAL B 1 134 ? 0.67873 40.21034 -3.68185 1.000 15.96144 414 VAL A C 1
ATOM 5233 O O . VAL B 1 134 ? 1.44160 41.08387 -3.24982 1.000 17.44978 414 VAL A O 1
ATOM 5246 N N . VAL B 1 135 ? 0.49183 39.98911 -4.97731 1.000 11.63697 415 VAL A N 1
ATOM 5247 C CA . VAL B 1 135 ? 1.21302 40.73016 -6.00409 1.000 12.02787 415 VAL A CA 1
ATOM 5248 C C . VAL B 1 135 ? 0.20335 41.19789 -7.04733 1.000 11.27838 415 VAL A C 1
ATOM 5249 O O . VAL B 1 135 ? -0.01487 40.51019 -8.05870 1.000 11.32918 415 VAL A O 1
ATOM 5262 N N . PRO B 1 136 ? -0.43827 42.34224 -6.83175 1.000 11.07599 416 PRO A N 1
ATOM 5263 C CA . PRO B 1 136 ? -1.44664 42.83485 -7.77774 1.000 10.62367 416 PRO A CA 1
ATOM 5264 C C . PRO B 1 136 ? -0.79895 43.61495 -8.89036 1.000 11.55237 416 PRO A C 1
ATOM 5265 O O . PRO B 1 136 ? -0.12490 44.61960 -8.63506 1.000 13.12348 416 PRO A O 1
ATOM 5276 N N . VAL B 1 137 ? -0.94017 43.16320 -10.13351 1.000 10.70801 417 VAL A N 1
ATOM 5277 C CA . VAL B 1 137 ? -0.23322 43.77905 -11.24831 1.000 10.68648 417 VAL A CA 1
ATOM 5278 C C . VAL B 1 137 ? -1.13696 44.89301 -11.76246 1.000 12.63341 417 VAL A C 1
ATOM 5279 O O . VAL B 1 137 ? -1.88954 44.72366 -12.70747 1.000 11.82230 417 VAL A O 1
ATOM 5292 N N . GLY B 1 138 ? -1.01519 46.06524 -11.12210 1.000 12.70287 418 GLY A N 1
ATOM 5293 C CA . GLY B 1 138 ? -1.95495 47.13577 -11.37353 1.000 13.60565 418 GLY A CA 1
ATOM 5294 C C . GLY B 1 138 ? -1.97396 47.60998 -12.81536 1.000 13.89676 418 GLY A C 1
ATOM 5295 O O . GLY B 1 138 ? -3.00330 48.08966 -13.29581 1.000 12.67004 418 GLY A O 1
ATOM 5299 N N . ALA B 1 139 ? -0.85574 47.45565 -13.52992 1.000 13.62063 419 ALA A N 1
ATOM 5300 C CA . ALA B 1 139 ? -0.78781 47.89496 -14.91803 1.000 12.87874 419 ALA A CA 1
ATOM 5301 C C . ALA B 1 139 ? -1.77286 47.15129 -15.80996 1.000 13.84701 419 ALA A C 1
ATOM 5302 O O . ALA B 1 139 ? -2.12622 47.65126 -16.88664 1.000 15.06084 419 ALA A O 1
ATOM 5309 N N . THR B 1 140 ? -2.25397 45.99069 -15.38097 1.000 12.96078 420 THR A N 1
ATOM 5310 C CA . THR B 1 140 ? -3.20533 45.24325 -16.18842 1.000 12.03433 420 THR A CA 1
ATOM 5311 C C . THR B 1 140 ? -4.64778 45.70741 -16.00784 1.000 11.94068 420 THR A C 1
ATOM 5312 O O . THR B 1 140 ? -5.53144 45.21117 -16.71629 1.000 12.66431 420 THR A O 1
ATOM 5323 N N . GLY B 1 141 ? -4.91384 46.66456 -15.12385 1.000 12.61721 421 GLY A N 1
ATOM 5324 C CA . GLY B 1 141 ? -6.23601 47.24253 -15.02432 1.000 12.20370 421 GLY A CA 1
ATOM 5325 C C . GLY B 1 141 ? -7.22819 46.43253 -14.20371 1.000 12.27870 421 GLY A C 1
ATOM 5326 O O . GLY B 1 141 ? -6.89902 45.44897 -13.54976 1.000 12.34063 421 GLY A O 1
ATOM 5330 N N . TYR B 1 142 ? -8.47463 46.88191 -14.23770 1.000 11.90161 422 TYR A N 1
ATOM 5331 C CA . TYR B 1 142 ? -9.62785 46.12674 -13.71350 1.000 11.14105 422 TYR A CA 1
ATOM 5332 C C . TYR B 1 142 ? -9.41041 45.80658 -12.23592 1.000 12.75809 422 TYR A C 1
ATOM 5333 O O . TYR B 1 142 ? -8.96309 46.67357 -11.46821 1.000 12.77914 422 TYR A O 1
ATOM 5351 N N . ILE B 1 143 ? -9.74129 44.59250 -11.79575 1.000 11.80195 423 ILE A N 1
ATOM 5352 C CA . ILE B 1 143 ? -9.58533 44.24195 -10.38127 1.000 12.38085 423 ILE A CA 1
ATOM 5353 C C . ILE B 1 143 ? -8.12156 44.33423 -9.95899 1.000 12.76004 423 ILE A C 1
ATOM 5354 O O . ILE B 1 143 ? -7.80678 44.73977 -8.83349 1.000 12.06265 423 ILE A O 1
ATOM 5370 N N . ALA B 1 144 ? -7.19514 43.92943 -10.82988 1.000 12.20854 424 ALA A N 1
ATOM 5371 C CA . ALA B 1 144 ? -5.79599 43.97316 -10.44814 1.000 11.65843 424 ALA A CA 1
ATOM 5372 C C . ALA B 1 144 ? -5.37074 45.39338 -10.10678 1.000 11.83347 424 ALA A C 1
ATOM 5373 O O . ALA B 1 144 ? -4.57801 45.59893 -9.18586 1.000 12.26311 424 ALA A O 1
ATOM 5380 N N . LYS B 1 145 ? -5.90930 46.38166 -10.82917 1.000 13.10972 425 LYS A N 1
ATOM 5381 C CA . LYS B 1 145 ? -5.65214 47.78402 -10.51458 1.000 14.04408 425 LYS A CA 1
ATOM 5382 C C . LYS B 1 145 ? -6.28221 48.19032 -9.18824 1.000 13.63773 425 LYS A C 1
ATOM 5383 O O . LYS B 1 145 ? -5.63172 48.85973 -8.37265 1.000 13.29793 425 LYS A O 1
ATOM 5402 N N . ASP B 1 146 ? -7.53867 47.79396 -8.95095 1.000 13.44199 426 ASP A N 1
ATOM 5403 C CA . ASP B 1 146 ? -8.17857 48.07845 -7.66742 1.000 13.18290 426 ASP A CA 1
ATOM 5404 C C . ASP B 1 146 ? -7.37526 47.47559 -6.52205 1.000 15.76527 426 ASP A C 1
ATOM 5405 O O . ASP B 1 146 ? -7.17804 48.11250 -5.47522 1.000 15.67755 426 ASP A O 1
ATOM 5414 N N . LEU B 1 147 ? -6.88165 46.25201 -6.71110 1.000 13.79135 427 LEU A N 1
ATOM 5415 C CA . LEU B 1 147 ? -6.11892 45.60357 -5.65396 1.000 12.12625 427 LEU A CA 1
ATOM 5416 C C . LEU B 1 147 ? -4.77599 46.29153 -5.45250 1.000 12.85078 427 LEU A C 1
ATOM 5417 O O . LEU B 1 147 ? -4.30477 46.42188 -4.32085 1.000 12.87650 427 LEU A O 1
ATOM 5433 N N . TRP B 1 148 ? -4.14348 46.74343 -6.54092 1.000 11.95811 428 TRP A N 1
ATOM 5434 C CA . TRP B 1 148 ? -2.89337 47.47144 -6.40741 1.000 10.66072 428 TRP A CA 1
ATOM 5435 C C . TRP B 1 148 ? -3.10725 48.74498 -5.59389 1.000 12.39354 428 TRP A C 1
ATOM 5436 O O . TRP B 1 148 ? -2.32431 49.04551 -4.69155 1.000 13.62686 428 TRP A O 1
ATOM 5457 N N . ASN B 1 149 ? -4.19262 49.46818 -5.86836 1.000 13.29396 429 ASN A N 1
ATOM 5458 C CA . ASN B 1 149 ? -4.45800 50.69100 -5.10814 1.000 14.63934 429 ASN A CA 1
ATOM 5459 C C . ASN B 1 149 ? -4.71443 50.38293 -3.63569 1.000 16.57615 429 ASN A C 1
ATOM 5460 O O . ASN B 1 149 ? -4.20848 51.08712 -2.75002 1.000 15.94420 429 ASN A O 1
ATOM 5471 N N . LYS B 1 150 ? -5.49748 49.33924 -3.35617 1.000 13.79658 430 LYS A N 1
ATOM 5472 C CA . LYS B 1 150 ? -5.74641 48.92536 -1.97222 1.000 13.86979 430 LYS A CA 1
ATOM 5473 C C . LYS B 1 150 ? -4.44298 48.62656 -1.23994 1.000 17.19742 430 LYS A C 1
ATOM 5474 O O . LYS B 1 150 ? -4.23669 49.06218 -0.09682 1.000 16.60500 430 LYS A O 1
ATOM 5493 N N . VAL B 1 151 ? -3.55022 47.86084 -1.86929 1.000 13.52924 431 VAL A N 1
ATOM 5494 C CA . VAL B 1 151 ? -2.28649 47.53729 -1.23556 1.000 11.40512 431 VAL A CA 1
ATOM 5495 C C . VAL B 1 151 ? -1.43114 48.79380 -1.08068 1.000 16.06649 431 VAL A C 1
ATOM 5496 O O . VAL B 1 151 ? -0.81927 49.02031 -0.03115 1.000 15.50033 431 VAL A O 1
ATOM 5509 N N . ASN B 1 152 ? -1.40128 49.64294 -2.10756 1.000 16.30085 432 ASN A N 1
ATOM 5510 C CA . ASN B 1 152 ? -0.60490 50.86199 -2.04154 1.000 15.30264 432 ASN A CA 1
ATOM 5511 C C . ASN B 1 152 ? -1.04576 51.74422 -0.88299 1.000 17.64128 432 ASN A C 1
ATOM 5512 O O . ASN B 1 152 ? -0.21021 52.41314 -0.25554 1.000 19.72085 432 ASN A O 1
ATOM 5523 N N . GLU B 1 153 ? -2.34233 51.72907 -0.57566 1.000 16.26325 433 GLU A N 1
ATOM 5524 C CA . GLU B 1 153 ? -2.91366 52.56691 0.48027 1.000 18.25264 433 GLU A CA 1
ATOM 5525 C C . GLU B 1 153 ? -2.54403 52.07570 1.87485 1.000 22.60120 433 GLU A C 1
ATOM 5526 O O . GLU B 1 153 ? -2.53441 52.87762 2.81709 1.000 23.06769 433 GLU A O 1
ATOM 5538 N N . GLU B 1 154 ? -2.21535 50.79420 2.02889 1.000 18.32964 434 GLU A N 1
ATOM 5539 C CA . GLU B 1 154 ? -1.87185 50.20756 3.32841 1.000 19.65150 434 GLU A CA 1
ATOM 5540 C C . GLU B 1 154 ? -0.65678 49.30410 3.16463 1.000 16.83614 434 GLU A C 1
ATOM 5541 O O . GLU B 1 154 ? -0.63933 48.14031 3.57484 1.000 17.38898 434 GLU A O 1
ATOM 5553 N N . PHE B 1 155 ? 0.39755 49.86999 2.58588 1.000 19.35630 435 PHE A N 1
ATOM 5554 C CA . PHE B 1 155 ? 1.51624 49.07556 2.09809 1.000 17.90466 435 PHE A CA 1
ATOM 5555 C C . PHE B 1 155 ? 2.13719 48.22896 3.20145 1.000 18.65885 435 PHE A C 1
ATOM 5556 O O . PHE B 1 155 ? 2.48864 47.06244 2.97023 1.000 19.16235 435 PHE A O 1
ATOM 5573 N N . GLU B 1 156 ? 2.28348 48.78886 4.40484 1.000 21.59695 436 GLU A N 1
ATOM 5574 C CA . GLU B 1 156 ? 2.95537 48.07051 5.48152 1.000 21.95556 436 GLU A CA 1
ATOM 5575 C C . GLU B 1 156 ? 2.13367 46.90374 6.01707 1.000 21.89119 436 GLU A C 1
ATOM 5576 O O . GLU B 1 156 ? 2.70084 46.02149 6.68123 1.000 22.48200 436 GLU A O 1
ATOM 5588 N N . THR B 1 157 ? 0.82412 46.87061 5.74164 1.000 17.09960 437 THR A N 1
ATOM 5589 C CA . THR B 1 157 ? 0.00194 45.72272 6.11236 1.000 17.39613 437 THR A CA 1
ATOM 5590 C C . THR B 1 157 ? 0.34982 44.52313 5.24919 1.000 19.70641 437 THR A C 1
ATOM 5591 O O . THR B 1 157 ? 0.33567 43.37476 5.71097 1.000 19.77191 437 THR A O 1
ATOM 5602 N N . TYR B 1 158 ? 0.63649 44.77401 3.98172 1.000 15.47715 438 TYR A N 1
ATOM 5603 C CA . TYR B 1 158 ? 0.88908 43.70396 3.03212 1.000 13.75380 438 TYR A CA 1
ATOM 5604 C C . TYR B 1 158 ? 2.35376 43.31907 2.95183 1.000 15.72518 438 TYR A C 1
ATOM 5605 O O . TYR B 1 158 ? 2.66312 42.14108 2.71948 1.000 15.41121 438 TYR A O 1
ATOM 5623 N N . TYR B 1 159 ? 3.26896 44.26602 3.15593 1.000 15.86954 439 TYR A N 1
ATOM 5624 C CA . TYR B 1 159 ? 4.70229 44.01057 3.05413 1.000 16.17975 439 TYR A CA 1
ATOM 5625 C C . TYR B 1 159 ? 5.42379 44.66945 4.22475 1.000 19.43424 439 TYR A C 1
ATOM 5626 O O . TYR B 1 159 ? 6.22285 45.59473 4.04746 1.000 16.12627 439 TYR A O 1
ATOM 5644 N N . PRO B 1 160 ? 5.16725 44.21614 5.44489 1.000 19.04863 440 PRO A N 1
ATOM 5645 C CA . PRO B 1 160 ? 5.81641 44.85349 6.59672 1.000 19.73688 440 PRO A CA 1
ATOM 5646 C C . PRO B 1 160 ? 7.32719 44.73150 6.49864 1.000 17.53990 440 PRO A C 1
ATOM 5647 O O . PRO B 1 160 ? 7.87049 43.68524 6.13986 1.000 19.92489 440 PRO A O 1
ATOM 5658 N N . GLY B 1 161 ? 8.01454 45.83583 6.79825 1.000 22.96013 441 GLY A N 1
ATOM 5659 C CA . GLY B 1 161 ? 9.46055 45.81267 6.74562 1.000 21.22100 441 GLY A CA 1
ATOM 5660 C C . GLY B 1 161 ? 10.06028 45.78265 5.36044 1.000 22.64676 441 GLY A C 1
ATOM 5661 O O . GLY B 1 161 ? 11.22735 45.41686 5.20906 1.000 24.18739 441 GLY A O 1
ATOM 5665 N N . ALA B 1 162 ? 9.29694 46.14976 4.33868 1.000 19.32633 442 ALA A N 1
ATOM 5666 C CA . ALA B 1 162 ? 9.81698 46.10012 2.97993 1.000 20.09674 442 ALA A CA 1
ATOM 5667 C C . ALA B 1 162 ? 11.00577 47.03976 2.82045 1.000 22.14766 442 ALA A C 1
ATOM 5668 O O . ALA B 1 162 ? 11.08157 48.08885 3.46576 1.000 23.19730 442 ALA A O 1
ATOM 5675 N N . ASP B 1 163 ? 11.93278 46.65901 1.93473 1.000 20.32827 443 ASP A N 1
ATOM 5676 C CA . ASP B 1 163 ? 13.09256 47.48511 1.63190 1.000 20.85295 443 ASP A CA 1
ATOM 5677 C C . ASP B 1 163 ? 12.84193 48.36018 0.39640 1.000 21.32473 443 ASP A C 1
ATOM 5678 O O . ASP B 1 163 ? 11.77635 48.33258 -0.22609 1.000 19.79526 443 ASP A O 1
ATOM 5687 N N . ALA B 1 164 ? 13.82538 49.20700 0.08330 1.000 19.93950 444 ALA A N 1
ATOM 5688 C CA . ALA B 1 164 ? 13.64150 50.18576 -0.98277 1.000 18.51364 444 ALA A CA 1
ATOM 5689 C C . ALA B 1 164 ? 13.41175 49.50372 -2.32018 1.000 17.67798 444 ALA A C 1
ATOM 5690 O O . ALA B 1 164 ? 12.61304 49.97744 -3.13487 1.000 18.86370 444 ALA A O 1
ATOM 5697 N N . ARG B 1 165 ? 14.12470 48.40706 -2.57752 1.000 18.56044 445 ARG A N 1
ATOM 5698 C CA . ARG B 1 165 ? 13.94858 47.72556 -3.85979 1.000 19.27707 445 ARG A CA 1
ATOM 5699 C C . ARG B 1 165 ? 12.53144 47.19843 -3.98600 1.000 17.60398 445 ARG A C 1
ATOM 5700 O O . ARG B 1 165 ? 11.91102 47.30412 -5.05043 1.000 16.93137 445 ARG A O 1
ATOM 5721 N N . MET B 1 166 ? 11.99809 46.61354 -2.90692 1.000 16.74278 446 MET A N 1
ATOM 5722 C CA . MET B 1 166 ? 10.61882 46.13377 -2.93113 1.000 15.70786 446 MET A CA 1
ATOM 5723 C C . MET B 1 166 ? 9.64700 47.26231 -3.23024 1.000 18.08775 446 MET A C 1
ATOM 5724 O O . MET B 1 166 ? 8.67733 47.08091 -3.97507 1.000 15.11500 446 MET A O 1
ATOM 5738 N N . LYS B 1 167 ? 9.87343 48.43555 -2.63572 1.000 16.33186 447 LYS A N 1
ATOM 5739 C CA . LYS B 1 167 ? 8.97694 49.55738 -2.86275 1.000 14.94440 447 LYS A CA 1
ATOM 5740 C C . LYS B 1 167 ? 9.03050 50.03050 -4.31235 1.000 14.86537 447 LYS A C 1
ATOM 5741 O O . LYS B 1 167 ? 7.99158 50.33850 -4.90484 1.000 16.50094 447 LYS A O 1
ATOM 5760 N N . LYS B 1 168 ? 10.21952 50.08102 -4.89888 1.000 15.95939 448 LYS A N 1
ATOM 5761 C CA . LYS B 1 168 ? 10.32244 50.48028 -6.29839 1.000 16.72172 448 LYS A CA 1
ATOM 5762 C C . LYS B 1 168 ? 9.63763 49.46269 -7.20156 1.000 16.36400 448 LYS A C 1
ATOM 5763 O O . LYS B 1 168 ? 8.85298 49.83358 -8.08207 1.000 17.71612 448 LYS A O 1
ATOM 5782 N N . LEU B 1 169 ? 9.91198 48.17342 -6.98131 1.000 15.01648 449 LEU A N 1
ATOM 5783 C CA . LEU B 1 169 ? 9.28044 47.13787 -7.80557 1.000 15.00938 449 LEU A CA 1
ATOM 5784 C C . LEU B 1 169 ? 7.76754 47.17941 -7.67900 1.000 14.22989 449 LEU A C 1
ATOM 5785 O O . LEU B 1 169 ? 7.04159 47.00458 -8.66925 1.000 13.70607 449 LEU A O 1
ATOM 5801 N N . PHE B 1 170 ? 7.26409 47.38043 -6.46691 1.000 14.32037 450 PHE A N 1
ATOM 5802 C CA . PHE B 1 170 ? 5.82584 47.44086 -6.29740 1.000 12.20003 450 PHE A CA 1
ATOM 5803 C C . PHE B 1 170 ? 5.23473 48.58139 -7.12395 1.000 13.67035 450 PHE A C 1
ATOM 5804 O O . PHE B 1 170 ? 4.20065 48.42289 -7.78170 1.000 13.75491 450 PHE A O 1
ATOM 5821 N N . GLY B 1 171 ? 5.87732 49.74797 -7.10170 1.000 14.60371 451 GLY A N 1
ATOM 582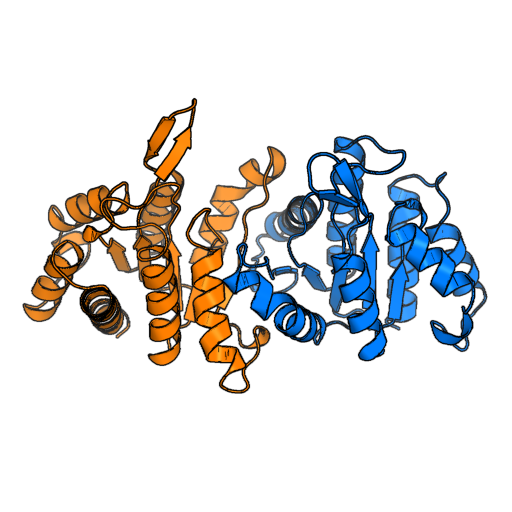2 C CA . GLY B 1 171 ? 5.40133 50.83835 -7.93541 1.000 17.62441 451 GLY A CA 1
ATOM 5823 C C . GLY B 1 171 ? 5.38916 50.48006 -9.41107 1.000 15.68775 451 GLY A C 1
ATOM 5824 O O . GLY B 1 171 ? 4.44200 50.80643 -10.13808 1.000 16.44033 451 GLY A O 1
ATOM 5828 N N . GLU B 1 172 ? 6.43931 49.81271 -9.87144 1.000 15.34272 452 GLU A N 1
ATOM 5829 C CA . GLU B 1 172 ? 6.54160 49.44210 -11.27918 1.000 14.53828 452 GLU A CA 1
ATOM 5830 C C . GLU B 1 172 ? 5.47874 48.44196 -11.69743 1.000 17.10661 452 GLU A C 1
ATOM 5831 O O . GLU B 1 172 ? 5.14908 48.38964 -12.88205 1.000 15.62698 452 GLU A O 1
ATOM 5843 N N . LEU B 1 173 ? 4.89453 47.68701 -10.75925 1.000 14.29814 453 LEU A N 1
ATOM 5844 C CA . LEU B 1 173 ? 3.78233 46.81545 -11.12817 1.000 14.59174 453 LEU A CA 1
ATOM 5845 C C . LEU B 1 173 ? 2.61542 47.58537 -11.71074 1.000 15.80448 453 LEU A C 1
ATOM 5846 O O . LEU B 1 173 ? 1.77926 46.99258 -12.40470 1.000 13.52497 453 LEU A O 1
ATOM 5862 N N . ASN B 1 174 ? 2.51873 48.88337 -11.40283 1.000 15.22549 454 ASN A N 1
ATOM 5863 C CA . ASN B 1 174 ? 1.45348 49.74175 -11.87545 1.000 13.40373 454 ASN A CA 1
ATOM 5864 C C . ASN B 1 174 ? 1.89601 50.66751 -13.00121 1.000 13.81039 454 ASN A C 1
ATOM 5865 O O . ASN B 1 174 ? 1.16082 51.59749 -13.33789 1.000 18.83037 454 ASN A O 1
ATOM 5876 N N . ASN B 1 175 ? 3.06816 50.43502 -13.57981 1.000 14.58584 455 ASN A N 1
ATOM 5877 C CA . ASN B 1 175 ? 3.60292 51.27248 -14.66106 1.000 14.16940 455 ASN A CA 1
ATOM 5878 C C . ASN B 1 175 ? 3.12482 50.73210 -16.00564 1.000 13.60516 455 ASN A C 1
ATOM 5879 O O . ASN B 1 175 ? 3.67069 49.75423 -16.52997 1.000 15.85585 455 ASN A O 1
ATOM 5890 N N . GLU B 1 176 ? 2.13448 51.41355 -16.58654 1.000 16.26694 456 GLU A N 1
ATOM 5891 C CA . GLU B 1 176 ? 1.52223 50.98991 -17.83572 1.000 16.75916 456 GLU A CA 1
ATOM 5892 C C . GLU B 1 176 ? 2.41325 51.25721 -19.03635 1.000 17.56313 456 GLU A C 1
ATOM 5893 O O . GLU B 1 176 ? 2.08020 50.81097 -20.13703 1.000 18.20714 456 GLU A O 1
ATOM 5905 N N . ALA B 1 177 ? 3.54280 51.92282 -18.85205 1.000 17.21422 457 ALA A N 1
ATOM 5906 C CA . ALA B 1 177 ? 4.49044 52.15114 -19.93467 1.000 18.69600 457 ALA A CA 1
ATOM 5907 C C . ALA B 1 177 ? 5.46195 51.00081 -20.14606 1.000 17.71704 457 ALA A C 1
ATOM 5908 O O . ALA B 1 177 ? 6.12557 50.94371 -21.19659 1.000 19.91598 457 ALA A O 1
ATOM 5915 N N . LEU B 1 178 ? 5.55603 50.07059 -19.19845 1.000 16.60089 458 LEU A N 1
ATOM 5916 C CA . LEU B 1 178 ? 6.51278 48.99021 -19.34098 1.000 16.71225 458 LEU A CA 1
ATOM 5917 C C . LEU B 1 178 ? 6.11749 48.05211 -20.46983 1.000 12.94722 458 LEU A C 1
ATOM 5918 O O . LEU B 1 178 ? 4.93400 47.75757 -20.68107 1.000 15.35327 458 LEU A O 1
ATOM 5934 N N . SER B 1 179 ? 7.13143 47.56037 -21.16658 1.000 14.84839 459 SER A N 1
ATOM 5935 C CA . SER B 1 179 ? 6.99758 46.50127 -22.15058 1.000 15.08082 459 SER A CA 1
ATOM 5936 C C . SER B 1 179 ? 6.64687 45.17639 -21.46790 1.000 15.04371 459 SER A C 1
ATOM 5937 O O . SER B 1 179 ? 6.75349 45.02266 -20.24603 1.000 15.91555 459 SER A O 1
ATOM 5945 N N . ILE B 1 180 ? 6.26893 44.19784 -22.29352 1.000 14.04430 460 ILE A N 1
ATOM 5946 C CA . ILE B 1 180 ? 6.05364 42.84634 -21.77503 1.000 15.40773 460 ILE A CA 1
ATOM 5947 C C . ILE B 1 180 ? 7.27020 42.36535 -20.98942 1.000 17.28062 460 ILE A C 1
ATOM 5948 O O . ILE B 1 180 ? 7.14503 41.85961 -19.86189 1.000 13.92141 460 ILE A O 1
ATOM 5964 N N . GLU B 1 181 ? 8.46635 42.49974 -21.57001 1.000 15.29285 461 GLU A N 1
ATOM 5965 C CA . GLU B 1 181 ? 9.65791 41.98841 -20.89622 1.000 13.59579 461 GLU A CA 1
ATOM 5966 C C . GLU B 1 181 ? 9.91174 42.72762 -19.58887 1.000 14.01565 461 GLU A C 1
ATOM 5967 O O . GLU B 1 181 ? 10.28198 42.11627 -18.57567 1.000 14.71581 461 GLU A O 1
ATOM 5979 N N . GLU B 1 182 ? 9.73619 44.04380 -19.59476 1.000 13.37863 462 GLU A N 1
ATOM 5980 C CA . GLU B 1 182 ? 9.99476 44.82681 -18.39491 1.000 13.11122 462 GLU A CA 1
ATOM 5981 C C . GLU B 1 182 ? 8.99075 44.49855 -17.30379 1.000 13.48293 462 GLU A C 1
ATOM 5982 O O . GLU B 1 182 ? 9.36037 44.40840 -16.12505 1.000 14.84080 462 GLU A O 1
ATOM 5994 N N . LEU B 1 183 ? 7.71632 44.33921 -17.67078 1.000 14.10247 463 LEU A N 1
ATOM 5995 C CA . LEU B 1 183 ? 6.69841 44.01862 -16.67236 1.000 12.49978 463 LEU A CA 1
ATOM 5996 C C . LEU B 1 183 ? 6.91522 42.61534 -16.12258 1.000 12.30152 463 LEU A C 1
ATOM 5997 O O . LEU B 1 183 ? 6.79125 42.39556 -14.91763 1.000 12.40228 463 LEU A O 1
ATOM 6013 N N . ILE B 1 184 ? 7.25598 41.65301 -16.97876 1.000 13.19448 464 ILE A N 1
ATOM 6014 C CA . ILE B 1 184 ? 7.53604 40.30434 -16.48525 1.000 13.37477 464 ILE A CA 1
ATOM 6015 C C . ILE B 1 184 ? 8.71147 40.32529 -15.51658 1.000 14.86655 464 ILE A C 1
ATOM 6016 O O . ILE B 1 184 ? 8.66450 39.71286 -14.43788 1.000 13.72586 464 ILE A O 1
ATOM 6032 N N . ASN B 1 185 ? 9.78554 41.03370 -15.88226 1.000 11.94079 465 ASN A N 1
ATOM 6033 C CA . ASN B 1 185 ? 10.96516 41.03786 -15.02381 1.000 13.73313 465 ASN A CA 1
ATOM 6034 C C . ASN B 1 185 ? 10.66814 41.69848 -13.68654 1.000 15.11374 465 ASN A C 1
ATOM 6035 O O . ASN B 1 185 ? 11.19945 41.26130 -12.65650 1.000 15.41414 465 ASN A O 1
ATOM 6046 N N . THR B 1 186 ? 9.79641 42.70945 -13.67602 1.000 12.80379 466 THR A N 1
ATOM 6047 C CA . THR B 1 186 ? 9.35879 43.33524 -12.42360 1.000 12.77782 466 THR A CA 1
ATOM 6048 C C . THR B 1 186 ? 8.63455 42.32634 -11.54526 1.000 13.38974 466 THR A C 1
ATOM 6049 O O . THR B 1 186 ? 8.96563 42.15768 -10.36212 1.000 13.74944 466 THR A O 1
ATOM 6060 N N . ILE B 1 187 ? 7.64124 41.64290 -12.11399 1.000 12.31497 467 ILE A N 1
ATOM 6061 C CA . ILE B 1 187 ? 6.88539 40.63885 -11.36810 1.000 11.81824 467 ILE A CA 1
ATOM 6062 C C . ILE B 1 187 ? 7.81306 39.55570 -10.83768 1.000 12.12322 467 ILE A C 1
ATOM 6063 O O . ILE B 1 187 ? 7.74382 39.19135 -9.65932 1.000 12.07340 467 ILE A O 1
ATOM 6079 N N . ILE B 1 188 ? 8.68732 39.01666 -11.69344 1.000 13.70722 468 ILE A N 1
ATOM 6080 C CA . ILE B 1 188 ? 9.52069 37.88615 -11.29489 1.000 12.67581 468 ILE A CA 1
ATOM 6081 C C . ILE B 1 188 ? 10.45803 38.29929 -10.17042 1.000 15.52518 468 ILE A C 1
ATOM 6082 O O . ILE B 1 188 ? 10.59649 37.58915 -9.16781 1.000 14.86906 468 ILE A O 1
ATOM 6098 N N . GLU B 1 189 ? 11.10338 39.46334 -10.30397 1.000 12.24004 469 GLU A N 1
ATOM 6099 C CA . GLU B 1 189 ? 12.04321 39.87274 -9.26614 1.000 14.20708 469 GLU A CA 1
ATOM 6100 C C . GLU B 1 189 ? 11.31625 40.08995 -7.93894 1.000 14.81564 469 GLU A C 1
ATOM 6101 O O . GLU B 1 189 ? 11.83629 39.73273 -6.86841 1.000 14.83388 469 GLU A O 1
ATOM 6113 N N . PHE B 1 190 ? 10.13376 40.70620 -7.98417 1.000 13.38452 470 PHE A N 1
ATOM 6114 C CA . PHE B 1 190 ? 9.36054 40.93676 -6.76319 1.000 13.16129 470 PHE A CA 1
ATOM 6115 C C . PHE B 1 190 ? 8.96840 39.62139 -6.10442 1.000 14.73629 470 PHE A C 1
ATOM 6116 O O . PHE B 1 190 ? 9.12648 39.45720 -4.88935 1.000 14.57655 470 PHE A O 1
ATOM 6133 N N . VAL B 1 191 ? 8.48287 38.66092 -6.89305 1.000 14.07931 471 VAL A N 1
ATOM 6134 C CA . VAL B 1 191 ? 8.06907 37.36984 -6.34164 1.000 13.03490 471 VAL A CA 1
ATOM 6135 C C . VAL B 1 191 ? 9.26923 36.59999 -5.79923 1.000 15.75167 471 VAL A C 1
ATOM 6136 O O . VAL B 1 191 ? 9.16757 35.90937 -4.77284 1.000 15.38064 471 VAL A O 1
ATOM 6149 N N . GLU B 1 192 ? 10.42834 36.71145 -6.45541 1.000 13.63508 472 GLU A N 1
ATOM 6150 C CA . GLU B 1 192 ? 11.64002 36.08847 -5.92160 1.000 16.79849 472 GLU A CA 1
ATOM 6151 C C . GLU B 1 192 ? 12.00504 36.68711 -4.56212 1.000 15.06774 472 GLU A C 1
ATOM 6152 O O . GLU B 1 192 ? 12.29547 35.95716 -3.60911 1.000 17.06515 472 GLU A O 1
ATOM 6164 N N . ILE B 1 193 ? 11.97411 38.01562 -4.44140 1.000 14.29350 473 ILE A N 1
ATOM 6165 C CA . ILE B 1 193 ? 12.27281 38.62050 -3.14546 1.000 15.33981 473 ILE A CA 1
ATOM 6166 C C . ILE B 1 193 ? 11.30681 38.10398 -2.07601 1.000 14.99023 473 ILE A C 1
ATOM 6167 O O . ILE B 1 193 ? 11.71715 37.75241 -0.95692 1.000 17.37119 473 ILE A O 1
ATOM 6183 N N . LEU B 1 194 ? 10.01917 38.04212 -2.39847 1.000 13.54656 474 LEU A N 1
ATOM 6184 C CA . LEU B 1 194 ? 9.00749 37.63467 -1.43209 1.000 13.89521 474 LEU A CA 1
ATOM 6185 C C . LEU B 1 194 ? 9.11829 36.16973 -1.06557 1.000 17.22837 474 LEU A C 1
ATOM 6186 O O . LEU B 1 194 ? 8.56841 35.75145 -0.03388 1.000 18.57893 474 LEU A O 1
ATOM 6202 N N . SER B 1 195 ? 9.79782 35.38621 -1.88410 1.000 16.43810 475 SER A N 1
ATOM 6203 C CA . SER B 1 195 ? 9.96318 33.95669 -1.65536 1.000 15.84887 475 SER A CA 1
ATOM 6204 C C . SER B 1 195 ? 11.25975 33.65564 -0.92396 1.000 22.45656 475 SER A C 1
ATOM 6205 O O . SER B 1 195 ? 11.49308 32.49586 -0.56211 1.000 21.88423 475 SER A O 1
ATOM 6213 N N . ASN B 1 196 ? 12.06626 34.68326 -0.65512 1.000 20.24691 476 ASN A N 1
ATOM 6214 C CA . ASN B 1 196 ? 13.40709 34.54229 -0.10481 1.000 22.33668 476 ASN A CA 1
ATOM 6215 C C . ASN B 1 196 ? 13.64369 35.65826 0.90936 1.000 22.32062 476 ASN A C 1
ATOM 6216 O O . ASN B 1 196 ? 14.65865 36.36087 0.84818 1.000 31.64996 476 ASN A O 1
#

Secondary structure (DSSP, 8-state):
---EEEEEEE-S-BTTB-HHHHHHHHHHHHHHHHHTT-EEEE---TTTHHHHHHHHHHHHHHTT--GGG-SEEE-PPPPSHHHHHTHHHHHHHHHTT-SEEEEEE-EEEETTEEEE-HHHHHHHHHHHHTT-EEEE-GGG-HHHHHHHHHHHHTHHHHSTT--HHHHHHHHHTT-TT--HHHHHHHHHHHHHHHH-/-EEEEEEE-SS-TTS-HHHHHHHHHHHHHHHHHTT-EEEE---TTTHHHHHHHHHHHHHTTT--GGG-SEEE-PPPPSHHHHHTHHHHHHHHHTT-SEEEEEE-EEEETTEEEE-HHHHHHHHHHHHTT-EEEE-GGG-HHHHHHHHHHHHTHHHHSTT--HHHHHHHHHTT-TTS-HHHHHHHHHHHHHHHT-

InterPro domains:
  IPR026590 Sirtuin family, catalytic core domain [PS50305] (4-283)
  IPR029035 DHS-like NAD/FAD-binding domain superfamily [SSF52467] (21-210)
  IPR041486 NAD(+) hydrolase ThsA, Sir2/TIR-associating SLOG domain [PF18185] (268-472)

B-factor: mean 19.05, std 10.17, range [7.88, 91.71]

Radius of gyration: 22.4 Å; Cα contacts (8 Å, |Δi|>4): 715; chains: 2; bounding box: 47×68×45 Å

Foldseek 3Di:
DEEEEAEADPDWPPDDLVQSLVLLLQLLLVCVVVPYAYEYQLHHSRNVSSVNNNCVNQVVVVHDVVVRSYHYRHFDDDDVRVVCVLVSLLVRCLVHAEYEYAAAWDDDPNDIAGHVVSVSSVVSCVVSVHQYQQQLLRPGVSVVVLVVCVVVVCVRPPPDDPVLVVLSVCSNPNPDHSVRNSVSRVVNVVVSVD/DAEEEEEAEADPDFQPDDLVQVLVLLLVLLLVSVVVPYAYEYQLHHSRNVSSVNNVCVNQVVVVHDPVVRSYHYRHFDDDDVRVVCVLVSLLVRCVRHQEYEYAAAWDDDPNDIAGHVVSVSSVVSNVVVPHQYQQLLLRPGVSVVVLVVCVVVVCSRPPPDDPLLVVLSVVSNVNPDHSVRNSVSVVVNSVVSVD

Sequence (390 aa):
ATVFLSGSAVEYNHWETEHHAEQFIHQLSKELIRKDFNIVSGFGLGVGSFVINGVLEELYMNQGTIDDDRLILRPFPQGKKGEEQWDKYRRDMITRTGVSIFLYGNKIDKGQVVKAKGVQSEFNISFEQNNYVVPVGATGYIAKDLWNKVNEEFETYYPGADARMKKLFGELNNEALSIEELINTIIEFVEILSNSNATVFLSGSAVEYNHWETEHAEQFIHQLSKELIRKDFNIVSGFGLGVGSFVINGVLEELYMNQGTIDDDRLILRPFPQGKKGEEQWDKYRRDMITRTGVSIFLYGNKIDKGQVVKAKGVQSEFNISFEQNNYVVPVGATGYIAKDLWNKVNEEFETYYPGADARMKKLFGELNNEALSIEELINTIIEFVEILSN